Protein AF-A0A496QWX5-F1 (afdb_monomer_lite)

Foldseek 3Di:
DVVVVVVVVVVVVVVVVCVVVVVVVVVVVVVVVVVVVVVVVVVVVVVVVVVVVVVVVVVVVVVVVLVVVQVVCVVVVHDRDDDCDDDPDPPPPDDPDDDPPVVVVVVVVVVVVVVLVVVQLVVVVCVCVDVVVVCCCVVLVWDWDDPDSFWIFTDRVPATAWIWGADSVVCWIWIAGLLGDIDIDNDDDVVVVCVCVVRSVVVVVLQVLLVVVVVLVCCCVVDPLSVVLCVVLQWDWDWDDDNFKIWIFIAHPVRHTDWIWMQGSNVRWIDTPRDTHNDSVVVVVVVSVSSVVDPSDDPLVVLLVVVLVVVLVLLPDPVNVVVQVVVQKHWASVFDDDPFWTWIFIAGVVRQTAWTWIQGRPRRWTFTAGSVRHTDDTDPDPDDDPPVVVPPVVPPPPDDDDDDD

Radius of gyration: 35.47 Å; chains: 1; bounding box: 75×109×89 Å

Sequence (405 aa):
MIWNKLLILLVCIALLILLVLFPVLIFSRLSTLTGKIERIGDTLSGEIRSNSEDINLIKQNLLLMIEDTGELRSVLQLPVRTYPLGDNKRQDESDYRENRLPLFFDAVDMLLDKNKLDEGIIKFGEFIQSGFIHEIKNRYGFSIKKESDFSISLLKGENKFFEIKYDYKEELFHVSTFLQQEESFSRINDDFNRFIEAQVTDLEQHFRNTREKIEEFLSLKTGSTFQELIKKKDLTYTFSENETRVYLSLNGKKGEEYITPVLDKRENAFFLDGKSYRSFTTFHEDLLDKIKGLDTRSGVEKKIDTLKKEIKELGVDRGFRSFLQSKDLTINLDGREDDEYFYFDLNTKSGTPIGSFAILKHSAELYLMDRDDVLICSFKTLGMPEADRLYSERGDSFSGNEKKN

Structure (mmCIF, N/CA/C/O backbone):
data_AF-A0A496QWX5-F1
#
_entry.id   AF-A0A496QWX5-F1
#
loop_
_atom_site.group_PDB
_atom_site.id
_atom_site.type_symbol
_atom_site.label_atom_id
_atom_site.label_alt_id
_atom_site.label_comp_id
_atom_site.label_asym_id
_atom_site.label_entity_id
_atom_site.label_seq_id
_atom_site.pdbx_PDB_ins_code
_atom_site.Cartn_x
_atom_site.Cartn_y
_atom_site.Cartn_z
_atom_site.occupancy
_atom_site.B_iso_or_equiv
_atom_site.auth_seq_id
_atom_site.auth_comp_id
_atom_site.auth_asym_id
_atom_site.auth_atom_id
_atom_site.pdbx_PDB_model_num
ATOM 1 N N . MET A 1 1 ? 32.359 55.484 -0.379 1.00 65.12 1 MET A N 1
ATOM 2 C CA . MET A 1 1 ? 33.298 54.446 -0.878 1.00 65.12 1 MET A CA 1
ATOM 3 C C . MET A 1 1 ? 33.763 53.453 0.195 1.00 65.12 1 MET A C 1
ATOM 5 O O . MET A 1 1 ? 33.917 52.285 -0.128 1.00 65.12 1 MET A O 1
ATOM 9 N N . ILE A 1 2 ? 33.959 53.865 1.456 1.00 82.44 2 ILE A N 1
ATOM 10 C CA . ILE A 1 2 ? 34.405 52.974 2.554 1.00 82.44 2 ILE A CA 1
ATOM 11 C C . ILE A 1 2 ? 33.339 51.923 2.931 1.00 82.44 2 ILE A C 1
ATOM 13 O O . ILE A 1 2 ? 33.666 50.756 3.114 1.00 82.44 2 ILE A O 1
ATOM 17 N N . TRP A 1 3 ? 32.060 52.307 2.938 1.00 83.38 3 TRP A N 1
ATOM 18 C CA . TRP A 1 3 ? 30.940 51.417 3.275 1.00 83.38 3 TRP A CA 1
ATOM 19 C C . TRP A 1 3 ? 30.803 50.197 2.350 1.00 83.38 3 TRP A C 1
ATOM 21 O O . TRP A 1 3 ? 30.614 49.084 2.833 1.00 83.38 3 TRP A O 1
ATOM 31 N N . ASN A 1 4 ? 30.997 50.364 1.037 1.00 87.12 4 ASN A N 1
ATOM 32 C CA . ASN A 1 4 ? 30.909 49.242 0.092 1.00 87.12 4 ASN A CA 1
ATOM 33 C C . ASN A 1 4 ? 32.031 48.217 0.307 1.00 87.12 4 ASN A C 1
ATOM 35 O O . ASN A 1 4 ? 31.801 47.023 0.152 1.00 87.12 4 ASN A O 1
ATOM 39 N N . LYS A 1 5 ? 33.231 48.658 0.710 1.00 90.94 5 LYS A N 1
ATOM 40 C CA . LYS A 1 5 ? 34.345 47.744 1.012 1.00 90.94 5 LYS A CA 1
ATOM 41 C C . LYS A 1 5 ? 34.077 46.919 2.272 1.00 90.94 5 LYS A C 1
ATOM 43 O O . LYS A 1 5 ? 34.412 45.740 2.304 1.00 90.94 5 LYS A O 1
ATOM 48 N N . LEU A 1 6 ? 33.444 47.524 3.278 1.00 92.31 6 LEU A N 1
ATOM 49 C CA . LEU A 1 6 ? 33.099 46.844 4.526 1.00 92.31 6 LEU A CA 1
ATOM 50 C C . LEU A 1 6 ? 31.992 45.797 4.318 1.00 92.31 6 LEU A C 1
ATOM 52 O O . LEU A 1 6 ? 32.082 44.694 4.851 1.00 92.31 6 LEU A O 1
ATOM 56 N N . LEU A 1 7 ? 30.995 46.112 3.484 1.00 93.25 7 LEU A N 1
ATOM 57 C CA . LEU A 1 7 ? 29.918 45.182 3.136 1.00 93.25 7 LEU A CA 1
ATOM 58 C C . LEU A 1 7 ? 30.445 43.958 2.367 1.00 93.25 7 LEU A C 1
ATOM 60 O O . LEU A 1 7 ? 30.092 42.829 2.696 1.00 93.25 7 LEU A O 1
ATOM 64 N N . ILE A 1 8 ? 31.338 44.167 1.392 1.00 94.25 8 ILE A N 1
ATOM 65 C CA . ILE A 1 8 ? 31.958 43.071 0.628 1.00 94.25 8 ILE A CA 1
ATOM 66 C C . ILE A 1 8 ? 32.777 42.157 1.549 1.00 94.25 8 ILE A C 1
ATOM 68 O O . ILE A 1 8 ? 32.683 40.937 1.442 1.00 94.25 8 ILE A O 1
ATOM 72 N N . LEU A 1 9 ? 33.536 42.727 2.491 1.00 95.25 9 LEU A N 1
ATOM 73 C CA . LEU A 1 9 ? 34.332 41.946 3.439 1.00 95.25 9 LEU A CA 1
ATOM 74 C C . LEU A 1 9 ? 33.450 41.069 4.348 1.00 95.25 9 LEU A C 1
ATOM 76 O O . LEU A 1 9 ? 33.762 39.898 4.551 1.00 95.25 9 LEU A O 1
ATOM 80 N N . LEU A 1 10 ? 32.325 41.602 4.838 1.00 94.69 10 LEU A N 1
ATOM 81 C CA . LEU A 1 10 ? 31.360 40.844 5.645 1.00 94.69 10 LEU A CA 1
ATOM 82 C C . LEU A 1 10 ? 30.727 39.684 4.867 1.00 94.69 10 LEU A C 1
ATOM 84 O O . LEU A 1 10 ? 30.625 38.580 5.402 1.00 94.69 10 LEU A O 1
ATOM 88 N N . VAL A 1 11 ? 30.353 39.906 3.603 1.00 95.38 11 VAL A N 1
ATOM 89 C CA . VAL A 1 11 ? 29.798 38.847 2.746 1.00 95.38 11 VAL A CA 1
ATOM 90 C C . VAL A 1 11 ? 30.832 37.746 2.513 1.00 95.38 11 VAL A C 1
ATOM 92 O O . VAL A 1 11 ? 30.498 36.574 2.663 1.00 95.38 11 VAL A O 1
ATOM 95 N N . CYS A 1 12 ? 32.092 38.093 2.232 1.00 95.75 12 CYS A N 1
ATOM 96 C CA . CYS A 1 12 ? 33.159 37.104 2.054 1.00 95.75 12 CYS A CA 1
ATOM 97 C C . CYS A 1 12 ? 33.403 36.262 3.317 1.00 95.75 12 CYS A C 1
ATOM 99 O O . CYS A 1 12 ? 33.592 35.052 3.211 1.00 95.75 12 CYS A O 1
ATOM 101 N N . ILE A 1 13 ? 33.362 36.871 4.508 1.00 96.19 13 ILE A N 1
ATOM 102 C CA . ILE A 1 13 ? 33.514 36.146 5.779 1.00 96.19 13 ILE A CA 1
ATOM 103 C C . ILE A 1 13 ? 32.334 35.192 6.004 1.00 96.19 13 ILE A C 1
ATOM 105 O O . ILE A 1 13 ? 32.549 34.032 6.348 1.00 96.19 13 ILE A O 1
ATOM 109 N N . ALA A 1 14 ? 31.098 35.641 5.764 1.00 95.44 14 ALA A N 1
ATOM 110 C CA . ALA A 1 14 ? 29.914 34.794 5.898 1.00 95.44 14 ALA A CA 1
ATOM 111 C C . ALA A 1 14 ? 29.950 33.595 4.933 1.00 95.44 14 ALA A C 1
ATOM 113 O O . ALA A 1 14 ? 29.636 32.472 5.326 1.00 95.44 14 ALA A O 1
ATOM 114 N N . LEU A 1 15 ? 30.394 33.817 3.692 1.00 95.56 15 LEU A N 1
ATOM 115 C CA . LEU A 1 15 ? 30.536 32.768 2.681 1.00 95.56 15 LEU A CA 1
ATOM 116 C C . LEU A 1 15 ? 31.617 31.752 3.067 1.00 95.56 15 LEU A C 1
ATOM 118 O O . LEU A 1 15 ? 31.420 30.553 2.891 1.00 95.56 15 LEU A O 1
ATOM 122 N N . LEU A 1 16 ? 32.722 32.213 3.655 1.00 95.75 16 LEU A N 1
ATOM 123 C CA . LEU A 1 16 ? 33.800 31.346 4.126 1.00 95.75 16 LEU A CA 1
ATOM 124 C C . LEU A 1 16 ? 33.366 30.505 5.337 1.00 95.75 16 LEU A C 1
ATOM 126 O O . LEU A 1 16 ? 33.663 29.315 5.390 1.00 95.75 16 LEU A O 1
ATOM 130 N N . ILE A 1 17 ? 32.592 31.080 6.263 1.00 95.50 17 ILE A N 1
ATOM 131 C CA . ILE A 1 17 ? 31.997 30.339 7.386 1.00 95.50 17 ILE A CA 1
ATOM 132 C C . ILE A 1 17 ? 31.012 29.278 6.877 1.00 95.50 17 ILE A C 1
ATOM 134 O O . ILE A 1 17 ? 31.062 28.132 7.322 1.00 95.50 17 ILE A O 1
ATOM 138 N N . LEU A 1 18 ? 30.151 29.626 5.914 1.00 95.06 18 LEU A N 1
ATOM 139 C CA . LEU A 1 18 ? 29.208 28.685 5.302 1.00 95.06 18 LEU A CA 1
ATOM 140 C C . LEU A 1 18 ? 29.944 27.519 4.619 1.00 95.06 18 LEU A C 1
ATOM 142 O O . LEU A 1 18 ? 29.560 26.361 4.782 1.00 95.06 18 LEU A O 1
ATOM 146 N N . LEU A 1 19 ? 31.031 27.826 3.905 1.00 95.50 19 LEU A N 1
ATOM 147 C CA . LEU A 1 19 ? 31.849 26.851 3.184 1.00 95.50 19 LEU A CA 1
ATOM 148 C C . LEU A 1 19 ? 32.576 25.874 4.121 1.00 95.50 19 LEU A C 1
ATOM 150 O O . LEU A 1 19 ? 32.828 24.739 3.730 1.00 95.50 19 LEU A O 1
ATOM 154 N N . VAL A 1 20 ? 32.866 26.277 5.362 1.00 95.50 20 VAL A N 1
ATOM 155 C CA . VAL A 1 20 ? 33.470 25.406 6.386 1.00 95.50 20 VAL A CA 1
ATOM 156 C C . VAL A 1 20 ? 32.416 24.626 7.179 1.00 95.50 20 VAL A C 1
ATOM 158 O O . VAL A 1 20 ? 32.634 23.462 7.507 1.00 95.50 20 VAL A O 1
ATOM 161 N N . LEU A 1 21 ? 31.255 25.219 7.470 1.00 95.12 21 LEU A N 1
ATOM 162 C CA . LEU A 1 21 ? 30.196 24.551 8.238 1.00 95.12 21 LEU A CA 1
ATOM 163 C C . LEU A 1 21 ? 29.482 23.456 7.442 1.00 95.12 21 LEU A C 1
ATOM 165 O O . LEU A 1 21 ? 29.112 22.424 8.005 1.00 95.12 21 LEU A O 1
ATOM 169 N N . PHE A 1 22 ? 29.294 23.659 6.139 1.00 94.50 22 PHE A N 1
ATOM 170 C CA . PHE A 1 22 ? 28.547 22.724 5.302 1.00 94.50 22 PHE A CA 1
ATOM 171 C C . PHE A 1 22 ? 29.191 21.318 5.224 1.00 94.50 22 PHE A C 1
ATOM 173 O O . PHE A 1 22 ? 28.485 20.341 5.488 1.00 94.50 22 PHE A O 1
ATOM 180 N N . PRO A 1 23 ? 30.514 21.166 4.993 1.00 93.69 23 PRO A N 1
ATOM 181 C CA . PRO A 1 23 ? 31.184 19.864 5.036 1.00 93.69 23 PRO A CA 1
ATOM 182 C C . PRO A 1 23 ? 31.095 19.177 6.402 1.00 93.69 23 PRO A C 1
ATOM 184 O O . PRO A 1 23 ? 30.903 17.965 6.465 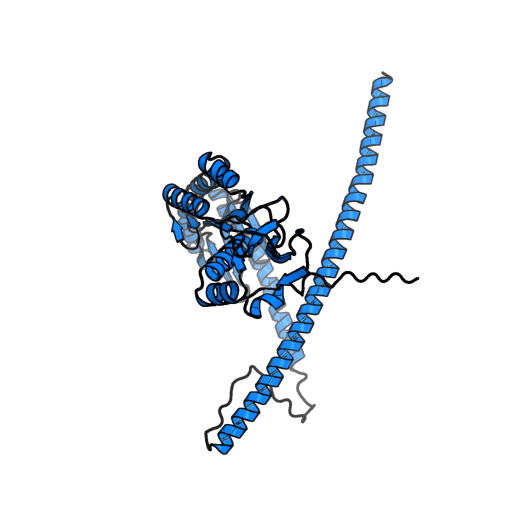1.00 93.69 23 PRO A O 1
ATOM 187 N N . VAL A 1 24 ? 31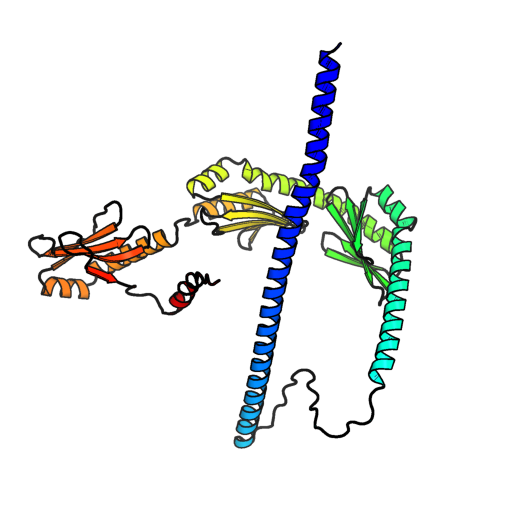.194 19.938 7.498 1.00 94.88 24 VAL A N 1
ATOM 188 C CA . VAL A 1 24 ? 31.128 19.395 8.866 1.00 94.88 24 VAL A CA 1
ATOM 189 C C . VAL A 1 24 ? 29.744 18.810 9.155 1.00 94.88 24 VAL A C 1
ATOM 191 O O . VAL A 1 24 ? 29.635 17.720 9.720 1.00 94.88 24 VAL A O 1
ATOM 194 N N . LEU A 1 25 ? 28.680 19.491 8.722 1.00 92.81 25 LEU A N 1
ATOM 195 C CA . LEU A 1 25 ? 27.311 18.997 8.867 1.00 92.81 25 LEU A CA 1
ATOM 196 C C . LEU A 1 25 ? 27.056 17.744 8.020 1.00 92.81 25 LEU A C 1
ATOM 198 O O . LEU A 1 25 ? 26.442 16.797 8.516 1.00 92.81 25 LEU A O 1
ATOM 202 N N . ILE A 1 26 ? 27.557 17.707 6.780 1.00 91.81 26 ILE A N 1
ATOM 203 C CA . ILE A 1 26 ? 27.455 16.518 5.920 1.00 91.81 26 ILE A CA 1
ATOM 204 C C . ILE A 1 26 ? 28.201 15.343 6.546 1.00 91.81 26 ILE A C 1
ATOM 206 O O . ILE A 1 26 ? 27.639 14.255 6.643 1.00 91.81 26 ILE A O 1
ATOM 210 N N . PHE A 1 27 ? 29.430 15.557 7.015 1.00 93.06 27 PHE A N 1
ATOM 211 C CA . PHE A 1 27 ? 30.245 14.503 7.614 1.00 93.06 27 PHE A CA 1
ATOM 212 C C . PHE A 1 27 ? 29.609 13.936 8.889 1.00 93.06 27 PHE A C 1
ATOM 214 O O . PHE A 1 27 ? 29.541 12.720 9.063 1.00 93.06 27 PHE A O 1
ATOM 221 N N . SER A 1 28 ? 29.062 14.806 9.745 1.00 89.00 28 SER A N 1
ATOM 222 C CA . SER A 1 28 ? 28.313 14.398 10.939 1.00 89.00 28 SER A CA 1
ATOM 223 C C . SER A 1 28 ? 27.096 13.537 10.579 1.00 89.00 28 SER A C 1
ATOM 225 O O . SER A 1 28 ? 26.897 12.460 11.144 1.00 89.00 28 SER A O 1
ATOM 227 N N . ARG A 1 29 ? 26.317 13.947 9.567 1.00 89.94 29 ARG A N 1
ATOM 228 C CA . ARG A 1 29 ? 25.175 13.161 9.078 1.00 89.94 29 ARG A CA 1
ATOM 229 C C . ARG A 1 29 ? 25.605 11.820 8.488 1.00 89.94 29 ARG A C 1
ATOM 231 O O . ARG A 1 29 ? 24.976 10.813 8.813 1.00 89.94 29 ARG A O 1
ATOM 238 N N . LEU A 1 30 ? 26.675 11.788 7.693 1.00 89.12 30 LEU A N 1
ATOM 239 C CA . LEU A 1 30 ? 27.203 10.553 7.111 1.00 89.12 30 LEU A CA 1
ATOM 240 C C . LEU A 1 30 ? 27.621 9.566 8.202 1.00 89.12 30 LEU A C 1
ATOM 242 O O . LEU A 1 30 ? 27.174 8.429 8.180 1.00 89.12 30 LEU A O 1
ATOM 246 N N . SER A 1 31 ? 28.378 10.022 9.202 1.00 87.06 31 SER A N 1
ATOM 247 C CA . SER A 1 31 ? 28.819 9.185 10.324 1.00 87.06 31 SER A CA 1
ATOM 248 C C . SER A 1 31 ? 27.637 8.553 11.075 1.00 87.06 31 SER A C 1
ATOM 250 O O . SER A 1 31 ? 27.623 7.348 11.328 1.00 87.06 31 SER A O 1
ATOM 252 N N . THR A 1 32 ? 26.577 9.329 11.343 1.00 86.94 32 THR A N 1
ATOM 253 C CA . THR A 1 32 ? 25.367 8.781 11.982 1.00 86.94 32 THR A CA 1
ATOM 254 C C . THR A 1 32 ? 24.615 7.773 11.111 1.00 86.94 32 THR A C 1
ATOM 256 O O . THR A 1 32 ? 23.965 6.878 11.648 1.00 86.94 32 THR A O 1
ATOM 259 N N . LEU A 1 33 ? 24.679 7.906 9.782 1.00 83.75 33 LEU A N 1
ATOM 260 C CA . LEU A 1 33 ? 24.073 6.953 8.853 1.00 83.75 33 LEU A CA 1
ATOM 261 C C . LEU A 1 33 ? 24.880 5.657 8.795 1.00 83.75 33 LEU A C 1
ATOM 263 O O . LEU A 1 33 ? 24.284 4.588 8.888 1.00 83.75 33 LEU A O 1
ATOM 267 N N . THR A 1 34 ? 26.211 5.739 8.733 1.00 83.06 34 THR A N 1
ATOM 268 C CA . THR A 1 34 ? 27.085 4.558 8.733 1.00 83.06 34 THR A CA 1
ATOM 269 C C . THR A 1 34 ? 26.879 3.721 9.994 1.00 83.06 34 THR A C 1
ATOM 271 O O . THR A 1 34 ? 26.654 2.520 9.895 1.00 83.06 34 THR A O 1
ATOM 274 N N . GLY A 1 35 ? 26.801 4.359 11.169 1.00 83.06 35 GLY A N 1
ATOM 275 C CA . GLY A 1 35 ? 26.533 3.644 12.423 1.00 83.06 35 GLY A CA 1
ATOM 276 C C . GLY A 1 35 ? 25.138 3.004 12.496 1.00 83.06 35 GLY A C 1
ATOM 277 O O . GLY A 1 35 ? 24.954 1.994 13.171 1.00 83.06 35 GLY A O 1
ATOM 278 N N . LYS A 1 36 ? 24.132 3.552 11.796 1.00 85.69 36 LYS A N 1
ATOM 279 C CA . LYS A 1 36 ? 22.815 2.900 11.671 1.00 85.69 36 LYS A CA 1
ATOM 280 C C . LYS A 1 36 ? 22.868 1.695 10.734 1.00 85.69 36 LYS A C 1
ATOM 282 O O . LYS A 1 36 ? 22.227 0.693 11.031 1.00 85.69 36 LYS A O 1
ATOM 287 N N . ILE A 1 37 ? 23.622 1.789 9.640 1.00 81.75 37 ILE A N 1
ATOM 288 C CA . ILE A 1 37 ? 23.805 0.692 8.681 1.00 81.75 37 ILE A CA 1
ATOM 289 C C . ILE A 1 37 ? 24.537 -0.480 9.341 1.00 81.75 37 ILE A C 1
ATOM 291 O O . ILE A 1 37 ? 24.089 -1.610 9.192 1.00 81.75 37 ILE A O 1
ATOM 295 N N . GLU A 1 38 ? 25.589 -0.220 10.122 1.00 84.12 38 GLU A N 1
ATOM 296 C CA . GLU A 1 38 ? 26.300 -1.261 10.879 1.00 84.12 38 GLU A CA 1
ATOM 297 C C . GLU A 1 38 ? 25.370 -1.980 11.859 1.00 84.12 38 GLU A C 1
ATOM 299 O O . GLU A 1 38 ? 25.282 -3.202 11.829 1.00 84.12 38 GLU A O 1
ATOM 304 N N . ARG A 1 39 ? 24.571 -1.239 12.641 1.00 82.69 39 ARG A N 1
ATOM 305 C CA . ARG A 1 39 ? 23.591 -1.849 13.557 1.00 82.69 39 ARG A CA 1
ATOM 306 C C . ARG A 1 39 ? 22.548 -2.692 12.830 1.00 82.69 39 ARG A C 1
ATOM 308 O O . ARG A 1 39 ? 22.193 -3.762 13.315 1.00 82.69 39 ARG A O 1
ATOM 315 N N . ILE A 1 40 ? 22.046 -2.225 11.686 1.00 83.19 40 ILE A N 1
ATOM 316 C CA . ILE A 1 40 ? 21.106 -3.005 10.870 1.00 83.19 40 ILE A CA 1
ATOM 317 C C . ILE A 1 40 ? 21.794 -4.272 10.353 1.00 83.19 40 ILE A C 1
ATOM 319 O O . ILE A 1 40 ? 21.202 -5.339 10.444 1.00 83.19 40 ILE A O 1
ATOM 323 N N . GLY A 1 41 ? 23.041 -4.180 9.884 1.00 83.25 41 GLY A N 1
ATOM 324 C CA . GLY A 1 41 ? 23.835 -5.329 9.442 1.00 83.25 41 GLY A CA 1
ATOM 325 C C . GLY A 1 41 ? 24.073 -6.356 10.550 1.00 83.25 41 GLY A C 1
ATOM 326 O O . GLY A 1 41 ? 23.863 -7.548 10.331 1.00 83.25 41 GLY A O 1
ATOM 327 N N . ASP A 1 42 ? 24.419 -5.905 11.755 1.00 84.06 42 ASP A N 1
ATOM 328 C CA . ASP A 1 42 ? 24.594 -6.769 12.926 1.00 84.06 42 ASP A CA 1
ATOM 329 C C . ASP A 1 42 ? 23.282 -7.467 13.302 1.00 84.06 42 ASP A C 1
ATOM 331 O O . ASP A 1 42 ? 23.265 -8.676 13.526 1.00 84.06 42 ASP A O 1
ATOM 335 N N . THR A 1 43 ? 22.161 -6.738 13.287 1.00 83.62 43 THR A N 1
ATOM 336 C CA . THR A 1 43 ? 20.836 -7.309 13.584 1.00 83.62 43 THR A CA 1
ATOM 337 C C . THR A 1 43 ? 20.432 -8.338 12.524 1.00 83.62 43 THR A C 1
ATOM 339 O O . THR A 1 43 ? 20.030 -9.447 12.864 1.00 83.62 43 THR A O 1
ATOM 342 N N . LEU A 1 44 ? 20.619 -8.014 11.239 1.00 81.06 44 LEU A N 1
ATOM 343 C CA . LEU A 1 44 ? 20.298 -8.901 10.120 1.00 81.06 44 LEU A CA 1
ATOM 344 C C . LEU A 1 44 ? 21.174 -10.160 10.131 1.00 81.06 44 LEU A C 1
ATOM 346 O O . LEU A 1 44 ? 20.688 -11.258 9.888 1.00 81.06 44 LEU A O 1
ATOM 350 N N . SER A 1 45 ? 22.469 -10.022 10.430 1.00 82.38 45 SER A N 1
ATOM 351 C CA . SER A 1 45 ? 23.382 -11.164 10.547 1.00 82.38 45 SER A CA 1
ATOM 352 C C . SER A 1 45 ? 23.037 -12.055 11.746 1.00 82.38 45 SER A C 1
ATOM 354 O O . SER A 1 45 ? 23.105 -13.281 11.632 1.00 82.38 45 SER A O 1
ATOM 356 N N . GLY A 1 46 ? 22.590 -11.459 12.857 1.00 83.31 46 GLY A N 1
ATOM 357 C CA . GLY A 1 46 ? 22.036 -12.170 14.007 1.00 83.31 46 GLY A CA 1
ATOM 358 C C . GLY A 1 46 ? 20.776 -12.962 13.651 1.00 83.31 46 GLY A C 1
ATOM 359 O O . GLY A 1 46 ? 20.700 -14.151 13.954 1.00 83.31 46 GLY A O 1
ATOM 360 N N . GLU A 1 47 ? 19.830 -12.346 12.938 1.00 80.94 47 GLU A N 1
ATOM 361 C CA . GLU A 1 47 ? 18.617 -13.017 12.450 1.00 80.94 47 GLU A CA 1
ATOM 362 C C . GLU A 1 47 ? 18.929 -14.127 11.437 1.00 80.94 47 GLU A C 1
ATOM 364 O O . GLU A 1 47 ? 18.355 -15.209 11.522 1.00 80.94 47 GLU A O 1
ATOM 369 N N . ILE A 1 48 ? 19.875 -13.916 10.514 1.00 80.88 48 ILE A N 1
ATOM 370 C CA . ILE A 1 48 ? 20.316 -14.948 9.561 1.00 80.88 48 ILE A CA 1
ATOM 371 C C . ILE A 1 48 ? 20.919 -16.142 10.304 1.00 80.88 48 ILE A C 1
ATOM 373 O O . ILE A 1 48 ? 20.628 -17.290 9.963 1.00 80.88 48 ILE A O 1
ATOM 377 N N . ARG A 1 49 ? 21.739 -15.893 11.331 1.00 82.69 49 ARG A N 1
ATOM 378 C CA . ARG A 1 49 ? 22.327 -16.955 12.149 1.00 82.69 49 ARG A CA 1
ATOM 379 C C . ARG A 1 49 ? 21.257 -17.723 12.926 1.00 82.69 49 ARG A C 1
ATOM 381 O O . ARG A 1 49 ? 21.265 -18.948 12.873 1.00 82.69 49 ARG A O 1
ATOM 388 N N . SER A 1 50 ? 20.317 -17.020 13.560 1.00 86.19 50 SER A N 1
ATOM 389 C CA . SER A 1 50 ? 19.178 -17.631 14.261 1.00 86.19 50 SER A CA 1
ATOM 390 C C . SER A 1 50 ? 18.325 -18.477 13.313 1.00 86.19 50 SER A C 1
ATOM 392 O O . SER A 1 50 ? 18.078 -19.647 13.582 1.00 86.19 50 SER A O 1
ATOM 394 N N . ASN A 1 51 ? 17.958 -17.938 12.147 1.00 82.69 51 ASN A N 1
ATOM 395 C CA . ASN A 1 51 ? 17.194 -18.674 11.139 1.00 82.69 51 ASN A CA 1
ATOM 396 C C . ASN A 1 51 ? 17.957 -19.902 10.627 1.00 82.69 51 ASN A C 1
ATOM 398 O O . ASN A 1 51 ? 17.357 -20.939 10.355 1.00 82.69 51 ASN A O 1
ATOM 402 N N . SER A 1 52 ? 19.283 -19.814 10.490 1.00 82.38 52 SER A N 1
ATOM 403 C CA . SER A 1 52 ? 20.100 -20.967 10.112 1.00 82.38 52 SER A CA 1
ATOM 404 C C . SER A 1 52 ? 20.107 -22.051 11.194 1.00 82.38 52 SER A C 1
ATOM 406 O O . SER A 1 52 ? 20.122 -23.235 10.853 1.00 82.38 52 SER A O 1
ATOM 408 N N . GLU A 1 53 ? 20.120 -21.675 12.474 1.00 85.25 53 GLU A N 1
ATOM 409 C CA . GLU A 1 53 ? 20.009 -22.607 13.601 1.00 85.25 53 GLU A CA 1
ATOM 410 C C . GLU A 1 53 ? 18.621 -23.273 13.623 1.00 85.25 53 GLU A C 1
ATOM 412 O O . GLU A 1 53 ? 18.541 -24.501 13.691 1.00 85.25 53 GLU A O 1
ATOM 417 N N . ASP A 1 54 ? 17.547 -22.507 13.412 1.00 81.38 54 ASP A N 1
ATOM 418 C CA . ASP A 1 54 ? 16.174 -23.022 13.324 1.00 81.38 54 ASP A CA 1
ATOM 419 C C . ASP A 1 54 ? 15.984 -23.987 12.145 1.00 81.38 54 ASP A C 1
ATOM 421 O O . ASP A 1 54 ? 15.401 -25.062 12.297 1.00 81.38 54 ASP A O 1
ATOM 425 N N . ILE A 1 55 ? 16.532 -23.665 10.968 1.00 80.44 55 ILE A N 1
ATOM 426 C CA . ILE A 1 55 ? 16.509 -24.564 9.803 1.00 80.44 55 ILE A CA 1
ATOM 427 C C . ILE A 1 55 ? 17.228 -25.880 10.120 1.00 80.44 55 ILE A C 1
ATOM 429 O O . ILE A 1 55 ? 16.769 -26.948 9.708 1.00 80.44 55 ILE A O 1
ATOM 433 N N . ASN A 1 56 ? 18.343 -25.833 10.851 1.00 76.44 56 ASN A N 1
ATOM 434 C CA . ASN A 1 56 ? 19.065 -27.039 11.246 1.00 76.44 56 ASN A CA 1
ATOM 435 C C . ASN A 1 56 ? 18.273 -27.877 12.261 1.00 76.44 56 ASN A C 1
ATOM 437 O O . ASN A 1 56 ? 18.225 -29.098 12.111 1.00 76.44 56 ASN A O 1
ATOM 441 N N . LEU A 1 57 ? 17.592 -27.247 13.222 1.00 82.94 57 LEU A N 1
ATOM 442 C CA . LEU A 1 57 ? 16.690 -27.938 14.151 1.00 82.94 57 LEU A CA 1
ATOM 443 C C . LEU A 1 57 ? 15.509 -28.589 13.421 1.00 82.94 57 LEU A C 1
ATOM 445 O O . LEU A 1 57 ? 15.184 -29.747 13.678 1.00 82.94 57 LEU A O 1
ATOM 449 N N . ILE A 1 58 ? 14.904 -27.892 12.455 1.00 81.19 58 ILE A N 1
ATOM 450 C CA . ILE A 1 58 ? 13.832 -28.448 11.617 1.00 81.19 58 ILE A CA 1
ATOM 451 C C . ILE A 1 58 ? 14.343 -29.656 10.826 1.00 81.19 58 ILE A C 1
ATOM 453 O O . ILE A 1 58 ? 13.669 -30.684 10.786 1.00 81.19 58 ILE A O 1
ATOM 457 N N . LYS A 1 59 ? 15.542 -29.572 10.233 1.00 78.44 59 LYS A N 1
ATOM 458 C CA . LYS A 1 59 ? 16.161 -30.702 9.521 1.00 78.44 59 LYS A CA 1
ATOM 459 C C . LYS A 1 59 ? 16.387 -31.904 10.440 1.00 78.44 59 LYS A C 1
ATOM 461 O O . LYS A 1 59 ? 16.085 -33.022 10.034 1.00 78.44 59 LYS A O 1
ATOM 466 N N . GLN A 1 60 ? 16.881 -31.687 11.660 1.00 79.88 60 GLN A N 1
ATOM 467 C CA . GLN A 1 60 ? 17.081 -32.757 12.644 1.00 79.88 60 GLN A CA 1
ATOM 468 C C . GLN A 1 60 ? 15.757 -33.406 13.060 1.00 79.88 60 GLN A C 1
ATOM 470 O O . GLN A 1 60 ? 15.635 -34.626 13.001 1.00 79.88 60 GLN A O 1
ATOM 475 N N . ASN A 1 61 ? 14.742 -32.605 13.391 1.00 81.19 61 ASN A N 1
ATOM 476 C CA . ASN A 1 61 ? 13.415 -33.114 13.748 1.00 81.19 61 ASN A CA 1
ATOM 477 C C . ASN A 1 61 ? 12.772 -33.896 12.599 1.00 81.19 61 ASN A C 1
ATOM 479 O O . ASN A 1 61 ? 12.136 -34.923 12.819 1.00 81.19 61 ASN A O 1
ATOM 483 N N . LEU A 1 62 ? 12.963 -33.440 11.361 1.00 83.44 62 LEU A N 1
ATOM 484 C CA . LEU A 1 62 ? 12.434 -34.118 10.188 1.00 83.44 62 LEU A CA 1
ATOM 485 C C . LEU A 1 62 ? 13.143 -35.458 9.943 1.00 83.44 62 LEU A C 1
ATOM 487 O O . LEU A 1 62 ? 12.480 -36.433 9.597 1.00 83.44 62 LEU A O 1
ATOM 491 N N . LEU A 1 63 ? 14.460 -35.537 10.164 1.00 80.38 63 LEU A N 1
ATOM 492 C CA . LEU A 1 63 ? 15.198 -36.803 10.102 1.00 80.38 63 LEU A CA 1
ATOM 493 C C . LEU A 1 63 ? 14.702 -37.801 11.156 1.00 80.38 63 LEU A C 1
ATOM 495 O O . LEU A 1 63 ? 14.429 -38.944 10.796 1.00 80.38 63 LEU A O 1
ATOM 499 N N . LEU A 1 64 ? 14.497 -37.356 12.401 1.00 82.12 64 LEU A N 1
ATOM 500 C CA . LEU A 1 64 ? 13.927 -38.190 13.467 1.00 82.12 64 LEU A CA 1
ATOM 501 C C . LEU A 1 64 ? 12.518 -38.683 13.105 1.00 82.12 64 LEU A C 1
ATOM 503 O O . LEU A 1 64 ? 12.233 -39.870 13.208 1.00 82.12 64 LEU A O 1
ATOM 507 N N . MET A 1 65 ? 11.653 -37.814 12.567 1.00 82.38 65 MET A N 1
ATOM 508 C CA . MET A 1 65 ? 10.323 -38.236 12.105 1.00 82.38 65 MET A CA 1
ATOM 509 C C . MET A 1 65 ? 10.385 -39.253 10.957 1.00 82.38 65 MET A C 1
ATOM 511 O O . MET A 1 65 ? 9.538 -40.144 10.878 1.00 82.38 65 MET A O 1
ATOM 515 N N . ILE A 1 66 ? 11.346 -39.133 10.036 1.00 82.19 66 ILE A N 1
ATOM 516 C CA . ILE A 1 66 ? 11.533 -40.120 8.961 1.00 82.19 66 ILE A CA 1
ATOM 517 C C . ILE A 1 66 ? 11.973 -41.469 9.536 1.00 82.19 66 ILE A C 1
ATOM 519 O O . ILE A 1 66 ? 11.494 -42.502 9.070 1.00 82.19 66 ILE A O 1
ATOM 523 N N . GLU A 1 67 ? 12.848 -41.464 10.537 1.00 82.75 67 GLU A N 1
ATOM 524 C CA . GLU A 1 67 ? 13.297 -42.671 11.230 1.00 82.75 67 GLU A CA 1
ATOM 525 C C . GLU A 1 67 ? 12.137 -43.353 11.969 1.00 82.75 67 GLU A C 1
ATOM 527 O O . GLU A 1 67 ? 11.816 -44.501 11.654 1.00 82.75 67 GLU A O 1
ATOM 532 N N . ASP A 1 68 ? 11.411 -42.614 12.815 1.00 83.94 68 ASP A N 1
ATOM 533 C CA . ASP A 1 68 ? 10.254 -43.113 13.572 1.00 83.94 68 ASP A CA 1
ATOM 534 C C . ASP A 1 68 ? 9.151 -43.650 12.645 1.00 83.94 68 ASP A C 1
ATOM 536 O O . ASP A 1 68 ? 8.550 -44.704 12.879 1.00 83.94 68 ASP A O 1
ATOM 540 N N . THR A 1 69 ? 8.872 -42.942 11.543 1.00 86.44 69 THR A N 1
ATOM 541 C CA . THR A 1 69 ? 7.883 -43.406 10.558 1.00 86.44 69 THR A CA 1
ATOM 542 C C . THR A 1 69 ? 8.375 -44.615 9.770 1.00 86.44 69 THR A C 1
ATOM 544 O O . THR A 1 69 ? 7.561 -45.461 9.392 1.00 86.44 69 THR A O 1
ATOM 547 N N . GLY A 1 70 ? 9.681 -44.732 9.529 1.00 83.81 70 GLY A N 1
ATOM 548 C CA . GLY A 1 70 ? 10.299 -45.924 8.957 1.00 83.81 70 GLY A CA 1
ATOM 549 C C . GLY A 1 70 ? 10.139 -47.138 9.870 1.00 83.81 70 GLY A C 1
ATOM 550 O O . GLY A 1 70 ? 9.694 -48.194 9.410 1.00 83.81 70 GLY A O 1
ATOM 551 N N . GLU A 1 71 ? 10.419 -46.973 11.163 1.00 79.81 71 GLU A N 1
ATOM 552 C CA . GLU A 1 71 ? 10.290 -48.024 12.173 1.00 79.81 71 GLU A CA 1
ATOM 553 C C . GLU A 1 71 ? 8.831 -48.477 12.334 1.00 79.81 71 GLU A C 1
ATOM 555 O O . GLU A 1 71 ? 8.534 -49.668 12.218 1.00 79.81 71 GLU A O 1
ATOM 560 N N . LEU A 1 72 ? 7.885 -47.538 12.465 1.00 81.12 72 LEU A N 1
ATOM 561 C CA . LEU A 1 72 ? 6.450 -47.846 12.533 1.00 81.12 72 LEU A CA 1
ATOM 562 C C . LEU A 1 72 ? 5.954 -48.609 11.299 1.00 81.12 72 LEU A C 1
ATOM 564 O O . LEU A 1 72 ? 5.166 -49.548 11.414 1.00 81.12 72 LEU A O 1
ATOM 568 N N . ARG A 1 73 ? 6.414 -48.232 10.101 1.00 83.94 73 ARG A N 1
ATOM 569 C CA . ARG A 1 73 ? 6.047 -48.939 8.864 1.00 83.94 73 ARG A CA 1
ATOM 570 C C . ARG A 1 73 ? 6.637 -50.341 8.818 1.00 83.94 73 ARG A C 1
ATOM 572 O O . ARG A 1 73 ? 5.941 -51.246 8.371 1.00 83.94 73 ARG A O 1
ATOM 579 N N . SER A 1 74 ? 7.860 -50.524 9.314 1.00 82.25 74 SER A N 1
ATOM 580 C CA . SER A 1 74 ? 8.491 -51.840 9.454 1.00 82.25 74 SER A CA 1
ATOM 581 C C . SER A 1 74 ? 7.674 -52.755 10.374 1.00 82.25 74 SER A C 1
ATOM 583 O O . SER A 1 74 ? 7.327 -53.870 9.983 1.00 82.25 74 SER A O 1
ATOM 585 N N . VAL A 1 75 ? 7.255 -52.251 11.543 1.00 85.69 75 VAL A N 1
ATOM 586 C CA . VAL A 1 75 ? 6.390 -52.982 12.490 1.00 85.69 75 VAL A CA 1
ATOM 587 C C . VAL A 1 75 ? 5.050 -53.366 11.854 1.00 85.69 75 VAL A C 1
ATOM 589 O O . VAL A 1 75 ? 4.548 -54.467 12.071 1.00 85.69 75 VAL A O 1
ATOM 592 N N . LEU A 1 76 ? 4.485 -52.486 11.025 1.00 87.06 76 LEU A N 1
ATOM 593 C CA . LEU A 1 76 ? 3.226 -52.717 10.311 1.00 87.06 76 LEU A CA 1
ATOM 594 C C . LEU A 1 76 ? 3.384 -53.490 8.986 1.00 87.06 76 LEU A C 1
ATOM 596 O O . LEU A 1 76 ? 2.398 -53.651 8.269 1.00 87.06 76 LEU A O 1
ATOM 600 N N . GLN A 1 77 ? 4.592 -53.955 8.642 1.00 87.00 77 GLN A N 1
ATOM 601 C CA . GLN A 1 77 ? 4.914 -54.625 7.370 1.00 87.00 77 GLN A CA 1
ATOM 602 C C . GLN A 1 77 ? 4.523 -53.815 6.118 1.00 87.00 77 GLN A C 1
ATOM 604 O O . GLN A 1 77 ? 4.196 -54.364 5.064 1.00 87.00 77 GLN A O 1
ATOM 609 N N . LEU A 1 78 ? 4.559 -52.488 6.220 1.00 84.06 78 LEU A N 1
ATOM 610 C CA . LEU A 1 78 ? 4.309 -51.579 5.108 1.00 84.06 78 LEU A CA 1
ATOM 611 C C . LEU A 1 78 ? 5.623 -51.253 4.380 1.00 84.06 78 LEU A C 1
ATOM 613 O O . LEU A 1 78 ? 6.669 -51.128 5.017 1.00 84.06 78 LEU A O 1
ATOM 617 N N . PRO A 1 79 ? 5.595 -51.035 3.051 1.00 70.88 79 PRO A N 1
ATOM 618 C CA . PRO A 1 79 ? 6.794 -50.678 2.300 1.00 70.88 79 PRO A CA 1
ATOM 619 C C . PRO A 1 79 ? 7.376 -49.344 2.784 1.00 70.88 79 PRO A C 1
ATOM 621 O O . PRO A 1 79 ? 6.636 -48.373 3.018 1.00 70.88 79 PRO A O 1
ATOM 624 N N . VAL A 1 80 ? 8.705 -49.302 2.917 1.00 76.00 80 VAL A N 1
ATOM 625 C CA . VAL A 1 80 ? 9.471 -48.104 3.289 1.00 76.00 80 VAL A CA 1
ATOM 626 C C . VAL A 1 80 ? 9.301 -47.046 2.203 1.00 76.00 80 VAL A C 1
ATOM 628 O O . VAL A 1 80 ? 9.418 -47.333 1.013 1.00 76.00 80 VAL A O 1
ATOM 631 N N . ARG A 1 81 ? 9.001 -45.812 2.612 1.00 72.44 81 ARG A N 1
ATOM 632 C CA . ARG A 1 81 ? 8.836 -44.676 1.704 1.00 72.44 81 ARG A CA 1
ATOM 633 C C . ARG A 1 81 ? 10.044 -43.760 1.858 1.00 72.44 81 ARG A C 1
ATOM 635 O O . ARG A 1 81 ? 10.260 -43.218 2.934 1.00 72.44 81 ARG A O 1
ATOM 642 N N . THR A 1 82 ? 10.827 -43.596 0.798 1.00 65.94 82 THR A N 1
ATOM 643 C CA . THR A 1 82 ? 11.946 -42.647 0.763 1.00 65.94 82 THR A CA 1
ATOM 644 C C . THR A 1 82 ? 11.429 -41.268 0.378 1.00 65.94 82 THR A C 1
ATOM 646 O O . THR A 1 82 ? 10.829 -41.106 -0.687 1.00 65.94 82 THR A O 1
ATOM 649 N N . TYR A 1 83 ? 11.657 -40.276 1.233 1.00 69.88 83 TYR A N 1
ATOM 650 C CA . TYR A 1 83 ? 11.375 -38.879 0.919 1.00 69.88 83 TYR A CA 1
ATOM 651 C C . TYR A 1 83 ? 12.637 -38.244 0.318 1.00 69.88 83 TYR A C 1
ATOM 653 O O . TYR A 1 83 ? 13.697 -38.339 0.939 1.00 69.88 83 TYR A O 1
ATOM 661 N N . PRO A 1 84 ? 12.567 -37.623 -0.873 1.00 56.03 84 PRO A N 1
ATOM 662 C CA . PRO A 1 84 ? 13.695 -36.905 -1.449 1.00 56.03 84 PRO A CA 1
ATOM 663 C C . PRO A 1 84 ? 13.894 -35.600 -0.672 1.00 56.03 84 PRO A C 1
ATOM 665 O O . PRO A 1 84 ? 13.328 -34.562 -1.002 1.00 56.03 84 PRO A O 1
ATOM 668 N N . LEU A 1 85 ? 14.668 -35.664 0.406 1.00 58.47 85 LEU A N 1
ATOM 669 C CA . LEU A 1 85 ? 15.232 -34.470 1.019 1.00 58.47 85 LEU A CA 1
ATOM 670 C C . LEU A 1 85 ? 16.410 -34.038 0.154 1.00 58.47 85 LEU A C 1
ATOM 672 O O . LEU A 1 85 ? 17.292 -34.852 -0.111 1.00 58.47 85 LEU A O 1
ATOM 676 N N . GLY A 1 86 ? 16.374 -32.793 -0.327 1.00 50.31 86 GLY A N 1
ATOM 677 C CA . GLY A 1 86 ? 17.361 -32.246 -1.260 1.00 50.31 86 GLY A CA 1
ATOM 678 C C . GLY A 1 86 ? 18.799 -32.602 -0.877 1.00 50.31 86 GLY A C 1
ATOM 679 O O . GLY A 1 86 ? 19.169 -32.455 0.285 1.00 50.31 86 GLY A O 1
ATOM 680 N N . ASP A 1 87 ? 19.537 -33.113 -1.868 1.00 44.94 87 ASP A N 1
ATOM 681 C CA . ASP A 1 87 ? 20.962 -33.473 -1.903 1.00 44.94 87 ASP A CA 1
ATOM 682 C C . ASP A 1 87 ? 21.741 -33.352 -0.585 1.00 44.94 87 ASP A C 1
ATOM 684 O O . ASP A 1 87 ? 22.675 -32.567 -0.449 1.00 44.94 87 ASP A O 1
ATOM 688 N N . ASN A 1 88 ? 21.429 -34.224 0.369 1.00 41.50 88 ASN A N 1
ATOM 689 C CA . ASN A 1 88 ? 22.388 -34.617 1.390 1.00 41.50 88 ASN A CA 1
ATOM 690 C C . ASN A 1 88 ? 22.946 -35.974 0.980 1.00 41.50 88 ASN A C 1
ATOM 692 O O . ASN A 1 88 ? 22.440 -37.031 1.365 1.00 41.50 88 ASN A O 1
ATOM 696 N N . LYS A 1 89 ? 24.015 -35.926 0.175 1.00 38.03 89 LYS A N 1
ATOM 697 C CA . LYS A 1 89 ? 24.964 -37.034 0.069 1.00 38.03 89 LYS A CA 1
ATOM 698 C C . LYS A 1 89 ? 25.305 -37.467 1.493 1.00 38.03 89 LYS A C 1
ATOM 700 O O . LYS A 1 89 ? 25.876 -36.690 2.255 1.00 38.03 89 LYS A O 1
ATOM 705 N N . ARG A 1 90 ? 24.933 -38.698 1.845 1.00 41.78 90 ARG A N 1
ATOM 706 C CA . ARG A 1 90 ? 25.486 -39.393 3.004 1.00 41.78 90 ARG A CA 1
ATOM 707 C C . ARG A 1 90 ? 26.998 -39.413 2.819 1.00 41.78 90 ARG A C 1
ATOM 709 O O . ARG A 1 90 ? 27.510 -40.111 1.949 1.00 41.78 90 ARG A O 1
ATOM 716 N N . GLN A 1 91 ? 27.686 -38.576 3.579 1.00 38.78 91 GLN A N 1
ATOM 717 C CA . GLN A 1 91 ? 29.117 -38.686 3.786 1.00 38.78 91 GLN A CA 1
ATOM 718 C C . GLN A 1 91 ? 29.299 -39.818 4.799 1.00 38.78 91 GLN A C 1
ATOM 720 O O . GLN A 1 91 ? 29.407 -39.584 5.997 1.00 38.78 91 GLN A O 1
ATOM 725 N N . ASP A 1 92 ? 29.242 -41.056 4.307 1.00 41.53 92 ASP A N 1
ATOM 726 C CA . ASP A 1 92 ? 29.907 -42.145 5.006 1.00 41.53 92 ASP A CA 1
ATOM 727 C C . ASP A 1 92 ? 31.408 -41.870 4.894 1.00 41.53 92 ASP A C 1
ATOM 729 O O . ASP A 1 92 ? 31.962 -41.719 3.801 1.00 41.53 92 ASP A O 1
ATOM 733 N N . GLU A 1 93 ? 32.047 -41.737 6.050 1.00 43.56 93 GLU A N 1
ATOM 734 C CA . GLU A 1 93 ? 33.487 -41.619 6.221 1.00 43.56 93 GLU A CA 1
ATOM 735 C C . GLU A 1 93 ? 34.189 -42.878 5.690 1.00 43.56 93 GLU A C 1
ATOM 737 O O . GLU A 1 93 ? 34.497 -43.810 6.425 1.00 43.56 93 GLU A O 1
ATOM 742 N N . SER A 1 94 ? 34.470 -42.918 4.392 1.00 42.50 94 SER A N 1
ATOM 743 C CA . SER A 1 94 ? 35.557 -43.717 3.826 1.00 42.50 94 SER A CA 1
ATOM 744 C C . SER A 1 94 ? 35.956 -43.137 2.469 1.00 42.50 94 SER A C 1
ATOM 746 O O . SER A 1 94 ? 35.111 -42.694 1.702 1.00 42.50 94 SER A O 1
ATOM 748 N N . ASP A 1 95 ? 37.263 -43.092 2.216 1.00 36.50 95 ASP A N 1
ATOM 749 C CA . ASP A 1 95 ? 37.923 -42.552 1.017 1.00 36.50 95 ASP A CA 1
ATOM 750 C C . ASP A 1 95 ? 38.047 -41.024 0.889 1.00 36.50 95 ASP A C 1
ATOM 752 O O . ASP A 1 95 ? 37.647 -40.371 -0.071 1.00 36.50 95 ASP A O 1
ATOM 756 N N . TYR A 1 96 ? 38.821 -40.461 1.820 1.00 37.06 96 TYR A N 1
ATOM 757 C CA . TYR A 1 96 ? 39.576 -39.218 1.626 1.00 37.06 96 TYR A CA 1
ATOM 758 C C . TYR A 1 96 ? 40.786 -39.412 0.684 1.00 37.06 96 TYR A C 1
ATOM 760 O O . TYR A 1 96 ? 41.920 -39.099 1.045 1.00 37.06 96 TYR A O 1
ATOM 768 N N . ARG A 1 97 ? 40.584 -39.909 -0.541 1.00 43.53 97 ARG A N 1
ATOM 769 C CA . ARG A 1 97 ? 41.530 -39.738 -1.660 1.00 43.53 97 ARG A CA 1
ATOM 770 C C . ARG A 1 97 ? 40.739 -39.661 -2.967 1.00 43.53 97 ARG A C 1
ATOM 772 O O . ARG A 1 97 ? 39.864 -40.472 -3.192 1.00 43.53 97 ARG A O 1
ATOM 779 N N . GLU A 1 98 ? 41.092 -38.680 -3.799 1.00 43.31 98 GLU A N 1
ATOM 780 C CA . GLU A 1 98 ? 40.550 -38.422 -5.149 1.00 43.31 98 GLU A CA 1
ATOM 781 C C . GLU A 1 98 ? 39.169 -37.749 -5.245 1.00 43.31 98 GLU A C 1
ATOM 783 O O . GLU A 1 98 ? 38.169 -38.364 -5.580 1.00 43.31 98 GLU A O 1
ATOM 788 N N . ASN A 1 99 ? 39.136 -36.424 -5.058 1.00 42.91 99 ASN A N 1
ATOM 789 C CA . ASN A 1 99 ? 38.493 -35.509 -6.019 1.00 42.91 99 ASN A CA 1
ATOM 790 C C . ASN A 1 99 ? 38.782 -34.043 -5.654 1.00 42.91 99 ASN A C 1
ATOM 792 O O . ASN A 1 99 ? 37.924 -33.298 -5.197 1.00 42.91 99 ASN A O 1
ATOM 796 N N . ARG A 1 100 ? 40.034 -33.612 -5.870 1.00 43.22 100 ARG A N 1
ATOM 797 C CA . ARG A 1 100 ? 40.422 -32.184 -5.942 1.00 43.22 100 ARG A CA 1
ATOM 798 C C . ARG A 1 100 ? 40.331 -31.613 -7.365 1.00 43.22 100 ARG A C 1
ATOM 800 O O . ARG A 1 100 ? 40.731 -30.480 -7.600 1.00 43.22 100 ARG A O 1
ATOM 807 N N . LEU A 1 101 ? 39.813 -32.400 -8.303 1.00 48.25 101 LEU A N 1
ATOM 808 C CA . LEU A 1 101 ? 39.510 -31.983 -9.667 1.00 48.25 101 LEU A CA 1
ATOM 809 C C . LEU A 1 101 ? 38.331 -30.988 -9.786 1.00 48.25 101 LEU A C 1
ATOM 811 O O . LEU A 1 101 ? 38.452 -30.117 -10.643 1.00 48.25 101 LEU A O 1
ATOM 815 N N . PRO A 1 102 ? 37.268 -31.009 -8.942 1.00 57.94 102 PRO A N 1
ATOM 816 C CA . PRO A 1 102 ? 36.130 -30.095 -9.092 1.00 57.94 102 PRO A CA 1
ATOM 817 C C . PRO A 1 102 ? 36.551 -28.625 -9.091 1.00 57.94 102 PRO A C 1
ATOM 819 O O . PRO A 1 102 ? 36.214 -27.903 -10.010 1.00 57.94 102 PRO A O 1
ATOM 822 N N . LEU A 1 103 ? 37.434 -28.216 -8.175 1.00 56.75 103 LEU A N 1
ATOM 823 C CA . LEU A 1 103 ? 37.832 -26.810 -8.031 1.00 56.75 103 LEU A CA 1
ATOM 824 C C . LEU A 1 103 ? 38.560 -26.227 -9.253 1.00 56.75 103 LEU A C 1
ATOM 826 O O . LEU A 1 103 ? 38.488 -25.024 -9.481 1.00 56.75 103 LEU A O 1
ATOM 830 N N . PHE A 1 104 ? 39.281 -27.048 -10.024 1.00 64.69 104 PHE A N 1
ATOM 831 C CA . PHE A 1 104 ? 39.961 -26.580 -11.235 1.00 64.69 104 PHE A CA 1
ATOM 832 C C . PHE A 1 104 ? 39.006 -26.495 -12.426 1.00 64.69 104 PHE A C 1
ATOM 834 O O . PHE A 1 104 ? 39.116 -25.550 -13.201 1.00 64.69 104 PHE A O 1
ATOM 841 N N . PHE A 1 105 ? 38.066 -27.437 -12.557 1.00 68.00 105 PHE A N 1
ATOM 842 C CA . PHE A 1 105 ? 37.002 -27.354 -13.562 1.00 68.00 105 PHE A CA 1
ATOM 843 C C . PHE A 1 105 ? 36.059 -26.189 -13.253 1.00 68.00 105 PHE A C 1
ATOM 845 O O . PHE A 1 105 ? 35.842 -25.353 -14.121 1.00 68.00 105 PHE A O 1
ATOM 852 N N . ASP A 1 106 ? 35.657 -26.037 -11.991 1.00 70.81 106 ASP A N 1
ATOM 853 C CA . ASP A 1 106 ? 34.857 -24.912 -11.511 1.00 70.81 106 ASP A CA 1
ATOM 854 C C . ASP A 1 106 ? 35.572 -23.575 -11.766 1.00 70.81 106 ASP A C 1
ATOM 856 O O . ASP A 1 106 ? 34.951 -22.611 -12.199 1.00 70.81 106 ASP A O 1
ATOM 860 N N . ALA A 1 107 ? 36.893 -23.496 -11.554 1.00 73.88 107 ALA A N 1
ATOM 861 C CA . ALA A 1 107 ? 37.662 -22.286 -11.849 1.00 73.88 107 ALA A CA 1
ATOM 862 C C . ALA A 1 107 ? 37.720 -21.969 -13.354 1.00 73.88 107 ALA A C 1
ATOM 864 O O . ALA A 1 107 ? 37.673 -20.799 -13.732 1.00 73.88 107 ALA A O 1
ATOM 865 N N . VAL A 1 108 ? 37.824 -22.987 -14.214 1.00 80.62 108 VAL A N 1
ATOM 866 C CA . VAL A 1 108 ? 37.783 -22.819 -15.676 1.00 80.62 108 VAL A CA 1
ATOM 867 C C . VAL A 1 108 ? 36.393 -22.363 -16.113 1.00 80.62 108 VAL A C 1
ATOM 869 O O . VAL A 1 108 ? 36.294 -21.407 -16.878 1.00 80.62 108 VAL A O 1
ATOM 872 N N . ASP A 1 109 ? 35.334 -22.965 -15.578 1.00 80.69 109 ASP A N 1
ATOM 873 C CA . ASP A 1 109 ? 33.952 -22.578 -15.858 1.00 80.69 109 ASP A CA 1
ATOM 874 C C . ASP A 1 109 ? 33.670 -21.147 -15.382 1.00 80.69 109 ASP A C 1
ATOM 876 O O . ASP A 1 109 ? 33.116 -20.348 -16.133 1.00 80.69 109 ASP A O 1
ATOM 880 N N . MET A 1 110 ? 34.163 -20.759 -14.201 1.00 79.38 110 MET A N 1
ATOM 881 C CA . MET A 1 110 ? 34.088 -19.378 -13.710 1.00 79.38 110 MET A CA 1
ATOM 882 C C . MET A 1 110 ? 34.832 -18.390 -14.616 1.00 79.38 110 MET A C 1
ATOM 884 O O . MET A 1 110 ? 34.362 -17.270 -14.822 1.00 79.38 110 MET A O 1
ATOM 888 N N . LEU A 1 111 ? 35.994 -18.770 -15.158 1.00 85.25 111 LEU A N 1
ATOM 889 C CA . LEU A 1 111 ? 36.739 -17.930 -16.100 1.00 85.25 111 LEU A CA 1
ATOM 890 C C . LEU A 1 111 ? 36.015 -17.804 -17.445 1.00 85.25 111 LEU A C 1
ATOM 892 O O . LEU A 1 111 ? 35.977 -16.709 -18.005 1.00 85.25 111 LEU A O 1
ATOM 896 N N . LEU A 1 112 ? 35.420 -18.888 -17.945 1.00 86.56 112 LEU A N 1
ATOM 897 C CA . LEU A 1 112 ? 34.620 -18.880 -19.171 1.00 86.56 112 LEU A CA 1
ATOM 898 C C . LEU A 1 112 ? 33.349 -18.040 -19.004 1.00 86.56 112 LEU A C 1
ATOM 900 O O . LEU A 1 112 ? 33.040 -17.230 -19.876 1.00 86.56 112 LEU A O 1
ATOM 904 N N . ASP A 1 113 ? 32.651 -18.175 -17.878 1.00 84.88 113 ASP A N 1
ATOM 905 C CA . ASP A 1 113 ? 31.467 -17.378 -17.555 1.00 84.88 113 ASP A CA 1
ATOM 906 C C . ASP A 1 113 ? 31.807 -15.899 -17.389 1.00 84.88 113 ASP A C 1
ATOM 908 O O . ASP A 1 113 ? 31.071 -15.040 -17.877 1.00 84.88 113 ASP A O 1
ATOM 912 N N . LYS A 1 114 ? 32.948 -15.585 -16.763 1.00 89.38 114 LYS A N 1
ATOM 913 C CA . LYS A 1 114 ? 33.441 -14.210 -16.675 1.00 89.38 114 LYS A CA 1
ATOM 914 C C . LYS A 1 114 ? 33.773 -13.641 -18.054 1.00 89.38 114 LYS A C 1
ATOM 916 O O . LYS A 1 114 ? 33.381 -12.516 -18.337 1.00 89.38 114 LYS A O 1
ATOM 921 N N . ASN A 1 115 ? 34.440 -14.407 -18.919 1.00 90.25 115 ASN A N 1
ATOM 922 C CA . ASN A 1 115 ? 34.743 -13.955 -20.276 1.00 90.25 115 ASN A CA 1
ATOM 923 C C . ASN A 1 115 ? 33.460 -13.698 -21.083 1.00 90.25 115 ASN A C 1
ATOM 925 O O . ASN A 1 115 ? 33.348 -12.667 -21.735 1.00 90.25 115 ASN A O 1
ATOM 929 N N . LYS A 1 116 ? 32.457 -14.581 -20.980 1.00 88.94 116 LYS A N 1
ATOM 930 C CA . LYS A 1 116 ? 31.134 -14.363 -21.592 1.00 88.94 116 LYS A CA 1
ATOM 931 C C . LYS A 1 116 ? 30.428 -13.128 -21.036 1.00 88.94 116 LYS A C 1
ATOM 933 O O . LYS A 1 116 ? 29.772 -12.412 -21.785 1.00 88.94 116 LYS A O 1
ATOM 938 N N . LEU A 1 117 ? 30.547 -12.881 -19.733 1.00 89.38 117 LEU A N 1
ATOM 939 C CA . LEU A 1 117 ? 30.005 -11.686 -19.093 1.00 89.38 117 LEU A CA 1
ATOM 940 C C . LEU A 1 117 ? 30.686 -10.427 -19.643 1.00 89.38 117 LEU A C 1
ATOM 942 O O . LEU A 1 117 ? 29.989 -9.504 -20.055 1.00 89.38 117 LEU A O 1
ATOM 946 N N . ASP A 1 118 ? 32.017 -10.408 -19.722 1.00 89.75 118 ASP A N 1
ATOM 947 C CA . ASP A 1 118 ? 32.785 -9.278 -20.258 1.00 89.75 118 ASP A CA 1
ATOM 948 C C . ASP A 1 118 ? 32.459 -9.034 -21.749 1.00 89.75 118 ASP A C 1
ATOM 950 O O . ASP A 1 118 ? 32.188 -7.899 -22.150 1.00 89.75 118 ASP A O 1
ATOM 954 N N . GLU A 1 119 ? 32.388 -10.093 -22.564 1.00 90.75 119 GLU A N 1
ATOM 955 C CA . GLU A 1 119 ? 31.933 -10.030 -23.963 1.00 90.75 119 GLU A CA 1
ATOM 956 C C . GLU A 1 119 ? 30.496 -9.507 -24.072 1.00 90.75 119 GLU A C 1
ATOM 958 O O . GLU A 1 119 ? 30.190 -8.680 -24.934 1.00 90.75 119 GLU A O 1
ATOM 963 N N . GLY A 1 120 ? 29.612 -9.947 -23.177 1.00 89.69 120 GLY A N 1
ATOM 964 C CA . GLY A 1 120 ? 28.237 -9.479 -23.102 1.00 89.69 120 GLY A CA 1
ATOM 965 C C . GLY A 1 120 ? 28.142 -7.989 -22.777 1.00 89.69 120 GLY A C 1
ATOM 966 O O . GLY A 1 120 ? 27.353 -7.286 -23.408 1.00 89.69 120 GLY A O 1
ATOM 967 N N . ILE A 1 121 ? 28.953 -7.488 -21.838 1.00 89.81 121 ILE A N 1
ATOM 968 C CA . ILE A 1 121 ? 29.011 -6.057 -21.497 1.00 89.81 121 ILE A CA 1
ATOM 969 C C . ILE A 1 121 ? 29.446 -5.243 -22.716 1.00 89.81 121 ILE A C 1
ATOM 971 O O . ILE A 1 121 ? 28.864 -4.190 -22.987 1.00 89.81 121 ILE A O 1
ATOM 975 N N . ILE A 1 122 ? 30.439 -5.725 -23.470 1.00 90.75 122 ILE A N 1
ATOM 976 C CA . ILE A 1 122 ? 30.905 -5.060 -24.693 1.00 90.75 122 ILE A CA 1
ATOM 977 C C . ILE A 1 122 ? 29.787 -5.039 -25.740 1.00 90.75 122 ILE A C 1
ATOM 979 O O . ILE A 1 122 ? 29.422 -3.956 -26.197 1.00 90.75 122 ILE A O 1
ATOM 983 N N . LYS A 1 123 ? 29.177 -6.192 -26.053 1.00 88.50 123 LYS A N 1
ATOM 984 C CA . LYS A 1 123 ? 28.062 -6.293 -27.015 1.00 88.50 123 LYS A CA 1
ATOM 985 C C . LYS A 1 123 ? 26.893 -5.381 -26.632 1.00 88.50 123 LYS A C 1
ATOM 987 O O . LYS A 1 123 ? 26.338 -4.683 -27.482 1.00 88.50 123 LYS A O 1
ATOM 992 N N . PHE A 1 124 ? 26.524 -5.342 -25.351 1.00 91.81 124 PHE A N 1
ATOM 993 C CA . PHE A 1 124 ? 25.451 -4.473 -24.870 1.00 91.81 124 PHE A CA 1
ATOM 994 C C . PHE A 1 124 ? 25.843 -2.986 -24.900 1.00 91.81 124 PHE A C 1
ATOM 996 O O . PHE A 1 124 ? 25.029 -2.129 -25.245 1.00 91.81 124 PHE A O 1
ATOM 1003 N N . GLY A 1 125 ? 27.100 -2.659 -24.598 1.00 89.12 125 GLY A N 1
ATOM 1004 C CA . GLY A 1 125 ? 27.640 -1.307 -24.729 1.00 89.12 125 GLY A CA 1
ATOM 1005 C C . GLY A 1 125 ? 27.618 -0.806 -26.175 1.00 89.12 125 GLY A C 1
ATOM 1006 O O . GLY A 1 125 ? 27.170 0.314 -26.431 1.00 89.12 125 GLY A O 1
ATOM 1007 N N . GLU A 1 126 ? 28.028 -1.649 -27.124 1.00 90.19 126 GLU A N 1
ATOM 1008 C CA . GLU A 1 126 ? 27.940 -1.386 -28.564 1.00 90.19 126 GLU A CA 1
ATOM 1009 C C . GLU A 1 126 ? 26.486 -1.205 -29.014 1.00 90.19 126 GLU A C 1
ATOM 1011 O O . GLU A 1 126 ? 26.184 -0.286 -29.775 1.00 90.19 126 GLU A O 1
ATOM 1016 N N . PHE A 1 127 ? 25.564 -2.016 -28.487 1.00 88.69 127 PHE A N 1
ATOM 1017 C CA . PHE A 1 127 ? 24.128 -1.863 -28.716 1.00 88.69 127 PHE A CA 1
ATOM 1018 C C . PHE A 1 127 ? 23.620 -0.483 -28.274 1.00 88.69 127 PHE A C 1
ATOM 1020 O O . PHE A 1 127 ? 22.980 0.210 -29.067 1.00 88.69 127 PHE A O 1
ATOM 1027 N N . ILE A 1 128 ? 23.942 -0.037 -27.055 1.00 88.12 128 ILE A N 1
ATOM 1028 C CA . ILE A 1 128 ? 23.524 1.283 -26.548 1.00 88.12 128 ILE A CA 1
ATOM 1029 C C . ILE A 1 128 ? 24.089 2.414 -27.419 1.00 88.12 128 ILE A C 1
ATOM 1031 O O . ILE A 1 128 ? 23.416 3.419 -27.651 1.00 88.12 128 ILE A O 1
ATOM 1035 N N . GLN A 1 129 ? 25.324 2.262 -27.901 1.00 88.19 129 GLN A N 1
ATOM 1036 C CA . GLN A 1 129 ? 26.000 3.258 -28.736 1.00 88.19 129 GLN A CA 1
ATOM 1037 C C . GLN A 1 129 ? 25.636 3.161 -30.222 1.00 88.19 129 GLN A C 1
ATOM 1039 O O . GLN A 1 129 ? 26.026 4.031 -31.003 1.00 88.19 129 GLN A O 1
ATOM 1044 N N . SER A 1 130 ? 24.876 2.143 -30.623 1.00 88.00 130 SER A N 1
ATOM 1045 C CA . SER A 1 130 ? 24.504 1.925 -32.015 1.00 88.00 130 SER A CA 1
ATOM 1046 C C . SER A 1 130 ? 23.739 3.121 -32.594 1.00 88.00 130 SER A C 1
ATOM 1048 O O . SER A 1 130 ? 22.995 3.829 -31.900 1.00 88.00 130 SER A O 1
ATOM 1050 N N . GLY A 1 131 ? 23.888 3.342 -33.905 1.00 86.19 131 GLY A N 1
ATOM 1051 C CA . GLY A 1 131 ? 23.115 4.363 -34.624 1.00 86.19 131 GLY A CA 1
ATOM 1052 C C . GLY A 1 131 ? 21.604 4.139 -34.508 1.00 86.19 131 GLY A C 1
ATOM 1053 O O . GLY A 1 131 ? 20.831 5.091 -34.521 1.00 86.19 131 GLY A O 1
ATOM 1054 N N . PHE A 1 132 ? 21.202 2.891 -34.288 1.00 84.69 132 PHE A N 1
ATOM 1055 C CA . PHE A 1 132 ? 19.822 2.497 -34.081 1.00 84.69 132 PHE A CA 1
ATOM 1056 C C . PHE A 1 132 ? 19.199 3.098 -32.811 1.00 84.69 132 PHE A C 1
ATOM 1058 O O . PHE A 1 132 ? 18.146 3.732 -32.867 1.00 84.69 132 PHE A O 1
ATOM 1065 N N . ILE A 1 133 ? 19.864 2.958 -31.662 1.00 87.38 133 ILE A N 1
ATOM 1066 C CA . ILE A 1 133 ? 19.378 3.539 -30.405 1.00 87.38 133 ILE A CA 1
ATOM 1067 C C . ILE A 1 133 ? 19.314 5.069 -30.500 1.00 87.38 133 ILE A C 1
ATOM 1069 O O . ILE A 1 133 ? 18.373 5.686 -29.996 1.00 87.38 133 ILE A O 1
ATOM 1073 N N . HIS A 1 134 ? 20.258 5.683 -31.218 1.00 88.38 134 HIS A N 1
ATOM 1074 C CA . HIS A 1 134 ? 20.213 7.111 -31.527 1.00 88.38 134 HIS A CA 1
ATOM 1075 C C . HIS A 1 134 ? 19.011 7.485 -32.408 1.00 88.38 134 HIS A C 1
ATOM 1077 O O . HIS A 1 134 ? 18.383 8.517 -32.170 1.00 88.38 134 HIS A O 1
ATOM 1083 N N . GLU A 1 135 ? 18.657 6.658 -33.392 1.00 89.44 135 GLU A N 1
ATOM 1084 C CA . GLU A 1 135 ? 17.479 6.868 -34.234 1.00 89.44 135 GLU A CA 1
ATOM 1085 C C . GLU A 1 135 ? 16.184 6.783 -33.421 1.00 89.44 135 GLU A C 1
ATOM 1087 O O . GLU A 1 135 ? 15.384 7.714 -33.475 1.00 89.44 135 GLU A O 1
ATOM 1092 N N . ILE A 1 136 ? 16.005 5.740 -32.600 1.00 88.56 136 ILE A N 1
ATOM 1093 C CA . ILE A 1 136 ? 14.844 5.603 -31.704 1.00 88.56 136 ILE A CA 1
ATOM 1094 C C . ILE A 1 136 ? 14.722 6.812 -30.773 1.00 88.56 136 ILE A C 1
ATOM 1096 O O . ILE A 1 136 ? 13.638 7.385 -30.621 1.00 88.56 136 ILE A O 1
ATOM 1100 N N . LYS A 1 137 ? 15.845 7.226 -30.176 1.00 90.81 137 LYS A N 1
ATOM 1101 C CA . LYS A 1 137 ? 15.923 8.392 -29.295 1.00 90.81 137 LYS A CA 1
ATOM 1102 C C . LYS A 1 137 ? 15.416 9.652 -29.999 1.00 90.81 137 LYS A C 1
ATOM 1104 O O . LYS A 1 137 ? 14.584 10.371 -29.451 1.00 90.81 137 LYS A O 1
ATOM 1109 N N . ASN A 1 138 ? 15.886 9.895 -31.221 1.00 91.56 138 ASN A N 1
ATOM 1110 C CA . ASN A 1 138 ? 15.555 11.094 -31.986 1.00 91.56 138 ASN A CA 1
ATOM 1111 C C . ASN A 1 138 ? 14.133 11.053 -32.562 1.00 91.56 138 ASN A C 1
ATOM 1113 O O . ASN A 1 138 ? 13.435 12.062 -32.526 1.00 91.56 138 ASN A O 1
ATOM 1117 N N . ARG A 1 139 ? 13.696 9.897 -33.073 1.00 92.50 139 ARG A N 1
ATOM 1118 C CA . ARG A 1 139 ? 12.394 9.723 -33.732 1.00 92.50 139 ARG A CA 1
ATOM 1119 C C . ARG A 1 139 ? 11.234 9.840 -32.749 1.00 92.50 139 ARG A C 1
ATOM 1121 O O . ARG A 1 139 ? 10.250 10.504 -33.057 1.00 92.50 139 ARG A O 1
ATOM 1128 N N . TYR A 1 140 ? 11.352 9.225 -31.572 1.00 92.19 140 TYR A N 1
ATOM 1129 C CA . TYR A 1 140 ? 10.263 9.166 -30.588 1.00 92.19 140 TYR A CA 1
ATOM 1130 C C . TYR A 1 140 ? 10.459 10.100 -29.386 1.00 92.19 140 TYR A C 1
ATOM 1132 O O . TYR A 1 140 ? 9.542 10.258 -28.571 1.00 92.19 140 TYR A O 1
ATOM 1140 N N . GLY A 1 141 ? 11.622 10.752 -29.291 1.00 93.44 141 GLY A N 1
ATOM 1141 C CA . GLY A 1 141 ? 11.961 11.669 -28.204 1.00 93.44 141 GLY A CA 1
ATOM 1142 C C . GLY A 1 141 ? 12.253 10.957 -26.884 1.00 93.44 141 GLY A C 1
ATOM 1143 O O . GLY A 1 141 ? 11.943 11.498 -25.822 1.00 93.44 141 GLY A O 1
ATOM 1144 N N . PHE A 1 142 ? 12.796 9.739 -26.936 1.00 95.25 142 PHE A N 1
ATOM 1145 C CA . PHE A 1 142 ? 13.149 9.001 -25.728 1.00 95.25 142 PHE A CA 1
ATOM 1146 C C . PHE A 1 142 ? 14.433 9.539 -25.084 1.00 95.25 142 PHE A C 1
ATOM 1148 O O . PHE A 1 142 ? 15.333 10.047 -25.749 1.00 95.25 142 PHE A O 1
ATOM 1155 N N . SER A 1 143 ? 14.547 9.396 -23.771 1.00 94.69 143 SER A N 1
ATOM 1156 C CA . SER A 1 143 ? 15.796 9.443 -23.023 1.00 94.69 143 SER A CA 1
ATOM 1157 C C . SER A 1 143 ? 16.151 8.028 -22.569 1.00 94.69 143 SER A C 1
ATOM 1159 O O . SER A 1 143 ? 15.288 7.168 -22.408 1.00 94.69 143 SER A O 1
ATOM 1161 N N . ILE A 1 144 ? 17.445 7.762 -22.417 1.00 94.38 144 ILE A N 1
ATOM 1162 C CA . ILE A 1 144 ? 17.946 6.440 -22.039 1.00 94.38 144 ILE A CA 1
ATOM 1163 C C . ILE A 1 144 ? 18.485 6.556 -20.626 1.00 94.38 144 ILE A C 1
ATOM 1165 O O . ILE A 1 144 ? 19.346 7.396 -20.359 1.00 94.38 144 ILE A O 1
ATOM 1169 N N . LYS A 1 145 ? 17.995 5.699 -19.737 1.00 95.31 145 LYS A N 1
ATOM 1170 C CA . LYS A 1 145 ? 18.527 5.544 -18.387 1.00 95.31 145 LYS A CA 1
ATOM 1171 C C . LYS A 1 145 ? 19.100 4.141 -18.258 1.00 95.31 145 LYS A C 1
ATOM 1173 O O . LYS A 1 145 ? 18.387 3.161 -18.446 1.00 95.31 145 LYS A O 1
ATOM 1178 N N . LYS A 1 146 ? 20.397 4.049 -17.970 1.00 94.56 146 LYS A N 1
ATOM 1179 C CA . LYS A 1 146 ? 21.052 2.773 -17.667 1.00 94.56 146 LYS A CA 1
ATOM 1180 C C . LYS A 1 146 ? 20.637 2.342 -16.259 1.00 94.56 146 LYS A C 1
ATOM 1182 O O . LYS A 1 146 ? 20.845 3.108 -15.321 1.00 94.56 146 LYS A O 1
ATOM 1187 N N . GLU A 1 147 ? 20.051 1.155 -16.131 1.00 93.19 147 GLU A N 1
ATOM 1188 C CA . GLU A 1 147 ? 19.657 0.581 -14.834 1.00 93.19 147 GLU A CA 1
ATOM 1189 C C . GLU A 1 147 ? 20.722 -0.407 -14.333 1.00 93.19 147 GLU A C 1
ATOM 1191 O O . GLU A 1 147 ? 21.024 -0.453 -13.143 1.00 93.19 147 GLU A O 1
ATOM 1196 N N . SER A 1 148 ? 21.349 -1.161 -15.244 1.00 93.12 148 SER A N 1
ATOM 1197 C CA . SER A 1 148 ? 22.472 -2.057 -14.946 1.00 93.12 148 SER A CA 1
ATOM 1198 C C . SER A 1 148 ? 23.403 -2.210 -16.152 1.00 93.12 148 SER A C 1
ATOM 1200 O O . SER A 1 148 ? 23.170 -1.624 -17.210 1.00 93.12 148 SER A O 1
ATOM 1202 N N . ASP A 1 149 ? 24.459 -3.014 -16.023 1.00 90.94 149 ASP A N 1
ATOM 1203 C CA . ASP A 1 149 ? 25.369 -3.331 -17.135 1.00 90.94 149 ASP A CA 1
ATOM 1204 C C . ASP A 1 149 ? 24.716 -4.103 -18.284 1.00 90.94 149 ASP A C 1
ATOM 1206 O O . ASP A 1 149 ? 25.262 -4.116 -19.380 1.00 90.94 149 ASP A O 1
ATOM 1210 N N . PHE A 1 150 ? 23.522 -4.652 -18.058 1.00 93.12 150 PHE A N 1
ATOM 1211 C CA . PHE A 1 150 ? 22.757 -5.425 -19.034 1.00 93.12 150 PHE A CA 1
ATOM 1212 C C . PHE A 1 150 ? 21.319 -4.934 -19.188 1.00 93.12 150 PHE A C 1
ATOM 1214 O O . PHE A 1 150 ? 20.487 -5.648 -19.742 1.00 93.12 150 PHE A O 1
ATOM 1221 N N . SER A 1 151 ? 20.982 -3.751 -18.663 1.00 95.56 151 SER A N 1
ATOM 1222 C CA . SER A 1 151 ? 19.624 -3.225 -18.779 1.00 95.56 151 SER A CA 1
ATOM 1223 C C . SER A 1 151 ? 19.561 -1.713 -18.938 1.00 95.56 151 SER A C 1
ATOM 1225 O O .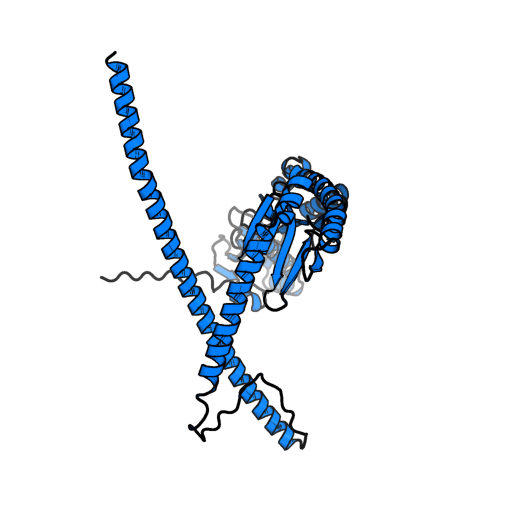 SER A 1 151 ? 20.262 -0.948 -18.264 1.00 95.56 151 SER A O 1
ATOM 1227 N N . ILE A 1 152 ? 18.678 -1.281 -19.837 1.00 95.62 152 ILE A N 1
ATOM 1228 C CA . ILE A 1 152 ? 18.337 0.123 -20.049 1.00 95.62 152 ILE A CA 1
ATOM 1229 C C . ILE A 1 152 ? 16.823 0.316 -20.021 1.00 95.62 152 ILE A C 1
ATOM 1231 O O . ILE A 1 152 ? 16.059 -0.537 -20.467 1.00 95.62 152 ILE A O 1
ATOM 1235 N N . SER A 1 153 ? 16.403 1.482 -19.549 1.00 96.19 153 SER A N 1
ATOM 1236 C CA . SER A 1 153 ? 15.033 1.971 -19.653 1.00 96.19 153 SER A CA 1
ATOM 1237 C C . SER A 1 153 ? 14.966 3.055 -20.730 1.00 96.19 153 SER A C 1
ATOM 1239 O O . SER A 1 153 ? 15.754 4.008 -20.704 1.00 96.19 153 SER A O 1
ATOM 1241 N N . LEU A 1 154 ? 14.010 2.936 -21.654 1.00 95.56 154 LEU A N 1
ATOM 1242 C CA . LEU A 1 154 ? 13.635 4.007 -22.577 1.00 95.56 154 LEU A CA 1
ATOM 1243 C C . LEU A 1 154 ? 12.498 4.818 -21.950 1.00 95.56 154 LEU A C 1
ATOM 1245 O O . LEU A 1 154 ? 11.407 4.300 -21.698 1.00 95.56 154 LEU A O 1
ATOM 1249 N N . LEU A 1 155 ? 12.772 6.089 -21.678 1.00 95.38 155 LEU A N 1
ATOM 1250 C CA . LEU A 1 155 ? 11.894 7.010 -20.963 1.00 95.38 155 LEU A CA 1
ATOM 1251 C C . LEU A 1 155 ? 11.393 8.106 -21.905 1.00 95.38 155 LEU A C 1
ATOM 1253 O O . LEU A 1 155 ? 12.145 8.580 -22.748 1.00 95.38 155 LEU A O 1
ATOM 1257 N N . LYS A 1 156 ? 10.159 8.579 -21.739 1.00 93.88 156 LYS A N 1
ATOM 1258 C CA . LYS A 1 156 ? 9.672 9.815 -22.376 1.00 93.88 156 LYS A CA 1
ATOM 1259 C C . LYS A 1 156 ? 9.176 10.756 -21.286 1.00 93.88 156 LYS A C 1
ATOM 1261 O O . LYS A 1 156 ? 8.126 10.528 -20.686 1.00 93.88 156 LYS A O 1
ATOM 1266 N N . GLY A 1 157 ? 9.962 11.792 -20.995 1.00 89.94 157 GLY A N 1
ATOM 1267 C CA . GLY A 1 157 ? 9.799 12.561 -19.760 1.00 89.94 157 GLY A CA 1
ATOM 1268 C C . GLY A 1 157 ? 10.151 11.693 -18.549 1.00 89.94 157 GLY A C 1
ATOM 1269 O O . GLY A 1 157 ? 11.258 11.167 -18.482 1.00 89.94 157 GLY A O 1
ATOM 1270 N N . GLU A 1 158 ? 9.203 11.521 -17.627 1.00 89.44 158 GLU A N 1
ATOM 1271 C CA . GLU A 1 158 ? 9.351 10.669 -16.433 1.00 89.44 158 GLU A CA 1
ATOM 1272 C C . GLU A 1 158 ? 8.783 9.251 -16.625 1.00 89.44 158 GLU A C 1
ATOM 1274 O O . GLU A 1 158 ? 8.990 8.375 -15.789 1.00 89.44 158 GLU A O 1
ATOM 1279 N N . ASN A 1 159 ? 8.083 8.995 -17.735 1.00 92.81 159 ASN A N 1
ATOM 1280 C CA . ASN A 1 159 ? 7.406 7.722 -17.972 1.00 92.81 159 ASN A CA 1
ATOM 1281 C C . ASN A 1 159 ? 8.343 6.708 -18.631 1.00 92.81 159 ASN A C 1
ATOM 1283 O O . ASN A 1 159 ? 8.916 6.987 -19.686 1.00 92.81 159 ASN A O 1
ATOM 1287 N N . LYS A 1 160 ? 8.447 5.509 -18.051 1.00 94.81 160 LYS A N 1
ATOM 1288 C CA . LYS A 1 160 ? 9.167 4.360 -18.620 1.00 94.81 160 LYS A CA 1
ATOM 1289 C C . LYS A 1 160 ? 8.294 3.657 -19.646 1.00 94.81 160 LYS A C 1
ATOM 1291 O O . LYS A 1 160 ? 7.272 3.095 -19.283 1.00 94.81 160 LYS A O 1
ATOM 1296 N N . PHE A 1 161 ? 8.699 3.697 -20.912 1.00 95.81 161 PHE A N 1
ATOM 1297 C CA . PHE A 1 161 ? 7.976 3.062 -22.016 1.00 95.81 161 PHE A CA 1
ATOM 1298 C C . PHE A 1 161 ? 8.439 1.625 -22.221 1.00 95.81 161 PHE A C 1
ATOM 1300 O O . PHE A 1 161 ? 7.614 0.713 -22.274 1.00 95.81 161 PHE A O 1
ATOM 1307 N N . PHE A 1 162 ? 9.757 1.441 -22.297 1.00 96.25 162 PHE A N 1
ATOM 1308 C CA . PHE A 1 162 ? 10.379 0.149 -22.556 1.00 96.25 162 PHE A CA 1
ATOM 1309 C C . PHE A 1 162 ? 11.507 -0.119 -21.567 1.00 96.25 162 PHE A C 1
ATOM 1311 O O . PHE A 1 162 ? 12.200 0.800 -21.123 1.00 96.25 162 PHE A O 1
ATOM 1318 N N . GLU A 1 163 ? 11.720 -1.390 -21.269 1.00 95.94 163 GLU A N 1
ATOM 1319 C CA . GLU A 1 163 ? 12.906 -1.917 -20.614 1.00 95.94 163 GLU A CA 1
ATOM 1320 C C . GLU A 1 163 ? 13.557 -2.919 -21.557 1.00 95.94 163 GLU A C 1
ATOM 1322 O O . GLU A 1 163 ? 12.898 -3.821 -22.064 1.00 95.94 163 GLU A O 1
ATOM 1327 N N . ILE A 1 164 ? 14.845 -2.740 -21.815 1.00 95.50 164 ILE A N 1
ATOM 1328 C CA . ILE A 1 164 ? 15.616 -3.626 -22.680 1.00 95.50 164 ILE A CA 1
ATOM 1329 C C . ILE A 1 164 ? 16.667 -4.284 -21.804 1.00 95.50 164 ILE A C 1
ATOM 1331 O O . ILE A 1 164 ? 17.521 -3.590 -21.249 1.00 95.50 164 ILE A O 1
ATOM 1335 N N . LYS A 1 165 ? 16.592 -5.608 -21.679 1.00 95.56 165 LYS A N 1
ATOM 1336 C CA . LYS A 1 165 ? 17.556 -6.446 -20.964 1.00 95.56 165 LYS A CA 1
ATOM 1337 C C . LYS A 1 165 ? 18.304 -7.321 -21.951 1.00 95.56 165 LYS A C 1
ATOM 1339 O O . LYS A 1 165 ? 17.697 -7.840 -22.879 1.00 95.56 165 LYS A O 1
ATOM 1344 N N . TYR A 1 166 ? 19.597 -7.507 -21.742 1.00 94.75 166 TYR A N 1
ATOM 1345 C CA . TYR A 1 166 ? 20.398 -8.435 -22.530 1.00 94.75 166 TYR A CA 1
ATOM 1346 C C . TYR A 1 166 ? 20.789 -9.641 -21.683 1.00 94.75 166 TYR A C 1
ATOM 1348 O O . TYR A 1 166 ? 21.465 -9.493 -20.664 1.00 94.75 166 TYR A O 1
ATOM 1356 N N . ASP A 1 167 ? 20.359 -10.827 -22.103 1.00 93.12 167 ASP A N 1
ATOM 1357 C CA . ASP A 1 167 ? 20.824 -12.085 -21.537 1.00 93.12 167 ASP A CA 1
ATOM 1358 C C . ASP A 1 167 ? 22.096 -12.516 -22.275 1.00 93.12 167 ASP A C 1
ATOM 1360 O O . ASP A 1 167 ? 22.061 -12.925 -23.435 1.00 93.12 167 ASP A O 1
ATOM 1364 N N . TYR A 1 168 ? 23.242 -12.413 -21.603 1.00 89.56 168 TYR A N 1
ATOM 1365 C CA . TYR A 1 168 ? 24.540 -12.767 -22.178 1.00 89.56 168 TYR A CA 1
ATOM 1366 C C . TYR A 1 168 ? 24.769 -14.283 -22.291 1.00 89.56 168 TYR A C 1
ATOM 1368 O O . TYR A 1 168 ? 25.699 -14.698 -22.981 1.00 89.56 168 TYR A O 1
ATOM 1376 N N . LYS A 1 169 ? 23.966 -15.116 -21.614 1.00 88.19 169 LYS A N 1
ATOM 1377 C CA . LYS A 1 169 ? 24.051 -16.579 -21.722 1.00 88.19 169 LYS A CA 1
ATOM 1378 C C . LYS A 1 169 ? 23.310 -17.079 -22.952 1.00 88.19 169 LYS A C 1
ATOM 1380 O O . LYS A 1 169 ? 23.802 -17.984 -23.621 1.00 88.19 169 LYS A O 1
ATOM 1385 N N . GLU A 1 170 ? 22.152 -16.488 -23.230 1.00 90.00 170 GLU A N 1
ATOM 1386 C CA . GLU A 1 170 ? 21.321 -16.826 -24.392 1.00 90.00 170 GLU A CA 1
ATOM 1387 C C . GLU A 1 170 ? 21.630 -15.962 -25.625 1.00 90.00 170 GLU A C 1
ATOM 1389 O O . GLU A 1 170 ? 21.219 -16.297 -26.732 1.00 90.00 170 GLU A O 1
ATOM 1394 N N . GLU A 1 171 ? 22.381 -14.873 -25.442 1.00 90.12 171 GLU A N 1
ATOM 1395 C CA . GLU A 1 171 ? 22.656 -13.843 -26.452 1.00 90.12 171 GLU A CA 1
ATOM 1396 C C . GLU A 1 171 ? 21.377 -13.198 -27.019 1.00 90.12 171 GLU A C 1
ATOM 1398 O O . GLU A 1 171 ? 21.284 -12.887 -28.209 1.00 90.12 171 GLU A O 1
ATOM 1403 N N . LEU A 1 172 ? 20.379 -12.984 -26.155 1.00 93.62 172 LEU A N 1
ATOM 1404 C CA . LEU A 1 172 ? 19.076 -12.428 -26.520 1.00 93.62 172 LEU A CA 1
ATOM 1405 C C . LEU A 1 172 ? 18.824 -11.072 -25.857 1.00 93.62 172 LEU A C 1
ATOM 1407 O O . LEU A 1 172 ? 19.152 -10.837 -24.695 1.00 93.62 172 LEU A O 1
ATOM 1411 N N . PHE A 1 173 ? 18.179 -10.178 -26.602 1.00 92.44 173 PHE A N 1
ATOM 1412 C CA . PHE A 1 173 ? 17.609 -8.939 -26.089 1.00 92.44 173 PHE A CA 1
ATOM 1413 C C . PHE A 1 173 ? 16.141 -9.163 -25.742 1.00 92.44 173 PHE A C 1
ATOM 1415 O O . PHE A 1 173 ? 15.326 -9.390 -26.633 1.00 92.44 173 PHE A O 1
ATOM 1422 N N . HIS A 1 174 ? 15.794 -9.041 -24.468 1.00 95.69 174 HIS A N 1
ATOM 1423 C CA . HIS A 1 174 ? 14.418 -9.029 -23.990 1.00 95.69 174 HIS A CA 1
ATOM 1424 C C . HIS A 1 174 ? 13.931 -7.589 -23.897 1.00 95.69 174 HIS A C 1
ATOM 1426 O O . HIS A 1 174 ? 14.493 -6.782 -23.153 1.00 95.69 174 HIS A O 1
ATOM 1432 N N . VAL A 1 175 ? 12.884 -7.263 -24.645 1.00 95.12 175 VAL A N 1
ATOM 1433 C CA . VAL A 1 175 ? 12.235 -5.955 -24.601 1.00 95.12 175 VAL A CA 1
ATOM 1434 C C . VAL A 1 175 ? 10.888 -6.120 -23.930 1.00 95.12 175 VAL A C 1
ATOM 1436 O O . VAL A 1 175 ? 10.024 -6.816 -24.456 1.00 95.12 175 VAL A O 1
ATOM 1439 N N . SER A 1 176 ? 10.691 -5.459 -22.796 1.00 95.81 176 SER A N 1
ATOM 1440 C CA . SER A 1 176 ? 9.399 -5.394 -22.125 1.00 95.81 176 SER A CA 1
ATOM 1441 C C . SER A 1 176 ? 8.829 -3.982 -22.173 1.00 95.81 176 SER A C 1
ATOM 1443 O O . SER A 1 176 ? 9.530 -2.980 -22.026 1.00 95.81 176 SER A O 1
ATOM 1445 N N . THR A 1 177 ? 7.529 -3.891 -22.422 1.00 95.81 177 THR A N 1
ATOM 1446 C CA . THR A 1 177 ? 6.775 -2.634 -22.377 1.00 95.81 177 THR A CA 1
ATOM 1447 C C . THR A 1 177 ? 6.304 -2.342 -20.954 1.00 95.81 177 THR A C 1
ATOM 1449 O O . THR A 1 177 ? 6.206 -3.234 -20.108 1.00 95.81 177 THR A O 1
ATOM 1452 N N . PHE A 1 178 ? 5.912 -1.095 -20.688 1.00 93.00 178 PHE A N 1
ATOM 1453 C CA . PHE A 1 178 ? 5.258 -0.726 -19.427 1.00 93.00 178 PHE A CA 1
ATOM 1454 C C . PHE A 1 178 ? 4.016 -1.581 -19.106 1.00 93.00 178 PHE A C 1
ATOM 1456 O O . PHE A 1 178 ? 3.732 -1.851 -17.937 1.00 93.00 178 PHE A O 1
ATOM 1463 N N . LEU A 1 179 ? 3.309 -2.027 -20.149 1.00 92.12 179 LEU A N 1
ATOM 1464 C CA . LEU A 1 179 ? 2.105 -2.857 -20.086 1.00 92.12 179 LEU A CA 1
ATOM 1465 C C . LEU A 1 179 ? 2.403 -4.364 -20.012 1.00 92.12 179 LEU A C 1
ATOM 1467 O O . LEU A 1 179 ? 1.494 -5.165 -20.196 1.00 92.12 179 LEU A O 1
ATOM 1471 N N . GLN A 1 180 ? 3.655 -4.751 -19.741 1.00 91.06 180 GLN A N 1
ATOM 1472 C CA . GLN A 1 180 ? 4.099 -6.145 -19.596 1.00 91.06 180 GLN A CA 1
ATOM 1473 C C . GLN A 1 180 ? 3.953 -7.006 -20.861 1.00 91.06 180 GLN A C 1
ATOM 1475 O O . GLN A 1 180 ? 3.936 -8.230 -20.781 1.00 91.06 180 GLN A O 1
ATOM 1480 N N . GLN A 1 181 ? 3.872 -6.387 -22.039 1.00 92.31 181 GLN A N 1
ATOM 1481 C CA . GLN A 1 181 ? 4.106 -7.107 -23.291 1.00 92.31 181 GLN A CA 1
ATOM 1482 C C . GLN A 1 181 ? 5.610 -7.272 -23.483 1.00 92.31 181 GLN A C 1
ATOM 1484 O O . GLN A 1 181 ? 6.338 -6.283 -23.367 1.00 92.31 181 GLN A O 1
ATOM 1489 N N . GLU A 1 182 ? 6.056 -8.493 -23.766 1.00 94.25 182 GLU A N 1
ATOM 1490 C CA . GLU A 1 182 ? 7.471 -8.841 -23.876 1.00 94.25 182 GLU A CA 1
ATOM 1491 C C . GLU A 1 182 ? 7.753 -9.549 -25.199 1.00 94.25 182 GLU A C 1
ATOM 1493 O O . GLU A 1 182 ? 6.980 -10.404 -25.632 1.00 94.25 182 GLU A O 1
ATOM 1498 N N . GLU A 1 183 ? 8.877 -9.212 -25.823 1.00 95.19 183 GLU A N 1
ATOM 1499 C CA . GLU A 1 183 ? 9.379 -9.899 -27.010 1.00 95.19 183 GLU A CA 1
ATOM 1500 C C . GLU A 1 183 ? 10.904 -10.039 -26.928 1.00 95.19 183 GLU A C 1
ATOM 1502 O O . GLU A 1 183 ? 11.589 -9.228 -26.297 1.00 95.19 183 GLU A O 1
ATOM 1507 N N . SER A 1 184 ? 11.436 -11.118 -27.506 1.00 94.31 184 SER A N 1
ATOM 1508 C CA . SER A 1 184 ? 12.860 -11.460 -27.431 1.00 94.31 184 SER A CA 1
ATOM 1509 C C . SER A 1 184 ? 13.481 -11.484 -28.819 1.00 94.31 184 SER A C 1
ATOM 1511 O O . SER A 1 184 ? 12.933 -12.088 -29.739 1.00 94.31 184 SER A O 1
ATOM 1513 N N . PHE A 1 185 ? 14.646 -10.859 -28.962 1.00 91.19 185 PHE A N 1
ATOM 1514 C CA . PHE A 1 185 ? 15.311 -10.672 -30.246 1.00 91.19 185 PHE A CA 1
ATOM 1515 C C . PHE A 1 185 ? 16.765 -11.127 -30.164 1.00 91.19 185 PHE A C 1
ATOM 1517 O O . PHE A 1 185 ? 17.507 -10.704 -29.283 1.00 91.19 185 PHE A O 1
ATOM 1524 N N . SER A 1 186 ? 17.210 -11.940 -31.122 1.00 86.44 186 SER A N 1
ATOM 1525 C CA . SER A 1 186 ? 18.616 -12.366 -31.208 1.00 86.44 186 SER A CA 1
ATOM 1526 C C . SER A 1 186 ? 19.542 -11.288 -31.778 1.00 86.44 186 SER A C 1
ATOM 1528 O O . SER A 1 186 ? 20.761 -11.380 -31.683 1.00 86.44 186 SER A O 1
ATOM 1530 N N . ARG A 1 187 ? 18.972 -10.275 -32.436 1.00 83.44 187 ARG A N 1
ATOM 1531 C CA . ARG A 1 187 ? 19.682 -9.122 -32.997 1.00 83.44 187 ARG A CA 1
ATOM 1532 C C . ARG A 1 187 ? 18.711 -7.973 -33.223 1.00 83.44 187 ARG A C 1
ATOM 1534 O O . ARG A 1 187 ? 17.518 -8.204 -33.402 1.00 83.44 187 ARG A O 1
ATOM 1541 N N . ILE A 1 188 ? 19.240 -6.757 -33.314 1.00 80.38 188 ILE A N 1
ATOM 1542 C CA . ILE A 1 188 ? 18.470 -5.618 -33.817 1.00 80.38 188 ILE A CA 1
ATOM 1543 C C . ILE A 1 188 ? 18.171 -5.865 -35.296 1.00 80.38 188 ILE A C 1
ATOM 1545 O O . ILE A 1 188 ? 19.086 -5.982 -36.115 1.00 80.38 188 ILE A O 1
ATOM 1549 N N . ASN A 1 189 ? 16.894 -5.962 -35.633 1.00 84.00 189 ASN A N 1
ATOM 1550 C CA . ASN A 1 189 ? 16.409 -6.130 -36.993 1.00 84.00 189 ASN A CA 1
ATOM 1551 C C . ASN A 1 189 ? 15.113 -5.329 -37.194 1.00 84.00 189 ASN A C 1
ATOM 1553 O O . ASN A 1 189 ? 14.621 -4.663 -36.283 1.00 84.00 189 ASN A O 1
ATOM 1557 N N . ASP A 1 190 ? 14.537 -5.424 -38.388 1.00 86.00 190 ASP A N 1
ATOM 1558 C CA . ASP A 1 190 ? 13.272 -4.757 -38.703 1.00 86.00 190 ASP A CA 1
ATOM 1559 C C . ASP A 1 190 ? 12.101 -5.240 -37.827 1.00 86.00 190 ASP A C 1
ATOM 1561 O O . ASP A 1 190 ? 11.120 -4.517 -37.671 1.00 86.00 190 ASP A O 1
ATOM 1565 N N . ASP A 1 191 ? 12.182 -6.434 -37.230 1.00 88.50 191 ASP A N 1
ATOM 1566 C CA . ASP A 1 191 ? 11.155 -6.947 -36.311 1.00 88.50 191 ASP A CA 1
ATOM 1567 C C . ASP A 1 191 ? 11.174 -6.176 -34.992 1.00 88.50 191 ASP A C 1
ATOM 1569 O O . ASP A 1 191 ? 10.131 -5.691 -34.558 1.00 88.50 191 ASP A O 1
ATOM 1573 N N . PHE A 1 192 ? 12.364 -5.961 -34.421 1.00 88.12 192 PHE A N 1
ATOM 1574 C CA . PHE A 1 192 ? 12.550 -5.108 -33.246 1.00 88.12 192 PHE A CA 1
ATOM 1575 C C . PHE A 1 192 ? 11.968 -3.705 -33.490 1.00 88.12 192 PHE A C 1
ATOM 1577 O O . PHE A 1 192 ? 11.257 -3.157 -32.647 1.00 88.12 192 PHE A O 1
ATOM 1584 N N . ASN A 1 193 ? 12.224 -3.128 -34.669 1.00 86.38 193 ASN A N 1
ATOM 1585 C CA . ASN A 1 193 ? 11.738 -1.790 -35.027 1.00 86.38 193 ASN A CA 1
ATOM 1586 C C . ASN A 1 193 ? 10.220 -1.743 -35.097 1.00 86.38 193 ASN A C 1
ATOM 1588 O O . ASN A 1 193 ? 9.599 -0.833 -34.549 1.00 86.38 193 ASN A O 1
ATOM 1592 N N . ARG A 1 194 ? 9.628 -2.744 -35.751 1.00 90.00 194 ARG A N 1
ATOM 1593 C CA . ARG A 1 194 ? 8.177 -2.871 -35.866 1.00 90.00 194 ARG A CA 1
ATOM 1594 C C . ARG A 1 194 ? 7.521 -3.067 -34.507 1.00 90.00 194 ARG A C 1
ATOM 1596 O O . ARG A 1 194 ? 6.472 -2.473 -34.281 1.00 90.00 194 ARG A O 1
ATOM 1603 N N . PHE A 1 195 ? 8.141 -3.826 -33.603 1.00 92.56 195 PHE A N 1
ATOM 1604 C CA . PHE A 1 195 ? 7.651 -3.981 -32.236 1.00 92.56 195 PHE A CA 1
ATOM 1605 C C . PHE A 1 195 ? 7.628 -2.639 -31.496 1.00 92.56 195 PHE A C 1
ATOM 1607 O O . PHE A 1 195 ? 6.575 -2.228 -31.014 1.00 92.56 195 PHE A O 1
ATOM 1614 N N . ILE A 1 196 ? 8.747 -1.903 -31.470 1.00 92.31 196 ILE A N 1
ATOM 1615 C CA . ILE A 1 196 ? 8.794 -0.584 -30.818 1.00 92.31 196 ILE A CA 1
ATOM 1616 C C . ILE A 1 196 ? 7.768 0.368 -31.443 1.00 92.31 196 ILE A C 1
ATOM 1618 O O . ILE A 1 196 ? 6.990 0.987 -30.720 1.00 92.31 196 ILE A O 1
ATOM 1622 N N . GLU A 1 197 ? 7.728 0.471 -32.773 1.00 91.25 197 GLU A N 1
ATOM 1623 C CA . GLU A 1 197 ? 6.826 1.385 -33.478 1.00 91.25 197 GLU A CA 1
ATOM 1624 C C . GLU A 1 197 ? 5.347 1.070 -33.218 1.00 91.25 197 GLU A C 1
ATOM 1626 O O . GLU A 1 197 ? 4.564 1.991 -32.969 1.00 91.25 197 GLU A O 1
ATOM 1631 N N . ALA A 1 198 ? 4.973 -0.212 -33.212 1.00 92.56 198 ALA A N 1
ATOM 1632 C CA . ALA A 1 198 ? 3.612 -0.641 -32.909 1.00 92.56 198 ALA A CA 1
ATOM 1633 C C . ALA A 1 198 ? 3.201 -0.259 -31.478 1.00 92.56 198 ALA A C 1
ATOM 1635 O O . ALA A 1 198 ? 2.099 0.242 -31.267 1.00 92.56 198 ALA A O 1
ATOM 1636 N N . GLN A 1 199 ? 4.101 -0.428 -30.507 1.00 95.19 199 GLN A N 1
ATOM 1637 C CA . GLN A 1 199 ? 3.799 -0.214 -29.089 1.00 95.19 199 GLN A CA 1
ATOM 1638 C C . GLN A 1 199 ? 3.811 1.259 -28.668 1.00 95.19 199 GLN A C 1
ATOM 1640 O O . GLN A 1 199 ? 3.120 1.631 -27.721 1.00 95.19 199 GLN A O 1
ATOM 1645 N N . VAL A 1 200 ? 4.576 2.124 -29.347 1.00 94.06 200 VAL A N 1
ATOM 1646 C CA . VAL A 1 200 ? 4.699 3.546 -28.967 1.00 94.06 200 VAL A CA 1
ATOM 1647 C C . VAL A 1 200 ? 3.335 4.232 -28.923 1.00 94.06 200 VAL A C 1
ATOM 1649 O O . VAL A 1 200 ? 3.045 4.938 -27.959 1.00 94.06 200 VAL A O 1
ATOM 1652 N N . THR A 1 201 ? 2.498 4.026 -29.942 1.00 92.00 201 THR A N 1
ATOM 1653 C CA . THR A 1 201 ? 1.208 4.727 -30.057 1.00 92.00 201 THR A CA 1
ATOM 1654 C C . THR A 1 201 ? 0.246 4.308 -28.944 1.00 92.00 201 THR A C 1
ATOM 1656 O O . THR A 1 201 ? -0.381 5.164 -28.312 1.00 92.00 201 THR A O 1
ATOM 1659 N N . ASP A 1 202 ? 0.188 3.008 -28.657 1.00 93.75 202 ASP A N 1
ATOM 1660 C CA . ASP A 1 202 ? -0.646 2.440 -27.598 1.00 93.75 202 ASP A CA 1
ATOM 1661 C C . ASP A 1 202 ? -0.181 2.909 -26.214 1.00 93.75 202 ASP A C 1
ATOM 1663 O O . ASP A 1 202 ? -0.993 3.357 -25.401 1.00 93.75 202 ASP A O 1
ATOM 1667 N N . LEU A 1 203 ? 1.134 2.905 -25.968 1.00 95.25 203 LEU A N 1
ATOM 1668 C CA . LEU A 1 203 ? 1.724 3.407 -24.727 1.00 95.25 203 LEU A CA 1
ATOM 1669 C C . LEU A 1 203 ? 1.493 4.909 -24.544 1.00 95.25 203 LEU A C 1
ATOM 1671 O O . LEU A 1 203 ? 1.163 5.353 -23.446 1.00 95.25 203 LEU A O 1
ATOM 1675 N N . GLU A 1 204 ? 1.620 5.713 -25.599 1.00 94.44 204 GLU A N 1
ATOM 1676 C CA . GLU A 1 204 ? 1.332 7.145 -25.518 1.00 94.44 204 GLU A CA 1
ATOM 1677 C C . GLU A 1 204 ? -0.129 7.418 -25.171 1.00 94.44 204 GLU A C 1
ATOM 1679 O O . GLU A 1 204 ? -0.411 8.270 -24.323 1.00 94.44 204 GLU A O 1
ATOM 1684 N N . GLN A 1 205 ? -1.063 6.705 -25.806 1.00 94.12 205 GLN A N 1
ATOM 1685 C CA . GLN A 1 205 ? -2.477 6.838 -25.479 1.00 94.12 205 GLN A CA 1
ATOM 1686 C C . GLN A 1 205 ? -2.755 6.396 -24.042 1.00 94.12 205 GLN A C 1
ATOM 1688 O O . GLN A 1 205 ? -3.500 7.067 -23.326 1.00 94.12 205 GLN A O 1
ATOM 1693 N N . HIS A 1 206 ? -2.122 5.309 -23.608 1.00 95.44 206 HIS A N 1
ATOM 1694 C CA . HIS A 1 206 ? -2.211 4.814 -22.244 1.00 95.44 206 HIS A CA 1
ATOM 1695 C C . HIS A 1 206 ? -1.746 5.861 -21.229 1.00 95.44 206 HIS A C 1
ATOM 1697 O O . HIS A 1 206 ? -2.521 6.241 -20.357 1.00 95.44 206 HIS A O 1
ATOM 1703 N N . PHE A 1 207 ? -0.540 6.419 -21.386 1.00 94.75 207 PHE A N 1
ATOM 1704 C CA . PHE A 1 207 ? -0.017 7.437 -20.469 1.00 94.75 207 PHE A CA 1
ATOM 1705 C C . PHE A 1 207 ? -0.837 8.732 -20.469 1.00 94.75 207 PHE A C 1
ATOM 1707 O O . PHE A 1 207 ? -0.965 9.357 -19.414 1.00 94.75 207 PHE A O 1
ATOM 1714 N N . ARG A 1 208 ? -1.423 9.134 -21.609 1.00 93.56 208 ARG A N 1
ATOM 1715 C CA . ARG A 1 208 ? -2.374 10.260 -21.654 1.00 93.5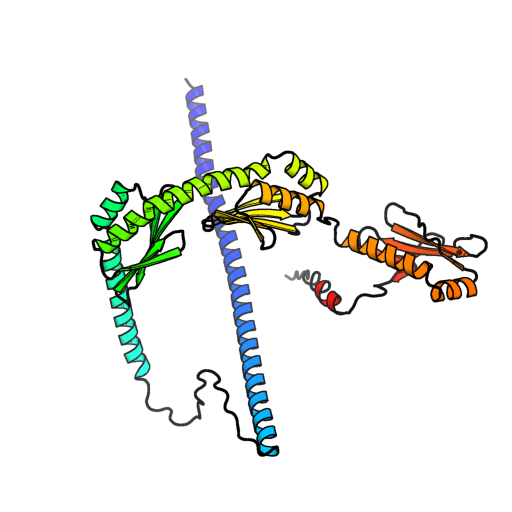6 208 ARG A CA 1
ATOM 1716 C C . ARG A 1 208 ? -3.592 9.982 -20.773 1.00 93.56 208 ARG A C 1
ATOM 1718 O O . ARG A 1 208 ? -3.880 10.771 -19.879 1.00 93.56 208 ARG A O 1
ATOM 1725 N N . ASN A 1 209 ? -4.232 8.828 -20.959 1.00 94.00 209 ASN A N 1
ATOM 1726 C CA . ASN A 1 209 ? -5.399 8.433 -20.168 1.00 94.00 209 ASN A CA 1
ATOM 1727 C C . ASN A 1 209 ? -5.052 8.272 -18.675 1.00 94.00 209 ASN A C 1
ATOM 1729 O O . ASN A 1 209 ? -5.832 8.647 -17.804 1.00 94.00 209 ASN A O 1
ATOM 1733 N N . THR A 1 210 ? -3.880 7.713 -18.358 1.00 95.19 210 THR A N 1
ATOM 1734 C CA . THR A 1 210 ? -3.426 7.543 -16.972 1.00 95.19 210 THR A CA 1
ATOM 1735 C C . THR A 1 210 ? -3.164 8.879 -16.296 1.00 95.19 210 THR A C 1
ATOM 1737 O O . THR A 1 210 ? -3.496 9.027 -15.124 1.00 95.19 210 THR A O 1
ATOM 1740 N N . ARG A 1 211 ? -2.624 9.872 -17.011 1.00 94.75 211 ARG A N 1
ATOM 1741 C CA . ARG A 1 211 ? -2.416 11.214 -16.459 1.00 94.75 211 ARG A CA 1
ATOM 1742 C C . ARG A 1 211 ? -3.728 11.856 -16.015 1.00 94.75 211 ARG A C 1
ATOM 1744 O O . ARG A 1 211 ? -3.782 12.373 -14.905 1.00 94.75 211 ARG A O 1
ATOM 1751 N N . GLU A 1 212 ? -4.771 11.771 -16.837 1.00 94.38 212 GLU A N 1
ATOM 1752 C CA . GLU A 1 212 ? -6.105 12.271 -16.479 1.00 94.38 212 GLU A CA 1
ATOM 1753 C C . GLU A 1 212 ? -6.607 11.603 -15.190 1.00 94.38 212 GLU A C 1
ATOM 1755 O O . GLU A 1 212 ? -7.009 12.288 -14.253 1.00 94.38 212 GLU A O 1
ATOM 1760 N N . LYS A 1 213 ? -6.463 10.275 -15.070 1.00 96.56 213 LYS A N 1
ATOM 1761 C CA . LYS A 1 213 ? -6.845 9.548 -13.847 1.00 96.56 213 LYS A CA 1
ATOM 1762 C C . LYS A 1 213 ? -5.992 9.886 -12.631 1.00 96.56 213 LYS A C 1
ATOM 1764 O O . LYS A 1 213 ? -6.512 9.880 -11.519 1.00 96.56 213 LYS A O 1
ATOM 1769 N N . ILE A 1 214 ? -4.698 10.161 -12.806 1.00 96.25 214 ILE A N 1
ATOM 1770 C CA . ILE A 1 214 ? -3.832 10.630 -11.715 1.00 96.25 214 ILE A CA 1
ATOM 1771 C C . ILE A 1 214 ? -4.334 11.988 -11.221 1.00 96.25 214 ILE A C 1
ATOM 1773 O O . ILE A 1 214 ? -4.468 12.180 -10.016 1.00 96.25 214 ILE A O 1
ATOM 1777 N N . GLU A 1 215 ? -4.647 12.915 -12.128 1.00 95.50 215 GLU A N 1
ATOM 1778 C CA . GLU A 1 215 ? -5.180 14.234 -11.775 1.00 95.50 215 GLU A CA 1
ATOM 1779 C C . GLU A 1 215 ? -6.535 14.112 -11.054 1.00 95.50 215 GLU A C 1
ATOM 1781 O O . GLU A 1 215 ? -6.721 14.726 -9.999 1.00 95.50 215 GLU A O 1
ATOM 1786 N N . GLU A 1 216 ? -7.433 13.243 -11.530 1.00 96.19 216 GLU A N 1
ATOM 1787 C CA . GLU A 1 216 ? -8.683 12.903 -10.836 1.00 96.19 216 GLU A CA 1
ATOM 1788 C C . GLU A 1 216 ? -8.422 12.318 -9.438 1.00 96.19 216 GLU A C 1
ATOM 1790 O O . GLU A 1 216 ? -8.987 12.790 -8.451 1.00 96.19 216 GLU A O 1
ATOM 1795 N N . PHE A 1 217 ? -7.513 11.350 -9.307 1.00 97.25 217 PHE A N 1
ATOM 1796 C CA . PHE A 1 217 ? -7.173 10.731 -8.023 1.00 97.25 217 PHE A CA 1
ATOM 1797 C C . PHE A 1 217 ? -6.591 11.740 -7.027 1.00 97.25 217 PHE A C 1
ATOM 1799 O O . PHE A 1 217 ? -6.937 11.745 -5.845 1.00 97.25 217 PHE A O 1
ATOM 1806 N N . LEU A 1 218 ? -5.725 12.637 -7.501 1.00 95.69 218 LEU A N 1
ATOM 1807 C CA . LEU A 1 218 ? -5.129 13.693 -6.688 1.00 95.69 218 LEU A CA 1
ATOM 1808 C C . LEU A 1 218 ? -6.136 14.793 -6.330 1.00 95.69 218 LEU A C 1
ATOM 1810 O O . LEU A 1 218 ? -5.958 15.447 -5.298 1.00 95.69 218 LEU A O 1
ATOM 1814 N N . SER A 1 219 ? -7.210 14.966 -7.108 1.00 95.94 219 SER A N 1
ATOM 1815 C CA . SER A 1 219 ? -8.289 15.916 -6.803 1.00 95.94 219 SER A CA 1
ATOM 1816 C C . SER A 1 219 ? -9.024 15.594 -5.494 1.00 95.94 219 SER A C 1
ATOM 1818 O O . SER A 1 219 ? -9.584 16.491 -4.864 1.00 95.94 219 SER A O 1
ATOM 1820 N N . LEU A 1 220 ? -8.925 14.356 -4.986 1.00 95.81 220 LEU A N 1
ATOM 1821 C CA . LEU A 1 220 ? -9.413 14.000 -3.646 1.00 95.81 220 LEU A CA 1
ATOM 1822 C C . LEU A 1 220 ? -8.816 14.903 -2.551 1.00 95.81 220 LEU A C 1
ATOM 1824 O O . LEU A 1 220 ? -9.486 15.216 -1.568 1.00 95.81 220 LEU A O 1
ATOM 1828 N N . LYS A 1 221 ? -7.580 15.394 -2.730 1.00 93.44 221 LYS A N 1
ATOM 1829 C CA . LYS A 1 221 ? -6.929 16.328 -1.791 1.00 93.44 221 LYS A CA 1
ATOM 1830 C C . LYS A 1 221 ? -7.691 17.641 -1.643 1.00 93.44 221 LYS A C 1
ATOM 1832 O O . LYS A 1 221 ? -7.674 18.238 -0.573 1.00 93.44 221 LYS A O 1
ATOM 1837 N N . THR A 1 222 ? -8.331 18.108 -2.708 1.00 94.06 222 THR A N 1
ATOM 1838 C CA . THR A 1 222 ? -9.021 19.403 -2.741 1.00 94.06 222 THR A CA 1
ATOM 1839 C C . THR A 1 222 ? -10.540 19.268 -2.650 1.00 94.06 222 THR A C 1
ATOM 1841 O O . THR A 1 222 ? -11.221 20.263 -2.405 1.00 94.06 222 THR A O 1
ATOM 1844 N N . GLY A 1 223 ? -11.083 18.055 -2.787 1.00 95.56 223 GLY A N 1
ATOM 1845 C CA . GLY A 1 223 ? -12.514 17.780 -2.675 1.00 95.56 223 GLY A CA 1
ATOM 1846 C C . GLY A 1 223 ? -13.068 18.050 -1.271 1.00 95.56 223 GLY A C 1
ATOM 1847 O O . GLY A 1 223 ? -12.669 17.404 -0.301 1.00 95.56 223 GLY A O 1
ATOM 1848 N N . SER A 1 224 ? -14.038 18.965 -1.158 1.00 95.19 224 SER A N 1
ATOM 1849 C CA . SER A 1 224 ? -14.631 19.373 0.126 1.00 95.19 224 SER A CA 1
ATOM 1850 C C . SER A 1 224 ? -15.261 18.207 0.888 1.00 95.19 224 SER A C 1
ATOM 1852 O O . SER A 1 224 ? -14.975 18.025 2.067 1.00 95.19 224 SER A O 1
ATOM 1854 N N . THR A 1 225 ? -16.046 17.364 0.213 1.00 95.88 225 THR A N 1
ATOM 1855 C CA . THR A 1 225 ? -16.714 16.208 0.833 1.00 95.88 225 THR A CA 1
ATOM 1856 C C . THR A 1 225 ? -15.720 15.211 1.427 1.00 95.88 225 THR A C 1
ATOM 1858 O O . THR A 1 225 ? -15.930 14.708 2.531 1.00 95.88 225 THR A O 1
ATOM 1861 N N . PHE A 1 226 ? -14.618 14.943 0.721 1.00 96.44 226 PHE A N 1
ATOM 1862 C CA . PHE A 1 226 ? -13.561 14.066 1.213 1.00 96.44 226 PHE A CA 1
ATOM 1863 C C . PHE A 1 226 ? -12.868 14.686 2.435 1.00 96.44 226 PHE A C 1
ATOM 1865 O O . PHE A 1 226 ? -12.786 14.041 3.478 1.00 96.44 226 PHE A O 1
ATOM 1872 N N . GLN A 1 227 ? -12.459 15.959 2.362 1.00 96.44 227 GLN A N 1
ATOM 1873 C CA . GLN A 1 227 ? -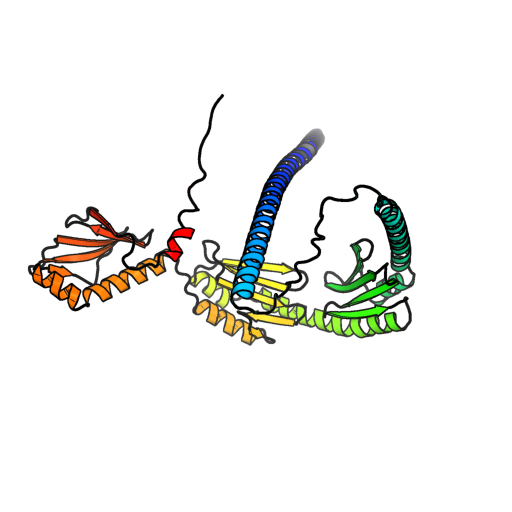11.811 16.654 3.484 1.00 96.44 227 GLN A CA 1
ATOM 1874 C C . GLN A 1 227 ? -12.702 16.727 4.735 1.00 96.44 227 GLN A C 1
ATOM 1876 O O . GLN A 1 227 ? -12.231 16.496 5.851 1.00 96.44 227 GLN A O 1
ATOM 1881 N N . GLU A 1 228 ? -13.996 17.006 4.567 1.00 96.12 228 GLU A N 1
ATOM 1882 C CA . GLU A 1 228 ? -14.967 17.020 5.664 1.00 96.12 228 GLU A CA 1
ATOM 1883 C C . GLU A 1 228 ? -15.101 15.646 6.325 1.00 96.12 228 GLU A C 1
ATOM 1885 O O . GLU A 1 228 ? -15.123 15.563 7.554 1.00 96.12 228 GLU A O 1
ATOM 1890 N N . LEU A 1 229 ? -15.147 14.565 5.538 1.00 95.69 229 LEU A N 1
ATOM 1891 C CA . LEU A 1 229 ? -15.220 13.204 6.072 1.00 95.69 229 LEU A CA 1
ATOM 1892 C C . LEU A 1 229 ? -13.946 12.797 6.805 1.00 95.69 229 LEU A C 1
ATOM 1894 O O . LEU A 1 229 ? -14.045 12.271 7.912 1.00 95.69 229 LEU A O 1
ATOM 1898 N N . ILE A 1 230 ? -12.774 13.073 6.232 1.00 95.56 230 ILE A N 1
ATOM 1899 C CA . ILE A 1 230 ? -11.483 12.814 6.878 1.00 95.56 230 ILE A CA 1
ATOM 1900 C C . ILE A 1 230 ? -11.415 13.531 8.229 1.00 95.56 230 ILE A C 1
ATOM 1902 O O . ILE A 1 230 ? -11.134 12.897 9.245 1.00 95.56 230 ILE A O 1
ATOM 1906 N N . LYS A 1 231 ? -11.769 14.823 8.274 1.00 94.25 231 LYS A N 1
ATOM 1907 C CA . LYS A 1 231 ? -11.796 15.603 9.519 1.00 94.25 231 LYS A CA 1
ATOM 1908 C C . LYS A 1 231 ? -12.822 15.062 10.517 1.00 94.25 231 LYS A C 1
ATOM 1910 O O . LYS A 1 231 ? -12.517 14.936 11.697 1.00 94.25 231 LYS A O 1
ATOM 1915 N N . LYS A 1 232 ? -14.033 14.730 10.058 1.00 93.62 232 LYS A N 1
ATOM 1916 C CA . LYS A 1 232 ? -15.106 14.181 10.902 1.00 93.62 232 LYS A CA 1
ATOM 1917 C C . LYS A 1 232 ? -14.731 12.828 11.512 1.00 93.62 232 LYS A C 1
ATOM 1919 O O . LYS A 1 232 ? -15.161 12.531 12.621 1.00 93.62 232 LYS A O 1
ATOM 1924 N N . LYS A 1 233 ? -13.973 12.009 10.783 1.00 93.00 233 LYS A N 1
ATOM 1925 C CA . LYS A 1 233 ? -13.507 10.685 11.215 1.00 93.00 233 LYS A CA 1
ATOM 1926 C C . LYS A 1 233 ? -12.164 10.715 11.939 1.00 93.00 233 LYS A C 1
ATOM 1928 O O . LYS A 1 233 ? -11.700 9.658 12.352 1.00 93.00 233 LYS A O 1
ATOM 1933 N N . ASP A 1 234 ? -11.584 11.899 12.118 1.00 91.81 234 ASP A N 1
ATOM 1934 C CA . ASP A 1 234 ? -10.286 12.099 12.761 1.00 91.81 234 ASP A CA 1
ATOM 1935 C C . ASP A 1 234 ? -9.140 11.323 12.085 1.00 91.81 234 ASP A C 1
ATOM 1937 O O . ASP A 1 234 ? -8.234 10.785 12.723 1.00 91.81 234 ASP A O 1
ATOM 1941 N N . LEU A 1 235 ? -9.215 11.251 10.756 1.00 94.06 235 LEU A N 1
ATOM 1942 C CA . LEU A 1 235 ? -8.236 10.594 9.906 1.00 94.06 235 LEU A CA 1
ATOM 1943 C C . LEU A 1 235 ? -7.201 11.601 9.397 1.00 94.06 235 LEU A C 1
ATOM 1945 O O . LEU A 1 235 ? -7.440 12.802 9.277 1.00 94.06 235 LEU A O 1
ATOM 1949 N N . THR A 1 236 ? -6.046 11.073 9.033 1.00 95.00 236 THR A N 1
ATOM 1950 C CA . THR A 1 236 ? -5.004 11.737 8.256 1.00 95.00 236 THR A CA 1
ATOM 1951 C C . THR A 1 236 ? -4.822 10.971 6.956 1.00 95.00 236 THR A C 1
ATOM 1953 O O . THR A 1 236 ? -5.173 9.794 6.869 1.00 95.00 236 THR A O 1
ATOM 1956 N N . TYR A 1 237 ? -4.297 11.628 5.928 1.00 95.69 237 TYR A N 1
ATOM 1957 C CA . TYR A 1 237 ? -4.025 10.961 4.665 1.00 95.69 237 TYR A CA 1
ATOM 1958 C C . TYR A 1 237 ? -2.639 11.299 4.142 1.00 95.69 237 TYR A C 1
ATOM 1960 O O . TYR A 1 237 ? -2.112 12.384 4.379 1.00 95.69 237 TYR A O 1
ATOM 1968 N N . THR A 1 238 ? -2.042 10.362 3.418 1.00 95.81 238 THR A N 1
ATOM 1969 C CA . THR A 1 238 ? -0.772 10.567 2.720 1.00 95.81 238 THR A CA 1
ATOM 1970 C C . THR A 1 238 ? -0.896 10.026 1.311 1.00 95.81 238 THR A C 1
ATOM 1972 O O . THR A 1 238 ? -1.464 8.958 1.102 1.00 95.81 238 THR A O 1
ATOM 1975 N N . PHE A 1 239 ? -0.372 10.778 0.347 1.00 96.06 239 PHE A N 1
ATOM 1976 C CA . PHE A 1 239 ? -0.233 10.301 -1.020 1.00 96.06 239 PHE A CA 1
ATOM 1977 C C . PHE A 1 239 ? 1.216 9.924 -1.260 1.00 96.06 239 PHE A C 1
ATOM 1979 O O . PHE A 1 239 ? 2.115 10.712 -0.960 1.00 96.06 239 PHE A O 1
ATOM 1986 N N . SER A 1 240 ? 1.425 8.747 -1.825 1.00 95.00 240 SER A N 1
ATOM 1987 C CA . SER A 1 240 ? 2.727 8.305 -2.300 1.00 95.00 240 SER A CA 1
ATOM 1988 C C . SER A 1 240 ? 2.586 7.775 -3.718 1.00 95.00 240 SER A C 1
ATOM 1990 O O . SER A 1 240 ? 1.526 7.314 -4.134 1.00 95.00 240 SER A O 1
ATOM 1992 N N . GLU A 1 241 ? 3.650 7.889 -4.493 1.00 94.56 241 GLU A N 1
ATOM 1993 C CA . GLU A 1 241 ? 3.657 7.494 -5.891 1.00 94.56 241 GLU A CA 1
ATOM 1994 C C . GLU A 1 241 ? 4.927 6.705 -6.168 1.00 94.56 241 GLU A C 1
ATOM 1996 O O . GLU A 1 241 ? 6.015 7.078 -5.728 1.00 94.56 241 GLU A O 1
ATOM 2001 N N . ASN A 1 242 ? 4.774 5.597 -6.885 1.00 92.88 242 ASN A N 1
ATOM 2002 C CA . ASN A 1 242 ? 5.883 4.861 -7.469 1.00 92.88 242 ASN A CA 1
ATOM 2003 C C . ASN A 1 242 ? 5.699 4.774 -8.992 1.00 92.88 242 ASN A C 1
ATOM 2005 O O . ASN A 1 242 ? 4.758 5.335 -9.560 1.00 92.88 242 ASN A O 1
ATOM 2009 N N . GLU A 1 243 ? 6.591 4.059 -9.674 1.00 88.69 243 GLU A N 1
ATOM 2010 C CA . GLU A 1 243 ? 6.570 3.940 -11.139 1.00 88.69 243 GLU A CA 1
ATOM 2011 C C . GLU A 1 243 ? 5.249 3.383 -11.695 1.00 88.69 243 GLU A C 1
ATOM 2013 O O . GLU A 1 243 ? 4.843 3.731 -12.799 1.00 88.69 243 GLU A O 1
ATOM 2018 N N . THR A 1 244 ? 4.553 2.544 -10.929 1.00 92.75 244 THR A N 1
ATOM 2019 C CA . THR A 1 244 ? 3.398 1.764 -11.404 1.00 92.75 244 THR A CA 1
ATOM 2020 C C . THR A 1 244 ? 2.090 2.115 -10.713 1.00 92.75 244 THR A C 1
ATOM 2022 O O . THR A 1 244 ? 1.033 1.750 -11.210 1.00 92.75 244 THR A O 1
ATOM 2025 N N . ARG A 1 245 ? 2.127 2.803 -9.572 1.00 96.44 245 ARG A N 1
ATOM 2026 C CA . ARG A 1 245 ? 0.974 2.991 -8.691 1.00 96.44 245 ARG A CA 1
ATOM 2027 C C . ARG A 1 245 ? 1.018 4.340 -7.989 1.00 96.44 245 ARG A C 1
ATOM 2029 O O . ARG A 1 245 ? 2.088 4.827 -7.626 1.00 96.44 245 ARG A O 1
ATOM 2036 N N . VAL A 1 246 ? -0.162 4.910 -7.766 1.00 97.00 246 VAL A N 1
ATOM 2037 C CA . VAL A 1 246 ? -0.380 6.048 -6.865 1.00 97.00 246 VAL A CA 1
ATOM 2038 C C . VAL A 1 246 ? -1.225 5.557 -5.699 1.00 97.00 246 VAL A C 1
ATOM 2040 O O . VAL A 1 246 ? -2.305 5.014 -5.909 1.00 97.00 246 VAL A O 1
ATOM 2043 N N . TYR A 1 247 ? -0.734 5.733 -4.480 1.00 97.19 247 TYR A N 1
ATOM 2044 C CA . TYR A 1 247 ? -1.384 5.289 -3.256 1.00 97.19 247 TYR A CA 1
ATOM 2045 C C . TYR A 1 247 ? -1.956 6.479 -2.503 1.00 97.19 247 TYR A C 1
ATOM 2047 O O . TYR A 1 247 ? -1.352 7.553 -2.438 1.00 97.19 247 TYR A O 1
ATOM 2055 N N . LEU A 1 248 ? -3.100 6.243 -1.883 1.00 97.44 248 LEU A N 1
ATOM 2056 C CA . LEU A 1 248 ? -3.671 7.065 -0.836 1.00 97.44 248 LEU A CA 1
ATOM 2057 C C . LEU A 1 248 ? -3.707 6.198 0.422 1.00 97.44 248 LEU A C 1
ATOM 2059 O O . LEU A 1 248 ? -4.409 5.203 0.433 1.00 97.44 248 LEU A O 1
ATOM 2063 N N . SER A 1 249 ? -2.977 6.539 1.476 1.00 96.06 249 SER A N 1
ATOM 2064 C CA . SER A 1 249 ? -3.115 5.856 2.773 1.00 96.06 249 SER A CA 1
ATOM 2065 C C . SER A 1 249 ? -3.960 6.715 3.699 1.00 96.06 249 SER A C 1
ATOM 2067 O O . SER A 1 249 ? -3.629 7.885 3.903 1.00 96.06 249 SER A O 1
ATOM 2069 N N . LEU A 1 250 ? -5.038 6.149 4.245 1.00 95.75 250 LEU A N 1
ATOM 2070 C CA . LEU A 1 250 ? -5.881 6.773 5.266 1.00 95.75 250 LEU A CA 1
ATOM 2071 C C . LEU A 1 250 ? -5.543 6.190 6.634 1.00 95.75 250 LEU A C 1
ATOM 2073 O O . LEU A 1 250 ? -5.825 5.022 6.900 1.00 95.75 250 LEU A O 1
ATOM 2077 N N . ASN A 1 251 ? -4.983 7.024 7.506 1.00 93.12 251 ASN A N 1
ATOM 2078 C CA . ASN A 1 251 ? -4.463 6.612 8.804 1.00 93.12 251 ASN A CA 1
ATOM 2079 C C . ASN A 1 251 ? -5.192 7.327 9.944 1.00 93.12 251 ASN A C 1
ATOM 2081 O O . ASN A 1 251 ? -5.472 8.522 9.852 1.00 93.12 251 ASN A O 1
ATOM 2085 N N . GLY A 1 252 ? -5.443 6.640 11.054 1.00 89.56 252 GLY A N 1
ATOM 2086 C CA . GLY A 1 252 ? -5.875 7.287 12.295 1.00 89.56 252 GLY A CA 1
ATOM 2087 C C . GLY A 1 252 ? -4.748 8.105 12.933 1.00 89.56 252 GLY A C 1
ATOM 2088 O O . GLY A 1 252 ? -3.577 7.963 12.581 1.00 89.56 252 GLY A O 1
ATOM 2089 N N . LYS A 1 253 ? -5.071 8.928 13.940 1.00 80.69 253 LYS A N 1
ATOM 2090 C CA . LYS A 1 253 ? -4.080 9.750 14.671 1.00 80.69 253 LYS A CA 1
ATOM 2091 C C . LYS A 1 253 ? -2.886 8.980 15.244 1.00 80.69 253 LYS A C 1
ATOM 2093 O O . LYS A 1 253 ? -1.820 9.560 15.420 1.00 80.69 253 LYS A O 1
ATOM 2098 N N . LYS A 1 254 ? -3.066 7.695 15.559 1.00 79.69 254 LYS A N 1
ATOM 2099 C CA . LYS A 1 254 ? -2.022 6.821 16.115 1.00 79.69 254 LYS A CA 1
ATOM 2100 C C . LYS A 1 254 ? -1.207 6.074 15.049 1.00 79.69 254 LYS A C 1
ATOM 2102 O O . LYS A 1 254 ? -0.386 5.240 15.405 1.00 79.69 254 LYS A O 1
ATOM 2107 N N . GLY A 1 255 ? -1.421 6.366 13.763 1.00 81.38 255 GLY A N 1
ATOM 2108 C CA . GLY A 1 255 ? -0.720 5.714 12.651 1.00 81.38 255 GLY A CA 1
ATOM 2109 C C . GLY A 1 255 ? -1.329 4.383 12.203 1.00 81.38 255 GLY A C 1
ATOM 2110 O O . GLY A 1 255 ? -0.752 3.719 11.352 1.00 81.38 255 GLY A O 1
ATOM 2111 N N . GLU A 1 256 ? -2.484 3.996 12.749 1.00 83.69 256 GLU A N 1
ATOM 2112 C CA . GLU A 1 256 ? -3.245 2.825 12.299 1.00 83.69 256 GLU A CA 1
ATOM 2113 C C . GLU A 1 256 ? -3.762 3.059 10.874 1.00 83.69 256 GLU A C 1
ATOM 2115 O O . GLU A 1 256 ? -4.512 4.012 10.653 1.00 83.69 256 GLU A O 1
ATOM 2120 N N . GLU A 1 257 ? -3.379 2.212 9.919 1.00 88.81 257 GLU A N 1
ATOM 2121 C CA . GLU A 1 257 ? -3.874 2.278 8.540 1.00 88.81 257 GLU A CA 1
ATOM 2122 C C . GLU A 1 257 ? -5.262 1.632 8.441 1.00 88.81 257 GLU A C 1
ATOM 2124 O O . GLU A 1 257 ? -5.465 0.492 8.858 1.00 88.81 257 GLU A O 1
ATOM 2129 N N . TYR A 1 258 ? -6.232 2.373 7.902 1.00 90.94 258 TYR A N 1
ATOM 2130 C CA . TYR A 1 258 ? -7.623 1.925 7.774 1.00 90.94 258 TYR A CA 1
ATOM 2131 C C . TYR A 1 258 ? -7.967 1.484 6.353 1.00 90.94 258 TYR A C 1
ATOM 2133 O O . TYR A 1 258 ? -8.678 0.498 6.168 1.00 90.94 258 TYR A O 1
ATOM 2141 N N . ILE A 1 259 ? -7.543 2.260 5.354 1.00 94.50 259 ILE A N 1
ATOM 2142 C CA . ILE A 1 259 ? -7.860 2.031 3.941 1.00 94.50 259 ILE A CA 1
ATOM 2143 C C . ILE A 1 259 ? -6.691 2.538 3.099 1.00 94.50 259 ILE A C 1
ATOM 2145 O O . ILE A 1 259 ? -6.195 3.643 3.340 1.00 94.50 259 ILE A O 1
ATOM 2149 N N . THR A 1 260 ? -6.342 1.784 2.058 1.00 96.94 260 THR A N 1
ATOM 2150 C CA . THR A 1 260 ? -5.296 2.160 1.101 1.00 96.94 260 THR A CA 1
ATOM 2151 C C . THR A 1 260 ? -5.831 2.124 -0.333 1.00 96.94 260 THR A C 1
ATOM 2153 O O . THR A 1 260 ? -5.615 1.135 -1.038 1.00 96.94 260 THR A O 1
ATOM 2156 N N . PRO A 1 261 ? -6.582 3.142 -0.800 1.00 97.25 261 PRO A N 1
ATOM 2157 C CA . PRO A 1 261 ? -6.994 3.185 -2.194 1.00 97.25 261 PRO A CA 1
ATOM 2158 C C . PRO A 1 261 ? -5.782 3.365 -3.116 1.00 97.25 261 PRO A C 1
ATOM 2160 O O . PRO A 1 261 ? -4.839 4.089 -2.786 1.00 97.25 261 PRO A O 1
ATOM 2163 N N . VAL A 1 262 ? -5.809 2.728 -4.285 1.00 98.06 262 VAL A N 1
ATOM 2164 C CA . VAL A 1 262 ? -4.675 2.721 -5.223 1.00 98.06 262 VAL A CA 1
ATOM 2165 C C . VAL A 1 262 ? -5.151 3.012 -6.638 1.00 98.06 262 VAL A C 1
ATOM 2167 O O . VAL A 1 262 ? -6.123 2.425 -7.089 1.00 98.06 262 VAL A O 1
ATOM 2170 N N . LEU A 1 263 ? -4.453 3.869 -7.374 1.00 98.12 263 LEU A N 1
ATOM 2171 C CA . LEU A 1 263 ? -4.533 3.923 -8.833 1.00 98.12 263 LEU A CA 1
ATOM 2172 C C . LEU A 1 263 ? -3.384 3.093 -9.404 1.00 98.12 263 LEU A C 1
ATOM 2174 O O . LEU A 1 263 ? -2.220 3.460 -9.235 1.00 98.12 263 LEU A O 1
ATOM 2178 N N . ASP A 1 264 ? -3.698 1.989 -10.078 1.00 97.31 264 ASP A N 1
ATOM 2179 C CA . ASP A 1 264 ? -2.707 1.221 -10.828 1.00 97.31 264 ASP A CA 1
ATOM 2180 C C . ASP A 1 264 ? -2.540 1.838 -12.219 1.00 97.31 264 ASP A C 1
ATOM 2182 O O . ASP A 1 264 ? -3.466 1.866 -13.036 1.00 97.31 264 ASP A O 1
ATOM 2186 N N . LYS A 1 265 ? -1.345 2.371 -12.476 1.00 95.75 265 LYS A N 1
ATOM 2187 C CA . LYS A 1 265 ? -0.994 3.040 -13.725 1.00 95.75 265 LYS A CA 1
ATOM 2188 C C . LYS A 1 265 ? -0.908 2.058 -14.882 1.00 95.75 265 LYS A C 1
ATOM 2190 O O . LYS A 1 265 ? -1.109 2.494 -16.003 1.00 95.75 265 LYS A O 1
ATOM 2195 N N . ARG A 1 266 ? -0.609 0.771 -14.660 1.00 93.88 266 ARG A N 1
ATOM 2196 C CA . ARG A 1 266 ? -0.529 -0.234 -15.737 1.00 93.88 266 ARG A CA 1
ATOM 2197 C C . ARG A 1 266 ? -1.911 -0.675 -16.175 1.00 93.88 266 ARG A C 1
ATOM 2199 O O . ARG A 1 266 ? -2.196 -0.704 -17.364 1.00 93.88 266 ARG A O 1
ATOM 2206 N N . GLU A 1 267 ? -2.779 -0.962 -15.214 1.00 95.00 267 GLU A N 1
ATOM 2207 C CA . GLU A 1 267 ? -4.161 -1.353 -15.511 1.00 95.00 267 GLU A CA 1
ATOM 2208 C C . GLU A 1 267 ? -5.058 -0.157 -15.849 1.00 95.00 267 GLU A C 1
ATOM 2210 O O . GLU A 1 267 ? -6.168 -0.324 -16.357 1.00 95.00 267 GLU A O 1
ATOM 2215 N N . ASN A 1 268 ? -4.576 1.058 -15.572 1.00 95.44 268 ASN A N 1
ATOM 2216 C CA . ASN A 1 268 ? -5.334 2.294 -15.688 1.00 95.44 268 ASN A CA 1
ATOM 2217 C C . ASN A 1 268 ? -6.670 2.199 -14.930 1.00 95.44 268 ASN A C 1
ATOM 2219 O O . ASN A 1 268 ? -7.730 2.546 -15.459 1.00 95.44 268 ASN A O 1
ATOM 2223 N N . ALA A 1 269 ? -6.633 1.681 -13.703 1.00 97.19 269 ALA A N 1
ATOM 2224 C CA . ALA A 1 269 ? -7.812 1.400 -12.890 1.00 97.19 269 ALA A CA 1
ATOM 2225 C C . ALA A 1 269 ? -7.572 1.760 -11.421 1.00 97.19 269 ALA A C 1
ATOM 2227 O O . ALA A 1 269 ? -6.454 1.663 -10.912 1.00 97.19 269 ALA A O 1
ATOM 2228 N N . PHE A 1 270 ? -8.639 2.173 -10.741 1.00 98.25 270 PHE A N 1
ATOM 2229 C CA . PHE A 1 270 ? -8.625 2.430 -9.307 1.00 98.25 270 PHE A CA 1
ATOM 2230 C C . PHE A 1 270 ? -8.955 1.147 -8.547 1.00 98.25 270 PHE A C 1
ATOM 2232 O O . PHE A 1 270 ? -9.750 0.332 -9.010 1.00 98.25 270 PHE A O 1
ATOM 2239 N N . PHE A 1 271 ? -8.386 0.991 -7.363 1.00 98.12 271 PHE A N 1
ATOM 2240 C CA . PHE A 1 271 ? -8.549 -0.166 -6.504 1.00 98.12 271 PHE A CA 1
ATOM 2241 C C . PHE A 1 271 ? -8.910 0.264 -5.090 1.00 98.12 271 PHE A C 1
ATOM 2243 O O . PHE A 1 271 ? -8.303 1.177 -4.528 1.00 98.12 271 PHE A O 1
ATOM 2250 N N . LEU A 1 272 ? -9.889 -0.428 -4.516 1.00 97.44 272 LEU A N 1
ATOM 2251 C CA . LEU A 1 272 ? -10.330 -0.264 -3.136 1.00 97.44 272 LEU A CA 1
ATOM 2252 C C . LEU A 1 272 ? -10.704 -1.641 -2.584 1.00 97.44 272 LEU A C 1
ATOM 2254 O O . LEU A 1 272 ? -11.575 -2.302 -3.145 1.00 97.44 272 LEU A O 1
ATOM 2258 N N . ASP A 1 273 ? -10.035 -2.091 -1.520 1.00 92.88 273 ASP A N 1
ATOM 2259 C CA . ASP A 1 273 ? -10.278 -3.391 -0.868 1.00 92.88 273 ASP A CA 1
ATOM 2260 C C . ASP A 1 273 ? -10.354 -4.581 -1.850 1.00 92.88 273 ASP A C 1
ATOM 2262 O O . ASP A 1 273 ? -11.232 -5.440 -1.764 1.00 92.88 273 ASP A O 1
ATOM 2266 N N . GLY A 1 274 ? -9.456 -4.609 -2.840 1.00 93.38 274 GLY A N 1
ATOM 2267 C CA . GLY A 1 274 ? -9.397 -5.664 -3.859 1.00 93.38 274 GLY A CA 1
ATOM 2268 C C . GLY A 1 274 ? -10.440 -5.559 -4.981 1.00 93.38 274 GLY A C 1
ATOM 2269 O O . GLY A 1 274 ? -10.394 -6.351 -5.919 1.00 93.38 274 GLY A O 1
ATOM 2270 N N . LYS A 1 275 ? -11.352 -4.580 -4.943 1.00 97.31 275 LYS A N 1
ATOM 2271 C CA . LYS A 1 275 ? -12.256 -4.272 -6.061 1.00 97.31 275 LYS A CA 1
ATOM 2272 C C . LYS A 1 275 ? -11.588 -3.312 -7.040 1.00 97.31 275 LYS A C 1
ATOM 2274 O O . LYS A 1 275 ? -10.951 -2.355 -6.609 1.00 97.31 275 LYS A O 1
ATOM 2279 N N . SER A 1 276 ? -11.772 -3.555 -8.338 1.00 97.62 276 SER A N 1
ATOM 2280 C CA . SER A 1 276 ? -11.252 -2.718 -9.427 1.00 97.62 276 SER A CA 1
ATOM 2281 C C . SER A 1 276 ? -12.352 -1.838 -10.023 1.00 97.62 276 SER A C 1
ATOM 2283 O O . SER A 1 276 ? -13.466 -2.300 -10.275 1.00 97.62 276 SER A O 1
ATOM 2285 N N . TYR A 1 277 ? -12.021 -0.578 -10.290 1.00 98.06 277 TYR A N 1
ATOM 2286 C CA . TYR A 1 277 ? -12.920 0.444 -10.809 1.00 98.06 277 TYR A CA 1
ATOM 2287 C C . TYR A 1 277 ? -12.285 1.130 -12.015 1.00 98.06 277 TYR A C 1
ATOM 2289 O O . TYR A 1 277 ? -11.192 1.693 -11.943 1.00 98.06 277 TYR A O 1
ATOM 2297 N N . ARG A 1 278 ? -13.001 1.144 -13.142 1.00 95.50 278 ARG A N 1
ATOM 2298 C CA . ARG A 1 278 ? -12.551 1.858 -14.349 1.00 95.50 278 ARG A CA 1
ATOM 2299 C C . ARG A 1 278 ? -12.934 3.337 -14.349 1.00 95.50 278 ARG A C 1
ATOM 2301 O O . ARG A 1 278 ? -12.236 4.120 -14.991 1.00 95.50 278 ARG A O 1
ATOM 2308 N N . SER A 1 279 ? -14.007 3.701 -13.646 1.00 96.81 279 SER A N 1
ATOM 2309 C CA . SER A 1 279 ? -14.513 5.072 -13.528 1.00 96.81 279 SER A CA 1
ATOM 2310 C C . SER A 1 279 ? -14.145 5.670 -12.173 1.00 96.81 279 SER A C 1
ATOM 2312 O O . SER A 1 279 ? -14.331 5.024 -11.137 1.00 96.81 279 SER A O 1
ATOM 2314 N N . PHE A 1 280 ? -13.659 6.913 -12.186 1.00 97.25 280 PHE A N 1
ATOM 2315 C CA . PHE A 1 280 ? -13.346 7.651 -10.966 1.00 97.25 280 PHE A CA 1
ATOM 2316 C C . PHE A 1 280 ? -14.602 7.935 -10.142 1.00 97.25 280 PHE A C 1
ATOM 2318 O O . PHE A 1 280 ? -14.563 7.805 -8.926 1.00 97.25 280 PHE A O 1
ATOM 2325 N N . THR A 1 281 ? -15.738 8.238 -10.778 1.00 97.25 281 THR A N 1
ATOM 2326 C CA . THR A 1 281 ? -16.993 8.548 -10.075 1.00 97.25 281 THR A CA 1
ATOM 2327 C C . THR A 1 281 ? -17.451 7.389 -9.192 1.00 97.25 281 THR A C 1
ATOM 2329 O O . THR A 1 281 ? -17.670 7.580 -8.001 1.00 97.25 281 THR A O 1
ATOM 2332 N N . THR A 1 282 ? -17.511 6.174 -9.746 1.00 97.75 282 THR A N 1
ATOM 2333 C CA . THR A 1 282 ? -17.934 4.978 -8.996 1.00 97.75 282 THR A CA 1
ATOM 2334 C C . THR A 1 282 ? -16.941 4.610 -7.900 1.00 97.75 282 THR A C 1
ATOM 2336 O O . THR A 1 282 ? -17.332 4.202 -6.814 1.00 97.75 282 THR A O 1
ATOM 2339 N N . PHE A 1 283 ? -15.643 4.773 -8.176 1.00 98.38 283 PHE A N 1
ATOM 2340 C CA . PHE A 1 283 ? -14.595 4.572 -7.179 1.00 98.38 283 PHE A CA 1
ATOM 2341 C C . PHE A 1 283 ? -14.728 5.567 -6.018 1.00 98.38 283 PHE A C 1
ATOM 2343 O O . PHE A 1 283 ? -14.625 5.190 -4.854 1.00 98.38 283 PHE A O 1
ATOM 2350 N N . HIS A 1 284 ? -14.959 6.839 -6.338 1.00 98.00 284 HIS A N 1
ATOM 2351 C CA . HIS A 1 284 ? -15.073 7.917 -5.369 1.00 98.00 284 HIS A CA 1
ATOM 2352 C C . HIS A 1 284 ? -16.297 7.738 -4.468 1.00 98.00 284 HIS A C 1
ATOM 2354 O O . HIS A 1 284 ? -16.174 7.884 -3.256 1.00 98.00 284 HIS A O 1
ATOM 2360 N N . GLU A 1 285 ? -17.453 7.372 -5.024 1.00 97.69 285 GLU A N 1
ATOM 2361 C CA . GLU A 1 285 ? -18.661 7.065 -4.246 1.00 97.69 285 GLU A CA 1
ATOM 2362 C C . GLU A 1 285 ? -18.415 5.930 -3.240 1.00 97.69 285 GLU A C 1
ATOM 2364 O O . GLU A 1 285 ? -18.613 6.125 -2.037 1.00 97.69 285 GLU A O 1
ATOM 2369 N N . ASP A 1 286 ? -17.875 4.798 -3.704 1.00 97.69 286 ASP A N 1
ATOM 2370 C CA . ASP A 1 286 ? -17.553 3.648 -2.849 1.00 97.69 286 ASP A CA 1
ATOM 2371 C C . ASP A 1 286 ? -16.503 3.996 -1.782 1.00 97.69 286 ASP A C 1
ATOM 2373 O O . ASP A 1 286 ? -16.612 3.563 -0.631 1.00 97.69 286 ASP A O 1
ATOM 2377 N N . LEU A 1 287 ? -15.500 4.811 -2.128 1.00 97.88 287 LEU A N 1
ATOM 2378 C CA . LEU A 1 287 ? -14.499 5.297 -1.180 1.00 97.88 287 LEU A CA 1
ATOM 2379 C C . LEU A 1 287 ? -15.144 6.131 -0.068 1.00 97.88 287 LEU A C 1
ATOM 2381 O O . LEU A 1 287 ? -14.874 5.900 1.112 1.00 97.88 287 LEU A O 1
ATOM 2385 N N . LEU A 1 288 ? -16.000 7.095 -0.417 1.00 97.38 288 LEU A N 1
ATOM 2386 C CA . LEU A 1 288 ? -16.671 7.935 0.575 1.00 97.38 288 LEU A CA 1
ATOM 2387 C C . LEU A 1 288 ? -17.578 7.104 1.485 1.00 97.38 288 LEU A C 1
ATOM 2389 O O . LEU A 1 288 ? -17.598 7.329 2.697 1.00 97.38 288 LEU A O 1
ATOM 2393 N N . ASP A 1 289 ? -18.304 6.136 0.934 1.00 97.00 289 ASP A N 1
ATOM 2394 C CA . ASP A 1 289 ? -19.167 5.254 1.718 1.00 97.00 289 ASP A CA 1
ATOM 2395 C C . ASP A 1 289 ? -18.365 4.337 2.641 1.00 97.00 289 ASP A C 1
ATOM 2397 O O . ASP A 1 289 ? -18.716 4.179 3.817 1.00 97.00 289 ASP A O 1
ATOM 2401 N N . LYS A 1 290 ? -17.216 3.835 2.178 1.00 96.31 290 LYS A N 1
ATOM 2402 C CA . LYS A 1 290 ? -16.285 3.093 3.026 1.00 96.31 290 LYS A CA 1
ATOM 2403 C C . LYS A 1 290 ? -15.779 3.954 4.185 1.00 96.31 290 LYS A C 1
ATOM 2405 O O . LYS A 1 290 ? -15.849 3.513 5.330 1.00 96.31 290 LYS A O 1
ATOM 2410 N N . ILE A 1 291 ? -15.348 5.192 3.922 1.00 95.94 291 ILE A N 1
ATOM 2411 C CA . ILE A 1 291 ? -14.883 6.127 4.964 1.00 95.94 291 ILE A CA 1
ATOM 2412 C C . ILE A 1 291 ? -16.000 6.423 5.974 1.00 95.94 291 ILE A C 1
ATOM 2414 O O . ILE A 1 291 ? -15.758 6.431 7.183 1.00 95.94 291 ILE A O 1
ATOM 2418 N N . LYS A 1 292 ? -17.245 6.628 5.520 1.00 95.19 292 LYS A N 1
ATOM 2419 C CA . LYS A 1 292 ? -18.400 6.818 6.418 1.00 95.19 292 LYS A CA 1
ATOM 2420 C C . LYS A 1 292 ? -18.611 5.610 7.333 1.00 95.19 292 LYS A C 1
ATOM 2422 O O . LYS A 1 292 ? -18.914 5.806 8.513 1.00 95.19 292 LYS A O 1
ATOM 2427 N N . GLY A 1 293 ? -18.423 4.402 6.806 1.00 92.94 293 GLY A N 1
ATOM 2428 C CA . GLY A 1 293 ? -18.545 3.142 7.537 1.00 92.94 293 GLY A CA 1
ATOM 2429 C C . GLY A 1 293 ? -17.385 2.824 8.486 1.00 92.94 293 GLY A C 1
ATOM 2430 O O . GLY A 1 293 ? -17.531 1.931 9.316 1.00 92.94 293 GLY A O 1
ATOM 2431 N N . LEU A 1 294 ? -16.256 3.541 8.411 1.00 91.25 294 LEU A N 1
ATOM 2432 C CA . LEU A 1 294 ? -15.115 3.285 9.291 1.00 91.25 294 LEU A CA 1
ATOM 2433 C C . LEU A 1 294 ? -15.449 3.567 10.756 1.00 91.25 294 LEU A C 1
ATOM 2435 O O . LEU A 1 294 ? -15.907 4.660 11.111 1.00 91.25 294 LEU A O 1
ATOM 2439 N N . ASP A 1 295 ? -15.136 2.597 11.610 1.00 86.62 295 ASP A N 1
ATOM 2440 C CA . ASP A 1 295 ? -15.076 2.781 13.053 1.00 86.62 295 ASP A CA 1
ATOM 2441 C C . ASP A 1 295 ? -13.656 3.200 13.454 1.00 86.62 295 ASP A C 1
ATOM 2443 O O . ASP A 1 295 ? -12.795 2.357 13.722 1.00 86.62 295 ASP A O 1
ATOM 2447 N N . THR A 1 296 ? -13.426 4.514 13.464 1.00 83.38 296 THR A N 1
ATOM 2448 C CA . THR A 1 296 ? -12.142 5.143 13.812 1.00 83.38 296 THR A CA 1
ATOM 2449 C C . THR A 1 296 ? -11.933 5.312 15.314 1.00 83.38 296 THR A C 1
ATOM 2451 O O . THR A 1 296 ? -10.947 5.914 15.736 1.00 83.38 296 THR A O 1
ATOM 2454 N N . ARG A 1 297 ? -12.843 4.772 16.137 1.00 82.00 297 ARG A N 1
ATOM 2455 C CA . ARG A 1 297 ? -12.646 4.724 17.584 1.00 82.00 297 ARG A CA 1
ATOM 2456 C C . ARG A 1 297 ? -11.428 3.870 17.899 1.00 82.00 297 ARG A C 1
ATOM 2458 O O . ARG A 1 297 ? -11.220 2.801 17.309 1.00 82.00 297 ARG A O 1
ATOM 2465 N N . SER A 1 298 ? -10.651 4.339 18.862 1.00 77.38 298 SER A N 1
ATOM 2466 C CA . SER A 1 298 ? -9.482 3.644 19.378 1.00 77.38 298 SER A CA 1
ATOM 2467 C C . SER A 1 298 ? -9.852 2.265 19.934 1.00 77.38 298 SER A C 1
ATOM 2469 O O . SER A 1 298 ? -10.987 2.021 20.354 1.00 77.38 298 SER A O 1
ATOM 2471 N N . GLY A 1 299 ? -8.875 1.355 19.994 1.00 79.25 299 GLY A N 1
ATOM 2472 C CA . GLY A 1 299 ? -9.074 0.045 20.627 1.00 79.25 299 GLY A CA 1
ATOM 2473 C C . GLY A 1 299 ? -9.593 0.149 22.069 1.00 79.25 299 GLY A C 1
ATOM 2474 O O . GLY A 1 299 ? -10.426 -0.654 22.481 1.00 79.25 299 GLY A O 1
ATOM 2475 N N . VAL A 1 300 ? -9.176 1.186 22.804 1.00 83.81 300 VAL A N 1
ATOM 2476 C CA . VAL A 1 300 ? -9.647 1.484 24.167 1.00 83.81 300 VAL A CA 1
ATOM 2477 C C . VAL A 1 300 ? -11.139 1.812 24.172 1.00 83.81 300 VAL A C 1
ATOM 2479 O O . VAL A 1 300 ? -11.890 1.193 24.916 1.00 83.81 300 VAL A O 1
ATOM 2482 N N . GLU A 1 301 ? -11.602 2.722 23.316 1.00 84.50 301 GLU A N 1
ATOM 2483 C CA . GLU A 1 301 ? -13.025 3.092 23.238 1.00 84.50 301 GLU A CA 1
ATOM 2484 C C . GLU A 1 301 ? -13.906 1.898 22.851 1.00 84.50 301 GLU A C 1
ATOM 2486 O O . GLU A 1 301 ? -14.949 1.667 23.463 1.00 84.50 301 GLU A O 1
ATOM 2491 N N . LYS A 1 302 ? -13.456 1.081 21.891 1.00 86.38 302 LYS A N 1
ATOM 2492 C CA . LYS A 1 302 ? -14.145 -0.163 21.509 1.00 86.38 302 LYS A CA 1
ATOM 2493 C C . LYS A 1 302 ? -14.228 -1.146 22.680 1.00 86.38 302 LYS A C 1
ATOM 2495 O O . LYS A 1 302 ? -15.268 -1.774 22.898 1.00 86.38 302 LYS A O 1
ATOM 2500 N N . LYS A 1 303 ? -13.153 -1.262 23.463 1.00 87.81 303 LYS A N 1
ATOM 2501 C CA . LYS A 1 303 ? -13.101 -2.119 24.651 1.00 87.81 303 LYS A CA 1
ATOM 2502 C C . LYS A 1 303 ? -13.990 -1.591 25.781 1.00 87.81 303 LYS A C 1
ATOM 2504 O O . LYS A 1 303 ? -14.670 -2.389 26.415 1.00 87.81 303 LYS A O 1
ATOM 2509 N N . ILE A 1 304 ? -14.068 -0.274 25.985 1.00 91.19 304 ILE A N 1
ATOM 2510 C CA . ILE A 1 304 ? -15.005 0.347 26.939 1.00 91.19 304 ILE A CA 1
ATOM 2511 C C . ILE A 1 304 ? -16.444 0.002 26.577 1.00 91.19 304 ILE A C 1
ATOM 2513 O O . ILE A 1 304 ? -17.198 -0.426 27.445 1.00 91.19 304 ILE A O 1
ATOM 2517 N N . ASP A 1 305 ? -16.831 0.156 25.312 1.00 90.50 305 ASP A N 1
ATOM 2518 C CA . ASP A 1 305 ? -18.189 -0.175 24.871 1.00 90.50 305 ASP A CA 1
ATOM 2519 C C . ASP A 1 305 ? -18.506 -1.659 25.046 1.00 90.50 305 ASP A C 1
ATOM 2521 O O . ASP A 1 305 ? -19.613 -2.012 25.458 1.00 90.50 305 ASP A O 1
ATOM 2525 N N . THR A 1 306 ? -17.521 -2.520 24.789 1.00 91.06 306 THR A N 1
ATOM 2526 C CA . THR A 1 306 ? -17.634 -3.962 25.027 1.00 91.06 306 THR A CA 1
ATOM 2527 C C . THR A 1 306 ? -17.876 -4.245 26.509 1.00 91.06 306 THR A C 1
ATOM 2529 O O . THR A 1 306 ? -18.867 -4.884 26.845 1.00 91.06 306 THR A O 1
ATOM 2532 N N . LEU A 1 307 ? -17.065 -3.678 27.409 1.00 92.62 307 LEU A N 1
ATOM 2533 C CA . LEU A 1 307 ? -17.236 -3.836 28.857 1.00 92.62 307 LEU A CA 1
ATOM 2534 C C . LEU A 1 307 ? -18.575 -3.276 29.357 1.00 92.62 307 LEU A C 1
ATOM 2536 O O . LEU A 1 307 ? -19.262 -3.919 30.147 1.00 92.62 307 LEU A O 1
ATOM 2540 N N . LYS A 1 308 ? -18.995 -2.098 28.878 1.00 94.12 308 LYS A N 1
ATOM 2541 C CA . LYS A 1 308 ? -20.311 -1.524 29.209 1.00 94.12 308 LYS A CA 1
ATOM 2542 C C . LYS A 1 308 ? -21.442 -2.457 28.792 1.00 94.12 308 LYS A C 1
ATOM 2544 O O . LYS A 1 308 ? -22.416 -2.607 29.529 1.00 94.12 308 LYS A O 1
ATOM 2549 N N . LYS A 1 309 ? -21.335 -3.059 27.606 1.00 94.06 309 LYS A N 1
ATOM 2550 C CA . LYS A 1 309 ? -22.308 -4.027 27.103 1.00 94.06 309 LYS A CA 1
ATOM 2551 C C . LYS A 1 309 ? -22.319 -5.291 27.965 1.00 94.06 309 LYS A C 1
ATOM 2553 O O . LYS A 1 309 ? -23.395 -5.683 28.399 1.00 94.06 309 LYS A O 1
ATOM 2558 N N . GLU A 1 310 ? -21.155 -5.854 28.280 1.00 92.56 310 GLU A N 1
ATOM 2559 C CA . GLU A 1 310 ? -21.019 -7.035 29.145 1.00 92.56 310 GLU A CA 1
ATOM 2560 C C . GLU A 1 310 ? -21.634 -6.808 30.534 1.00 92.56 310 GLU A C 1
ATOM 2562 O O . GLU A 1 310 ? -22.401 -7.642 31.008 1.00 92.56 310 GLU A O 1
ATOM 2567 N N . ILE A 1 311 ? -21.378 -5.660 31.176 1.00 93.00 311 ILE A N 1
ATOM 2568 C CA . ILE A 1 311 ? -21.972 -5.330 32.484 1.00 93.00 311 ILE A CA 1
ATOM 2569 C C . ILE A 1 311 ? -23.494 -5.201 32.382 1.00 93.00 311 ILE A C 1
ATOM 2571 O O . ILE A 1 311 ? -24.217 -5.687 33.254 1.00 93.00 311 ILE A O 1
ATOM 2575 N N . LYS A 1 312 ? -24.005 -4.569 31.318 1.00 94.62 312 LYS A N 1
ATOM 2576 C CA . LYS A 1 312 ? -25.451 -4.445 31.090 1.00 94.62 312 LYS A CA 1
ATOM 2577 C C . LYS A 1 312 ? -26.109 -5.801 30.868 1.00 94.62 312 LYS A C 1
ATOM 2579 O O . LYS A 1 312 ? -27.162 -6.055 31.450 1.00 94.62 312 LYS A O 1
ATOM 2584 N N . GLU A 1 313 ? -25.486 -6.669 30.077 1.00 93.44 313 GLU A N 1
ATOM 2585 C CA . GLU A 1 313 ? -25.936 -8.044 29.847 1.00 93.44 313 GLU A CA 1
ATOM 2586 C C . GLU A 1 313 ? -25.916 -8.860 31.147 1.00 93.44 313 GLU A C 1
ATOM 2588 O O . GLU A 1 313 ? -26.917 -9.488 31.496 1.00 93.44 313 GLU A O 1
ATOM 2593 N N . LEU A 1 314 ? -24.839 -8.765 31.931 1.00 92.12 314 LEU A N 1
ATOM 2594 C CA . LEU A 1 314 ? -24.735 -9.408 33.240 1.00 92.12 314 LEU A CA 1
ATOM 2595 C C . LEU A 1 314 ? -25.810 -8.897 34.210 1.00 92.12 314 LEU A C 1
ATOM 2597 O O . LEU A 1 314 ? -26.445 -9.678 34.910 1.00 92.12 314 LEU A O 1
ATOM 2601 N N . GLY A 1 315 ? -26.076 -7.591 34.236 1.00 91.19 315 GLY A N 1
ATOM 2602 C CA . GLY A 1 315 ? -27.088 -7.010 35.114 1.00 91.19 315 GLY A CA 1
ATOM 2603 C C . GLY A 1 315 ? -28.533 -7.332 34.729 1.00 91.19 315 GLY A C 1
ATOM 2604 O O . GLY A 1 315 ? -29.426 -7.154 35.563 1.00 91.19 315 GLY A O 1
ATOM 2605 N N . VAL A 1 316 ? -28.801 -7.806 33.505 1.00 93.62 316 VAL A N 1
ATOM 2606 C CA . VAL A 1 316 ? -30.111 -8.364 33.116 1.00 93.62 316 VAL A CA 1
ATOM 2607 C C . VAL A 1 316 ? -30.185 -9.884 33.255 1.00 93.62 316 VAL A C 1
ATOM 2609 O O . VAL A 1 316 ? -31.296 -10.421 33.283 1.00 93.62 316 VAL A O 1
ATOM 2612 N N . ASP A 1 317 ? -29.046 -10.566 33.403 1.00 95.25 317 ASP A N 1
ATOM 2613 C CA . ASP A 1 317 ? -28.990 -12.013 33.587 1.00 95.25 317 ASP A CA 1
ATOM 2614 C C . ASP A 1 317 ? -29.780 -12.466 34.826 1.00 95.25 317 ASP A C 1
ATOM 2616 O O . ASP A 1 317 ? -29.699 -11.897 35.921 1.00 95.25 317 ASP A O 1
ATOM 2620 N N . ARG A 1 318 ? -30.566 -13.534 34.655 1.00 95.62 318 ARG A N 1
ATOM 2621 C CA . ARG A 1 318 ? -31.454 -14.043 35.707 1.00 95.62 318 ARG A CA 1
ATOM 2622 C C . ARG A 1 318 ? -30.665 -14.630 36.875 1.00 95.62 318 ARG A C 1
ATOM 2624 O O . ARG A 1 318 ? -31.092 -14.474 38.022 1.00 95.62 318 ARG A O 1
ATOM 2631 N N . GLY A 1 319 ? -29.553 -15.310 36.599 1.00 95.06 319 GLY A N 1
ATOM 2632 C CA . GLY A 1 319 ? -28.696 -15.910 37.618 1.00 95.06 319 GLY A CA 1
ATOM 2633 C C . GLY A 1 319 ? -28.036 -14.840 38.479 1.00 95.06 319 GLY A C 1
ATOM 2634 O O . GLY A 1 319 ? -28.189 -14.853 39.702 1.00 95.06 319 GLY A O 1
ATOM 2635 N N . PHE A 1 320 ? -27.400 -13.858 37.840 1.00 94.69 320 PHE A N 1
ATOM 2636 C CA . PHE A 1 320 ? -26.756 -12.741 38.526 1.00 94.69 320 PHE A CA 1
ATOM 2637 C C . PHE A 1 320 ? -27.752 -11.893 39.328 1.00 94.69 320 PHE A C 1
ATOM 2639 O O . PHE A 1 320 ? -27.510 -11.593 40.497 1.00 94.69 320 PHE A O 1
ATOM 2646 N N . ARG A 1 321 ? -28.933 -11.589 38.769 1.00 95.44 321 ARG A N 1
ATOM 2647 C CA . ARG A 1 321 ? -30.002 -10.900 39.515 1.00 95.44 321 ARG A CA 1
ATOM 2648 C C . ARG A 1 321 ? -30.466 -11.681 40.737 1.00 95.44 321 ARG A C 1
ATOM 2650 O O . ARG A 1 321 ? -30.649 -11.087 41.794 1.00 95.44 321 ARG A O 1
ATOM 2657 N N . SER A 1 322 ? -30.642 -12.996 40.609 1.00 94.88 322 SER A N 1
ATOM 2658 C CA . SER A 1 322 ? -31.041 -13.849 41.738 1.00 94.88 322 SER A CA 1
ATOM 2659 C C . SER A 1 322 ? -29.965 -13.860 42.827 1.00 94.88 322 SER A C 1
ATOM 2661 O O . SER A 1 322 ? -30.282 -13.780 44.014 1.00 94.88 322 SER A O 1
ATOM 2663 N N . PHE A 1 323 ? -28.690 -13.888 42.428 1.00 95.44 323 PHE A N 1
ATOM 2664 C CA . PHE A 1 323 ? -27.559 -13.773 43.343 1.00 95.44 323 PHE A CA 1
ATOM 2665 C C . PHE A 1 323 ? -27.570 -12.434 44.095 1.00 95.44 323 PHE A C 1
ATOM 2667 O O . PHE A 1 323 ? -27.557 -12.443 45.327 1.00 95.44 323 PHE A O 1
ATOM 2674 N N . LEU A 1 324 ? -27.689 -11.301 43.392 1.00 94.75 324 LEU A N 1
ATOM 2675 C CA . LEU A 1 324 ? -27.777 -9.975 44.020 1.00 94.75 324 LEU A CA 1
ATOM 2676 C C . LEU A 1 324 ? -28.983 -9.873 44.967 1.00 94.75 324 LEU A C 1
ATOM 2678 O O . LEU A 1 324 ? -28.839 -9.440 46.109 1.00 94.75 324 LEU A O 1
ATOM 2682 N N . GLN A 1 325 ? -30.154 -10.358 44.547 1.00 95.00 325 GLN A N 1
ATOM 2683 C CA . GLN A 1 325 ? -31.366 -10.354 45.370 1.00 95.00 325 GLN A CA 1
ATOM 2684 C C . GLN A 1 325 ? -31.225 -11.180 46.653 1.00 95.00 325 GLN A C 1
ATOM 2686 O O . GLN A 1 325 ? -31.753 -10.765 47.685 1.00 95.00 325 GLN A O 1
ATOM 2691 N N . SER A 1 326 ? -30.500 -12.307 46.613 1.00 95.94 326 SER A N 1
ATOM 2692 C CA . SER A 1 326 ? -30.202 -13.131 47.799 1.00 95.94 326 SER A CA 1
ATOM 2693 C C . SER A 1 326 ? -29.323 -12.419 48.835 1.00 95.94 326 SER A C 1
ATOM 2695 O O . SER A 1 326 ? -29.223 -12.867 49.976 1.00 95.94 326 SER A O 1
ATOM 2697 N N . LYS A 1 327 ? -28.683 -11.313 48.436 1.00 96.56 327 LYS A N 1
ATOM 2698 C CA . LYS A 1 327 ? -27.850 -10.443 49.272 1.00 96.56 327 LYS A CA 1
ATOM 2699 C C . LYS A 1 327 ? -28.499 -9.084 49.547 1.00 96.56 327 LYS A C 1
ATOM 2701 O O . LYS A 1 327 ? -27.829 -8.196 50.056 1.00 96.56 327 LYS A O 1
ATOM 2706 N N . ASP A 1 328 ? -29.776 -8.918 49.199 1.00 96.81 328 ASP A N 1
ATOM 2707 C CA . ASP A 1 328 ? -30.506 -7.647 49.272 1.00 96.81 328 ASP A CA 1
ATOM 2708 C C . ASP A 1 328 ? -29.873 -6.507 48.455 1.00 96.81 328 ASP A C 1
ATOM 2710 O O . ASP A 1 328 ? -29.998 -5.332 48.808 1.00 96.81 328 ASP A O 1
ATOM 2714 N N . LEU A 1 329 ? -29.244 -6.854 47.328 1.00 96.56 329 LEU A N 1
ATOM 2715 C CA . LEU A 1 329 ? -28.580 -5.930 46.411 1.00 96.56 329 LEU A CA 1
ATOM 2716 C C . LEU A 1 329 ? -29.298 -5.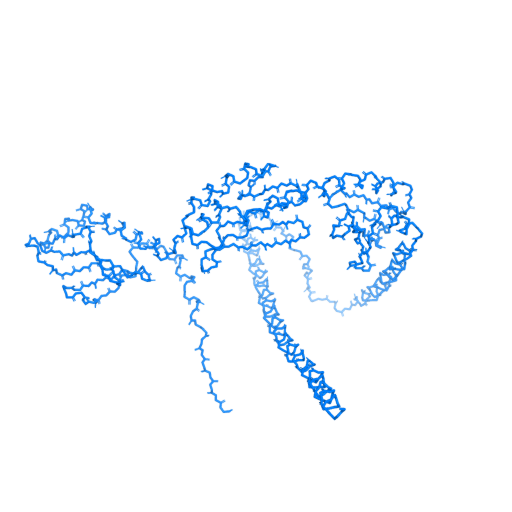811 45.062 1.00 96.56 329 LEU A C 1
ATOM 2718 O O . LEU A 1 329 ? -30.046 -6.691 44.631 1.00 96.56 329 LEU A O 1
ATOM 2722 N N . THR A 1 330 ? -29.016 -4.707 44.380 1.00 96.00 330 THR A N 1
ATOM 2723 C CA . THR A 1 330 ? -29.442 -4.355 43.023 1.00 96.00 330 THR A CA 1
ATOM 2724 C C . THR A 1 330 ? -28.295 -3.642 42.307 1.00 96.00 330 THR A C 1
ATOM 2726 O O . THR A 1 330 ? -27.403 -3.111 42.963 1.00 96.00 330 THR A O 1
ATOM 2729 N N . ILE A 1 331 ? -28.303 -3.635 40.974 1.00 96.12 331 ILE A N 1
ATOM 2730 C CA . ILE A 1 331 ? -27.330 -2.899 40.156 1.00 96.12 331 ILE A CA 1
ATOM 2731 C C . ILE A 1 331 ? -28.049 -1.827 39.337 1.00 96.12 331 ILE A C 1
ATOM 2733 O O . ILE A 1 331 ? -29.101 -2.101 38.753 1.00 96.12 331 ILE A O 1
ATOM 2737 N N . ASN A 1 332 ? -27.488 -0.620 39.288 1.00 95.44 332 ASN A N 1
ATOM 2738 C CA . ASN A 1 332 ? -27.939 0.445 38.402 1.00 95.44 332 ASN A CA 1
ATOM 2739 C C . ASN A 1 332 ? -27.229 0.335 37.043 1.00 95.44 332 ASN A C 1
ATOM 2741 O O . ASN A 1 332 ? -26.010 0.475 36.957 1.00 95.44 332 ASN A O 1
ATOM 2745 N N . LEU A 1 333 ? -27.998 0.082 35.981 1.00 93.44 333 LEU A N 1
ATOM 2746 C CA . LEU A 1 333 ? -27.481 -0.129 34.623 1.00 93.44 333 LEU A CA 1
ATOM 2747 C C . LEU A 1 333 ? -27.427 1.131 33.759 1.00 93.44 333 LEU A C 1
ATOM 2749 O O . LEU A 1 333 ? -26.803 1.099 32.694 1.00 93.44 333 LEU A O 1
ATOM 2753 N N . ASP A 1 334 ? -28.058 2.218 34.200 1.00 90.75 334 ASP A N 1
ATOM 2754 C CA . ASP A 1 334 ? -27.987 3.498 33.493 1.00 90.75 334 ASP A CA 1
ATOM 2755 C C . ASP A 1 334 ? -26.581 4.102 33.611 1.00 90.75 334 ASP A C 1
ATOM 2757 O O . ASP A 1 334 ? -26.104 4.750 32.679 1.00 90.75 334 ASP A O 1
ATOM 2761 N N . GLY A 1 335 ? -25.884 3.752 34.698 1.00 85.75 335 GLY A N 1
ATOM 2762 C CA . GLY A 1 335 ? -24.518 4.147 34.999 1.00 85.75 335 GLY A CA 1
ATOM 2763 C C . GLY A 1 335 ? -24.378 5.637 35.319 1.00 85.75 335 GLY A C 1
ATOM 2764 O O . GLY A 1 335 ? -25.238 6.455 34.996 1.00 85.75 335 GLY A O 1
ATOM 2765 N N . ARG A 1 336 ? -23.277 6.001 35.972 1.00 94.56 336 ARG A N 1
ATOM 2766 C CA . ARG A 1 336 ? -22.841 7.397 36.146 1.00 94.56 336 ARG A CA 1
ATOM 2767 C C . ARG A 1 336 ? -21.408 7.544 35.649 1.00 94.56 336 ARG A C 1
ATOM 2769 O O . ARG A 1 336 ? -20.700 6.554 35.498 1.00 94.56 336 ARG A O 1
ATOM 2776 N N . GLU A 1 337 ? -20.979 8.761 35.367 1.00 95.56 337 GLU A N 1
ATOM 2777 C CA . GLU A 1 337 ? -19.684 9.038 34.742 1.00 95.56 337 GLU A CA 1
ATOM 2778 C C . GLU A 1 337 ? -19.027 10.236 35.433 1.00 95.56 337 GLU A C 1
ATOM 2780 O O . GLU A 1 337 ? -19.705 11.228 35.703 1.00 95.56 337 GLU A O 1
ATOM 2785 N N . ASP A 1 338 ? -17.727 10.138 35.710 1.00 95.06 338 ASP A N 1
ATOM 2786 C CA . ASP A 1 338 ? -16.867 11.269 36.088 1.00 95.06 338 ASP A CA 1
ATOM 2787 C C . ASP A 1 338 ? -15.758 11.460 35.038 1.00 95.06 338 ASP A C 1
ATOM 2789 O O . ASP A 1 338 ? -15.861 10.917 33.942 1.00 95.06 338 ASP A O 1
ATOM 2793 N N . ASP A 1 339 ? -14.706 12.229 35.320 1.00 93.56 339 ASP A N 1
ATOM 2794 C CA . ASP A 1 339 ? -13.625 12.473 34.356 1.00 93.56 339 ASP A CA 1
ATOM 2795 C C . ASP A 1 339 ? -12.808 11.212 34.006 1.00 93.56 339 ASP A C 1
ATOM 2797 O O . ASP A 1 339 ? -12.301 11.104 32.886 1.00 93.56 339 ASP A O 1
ATOM 2801 N N . GLU A 1 340 ? -12.715 10.234 34.909 1.00 95.19 340 GLU A N 1
ATOM 2802 C CA . GLU A 1 340 ? -11.799 9.093 34.804 1.00 95.19 340 GLU A CA 1
ATOM 2803 C C . GLU A 1 340 ? -12.506 7.754 34.552 1.00 95.19 340 GLU A C 1
ATOM 2805 O O . GLU A 1 340 ? -11.939 6.885 33.882 1.00 95.19 340 GLU A O 1
ATOM 2810 N N . TYR A 1 341 ? -13.744 7.583 35.018 1.00 96.44 341 TYR A N 1
ATOM 2811 C CA . TYR A 1 341 ? -14.446 6.305 35.064 1.00 96.44 341 TYR A CA 1
ATOM 2812 C C . TYR A 1 341 ? -15.896 6.377 34.567 1.00 96.44 341 TYR A C 1
ATOM 2814 O O . TYR A 1 341 ? -16.578 7.403 34.614 1.00 96.44 341 TYR A O 1
ATOM 2822 N N . PHE A 1 342 ? -16.389 5.221 34.121 1.00 96.75 342 PHE A N 1
ATOM 2823 C CA . PHE A 1 342 ? -17.816 4.919 34.007 1.00 96.75 342 PHE A CA 1
ATOM 2824 C C . PHE A 1 342 ? -18.219 3.943 35.113 1.00 96.75 342 PHE A C 1
ATOM 2826 O O . PHE A 1 342 ? -17.698 2.830 35.147 1.00 96.75 342 PHE A O 1
ATOM 2833 N N . TYR A 1 343 ? -19.165 4.315 35.967 1.00 96.94 343 TYR A N 1
ATOM 2834 C CA . TYR A 1 343 ? -19.607 3.521 37.110 1.00 96.94 343 TYR A CA 1
ATOM 2835 C C . TYR A 1 343 ? -20.957 2.851 36.867 1.00 96.94 343 TYR A C 1
ATOM 2837 O O . TYR A 1 343 ? -21.873 3.451 36.305 1.00 96.94 343 TYR A O 1
ATOM 2845 N N . PHE A 1 344 ? -21.099 1.636 37.386 1.00 97.06 344 PHE A N 1
ATOM 2846 C CA . PHE A 1 344 ? -22.354 0.906 37.529 1.00 97.06 344 PHE A CA 1
ATOM 2847 C C . PHE A 1 344 ? -22.546 0.566 39.008 1.00 97.06 344 PHE A C 1
ATOM 2849 O O . PHE A 1 344 ? -21.912 -0.355 39.531 1.00 97.06 344 PHE A O 1
ATOM 2856 N N . ASP A 1 345 ? -23.378 1.351 39.693 1.00 96.75 345 ASP A N 1
ATOM 2857 C CA . ASP A 1 345 ? -23.513 1.294 41.150 1.00 96.75 345 ASP A CA 1
ATOM 2858 C C . ASP A 1 345 ? -24.269 0.046 41.617 1.00 96.75 345 ASP A C 1
ATOM 2860 O O . ASP A 1 345 ? -25.304 -0.335 41.060 1.00 96.75 345 ASP A O 1
ATOM 2864 N N . LEU A 1 346 ? -23.773 -0.558 42.693 1.00 96.44 346 LEU A N 1
ATOM 2865 C CA . LEU A 1 346 ? -24.451 -1.589 43.461 1.00 96.44 346 LEU A CA 1
ATOM 2866 C C . LEU A 1 346 ? -25.126 -0.939 44.668 1.00 96.44 346 LEU A C 1
ATOM 2868 O O . LEU A 1 346 ? -24.477 -0.319 45.511 1.00 96.44 346 LEU A O 1
ATOM 2872 N N . ASN A 1 347 ? -26.438 -1.123 44.768 1.00 96.69 347 ASN A N 1
ATOM 2873 C CA . ASN A 1 347 ? -27.269 -0.529 45.807 1.00 96.69 347 ASN A CA 1
ATOM 2874 C C . ASN A 1 347 ? -27.972 -1.613 46.614 1.00 96.69 347 ASN A C 1
ATOM 2876 O O . ASN A 1 347 ? -28.410 -2.626 46.065 1.00 96.69 347 ASN A O 1
ATOM 2880 N N . THR A 1 348 ? -28.173 -1.374 47.904 1.00 96.38 348 THR A N 1
ATOM 2881 C CA . THR A 1 348 ? -29.119 -2.164 48.695 1.00 96.38 348 THR A CA 1
ATOM 2882 C C . THR A 1 348 ? -30.550 -1.976 48.176 1.00 96.38 348 THR A C 1
ATOM 2884 O O . THR A 1 348 ? -30.859 -1.007 47.481 1.00 96.38 348 THR A O 1
ATOM 2887 N N . LYS A 1 349 ? -31.481 -2.849 48.577 1.00 91.88 349 LYS A N 1
ATOM 2888 C CA . LYS A 1 349 ? -32.923 -2.662 48.306 1.00 91.88 349 LYS A CA 1
ATOM 2889 C C . LYS A 1 349 ? -33.490 -1.335 48.831 1.00 91.88 349 LYS A C 1
ATOM 2891 O O . LYS A 1 349 ? -34.494 -0.868 48.304 1.00 91.88 349 LYS A O 1
ATOM 2896 N N . SER A 1 350 ? -32.867 -0.728 49.848 1.00 91.94 350 SER A N 1
ATOM 2897 C CA . SER A 1 350 ? -33.234 0.603 50.357 1.00 91.94 350 SER A CA 1
ATOM 2898 C C . SER A 1 350 ? -32.682 1.758 49.513 1.00 91.94 350 SER A C 1
ATOM 2900 O O . SER A 1 350 ? -32.943 2.912 49.838 1.00 91.94 350 SER A O 1
ATOM 2902 N N . GLY A 1 351 ? -31.916 1.466 48.456 1.00 91.62 351 GLY A N 1
ATOM 2903 C CA . GLY A 1 351 ? -31.283 2.458 47.587 1.00 91.62 351 GLY A CA 1
ATOM 2904 C C . GLY A 1 351 ? -29.961 3.010 48.125 1.00 91.62 351 GLY A C 1
ATOM 2905 O O . GLY A 1 351 ? -29.475 4.011 47.611 1.00 91.62 351 GLY A O 1
ATOM 2906 N N . THR A 1 352 ? -29.378 2.398 49.159 1.00 93.69 352 THR A N 1
ATOM 2907 C CA . THR A 1 352 ? -28.096 2.842 49.721 1.00 93.69 352 THR A CA 1
ATOM 2908 C C . THR A 1 352 ? -26.941 2.261 48.899 1.00 93.69 352 THR A C 1
ATOM 2910 O O . THR A 1 352 ? -26.895 1.036 48.751 1.00 93.69 352 THR A O 1
ATOM 2913 N N . PRO A 1 353 ? -26.007 3.080 48.386 1.00 93.38 353 PRO A N 1
ATOM 2914 C CA . PRO A 1 353 ? -24.868 2.583 47.623 1.00 93.38 353 PRO A CA 1
ATOM 2915 C C . PRO A 1 353 ? -23.901 1.813 48.523 1.00 93.38 353 PRO A C 1
ATOM 2917 O O . PRO A 1 353 ? -23.613 2.224 49.649 1.00 93.38 353 PRO A O 1
ATOM 2920 N N . ILE A 1 354 ? -23.412 0.679 48.023 1.00 96.06 354 ILE A N 1
ATOM 2921 C CA . ILE A 1 354 ? -22.423 -0.163 48.717 1.00 96.06 354 ILE A CA 1
ATOM 2922 C C . ILE A 1 354 ? -21.079 -0.239 47.984 1.00 96.06 354 ILE A C 1
ATOM 2924 O O . ILE A 1 354 ? -20.089 -0.652 48.581 1.00 96.06 354 ILE A O 1
ATOM 2928 N N . GLY A 1 355 ? -21.053 0.137 46.707 1.00 96.31 355 GLY A N 1
ATOM 2929 C CA . GLY A 1 355 ? -19.886 0.093 45.834 1.00 96.31 355 GLY A CA 1
ATOM 2930 C C . GLY A 1 355 ? -20.302 0.133 44.371 1.00 96.31 355 GLY A C 1
ATOM 2931 O O . GLY A 1 355 ? -21.490 0.263 44.066 1.00 96.31 355 GLY A O 1
ATOM 2932 N N . SER A 1 356 ? -19.349 0.003 43.455 1.00 96.81 356 SER A N 1
ATOM 2933 C CA . SER A 1 356 ? -19.627 0.088 42.020 1.00 96.81 356 SER A CA 1
ATOM 2934 C C . SER A 1 356 ? -18.637 -0.719 41.181 1.00 96.81 356 SER A C 1
ATOM 2936 O O . SER A 1 356 ? -17.509 -1.001 41.594 1.00 96.81 356 SER A O 1
ATOM 2938 N N . PHE A 1 357 ? -19.070 -1.105 39.981 1.00 96.38 357 PHE A N 1
ATOM 2939 C CA . PHE A 1 357 ? -18.159 -1.525 38.920 1.00 96.38 357 PHE A CA 1
ATOM 2940 C C . PHE A 1 357 ? -17.741 -0.293 38.123 1.00 96.38 357 PHE A C 1
ATOM 2942 O O . PHE A 1 357 ? -18.602 0.369 37.547 1.00 96.38 357 PHE A O 1
ATOM 2949 N N . ALA A 1 358 ? -16.446 0.002 38.067 1.00 96.19 358 ALA A N 1
ATOM 2950 C CA . ALA A 1 358 ? -15.913 1.191 37.410 1.00 96.19 358 ALA A CA 1
ATOM 2951 C C . ALA A 1 358 ? -15.041 0.814 36.205 1.00 96.19 358 ALA A C 1
ATOM 2953 O O . ALA A 1 358 ? -14.109 0.026 36.337 1.00 96.19 358 ALA A O 1
ATOM 2954 N N . ILE A 1 359 ? -15.321 1.369 35.026 1.00 95.62 359 ILE A N 1
ATOM 2955 C CA . ILE A 1 359 ? -14.495 1.201 33.823 1.00 95.62 359 ILE A CA 1
ATOM 2956 C C . ILE A 1 359 ? -13.616 2.434 33.656 1.00 95.62 359 ILE A C 1
ATOM 2958 O O . ILE A 1 359 ? -14.133 3.520 33.398 1.00 95.62 359 ILE A O 1
ATOM 2962 N N . LEU A 1 360 ? -12.301 2.260 33.738 1.00 94.44 360 LEU A N 1
ATOM 2963 C CA . LEU A 1 360 ? -11.320 3.328 33.561 1.00 94.44 360 LEU A CA 1
ATOM 2964 C C . LEU A 1 360 ? -11.224 3.750 32.090 1.00 94.44 360 LEU A C 1
ATOM 2966 O O . LEU A 1 360 ? -10.891 2.945 31.217 1.00 94.44 360 LEU A O 1
ATOM 2970 N N . LYS A 1 361 ? -11.503 5.024 31.803 1.00 93.69 361 LYS A N 1
ATOM 2971 C CA . LYS A 1 361 ? -11.672 5.562 30.441 1.00 93.69 361 LYS A CA 1
ATOM 2972 C C . LYS A 1 361 ? -10.424 5.507 29.564 1.00 93.69 361 LYS A C 1
ATOM 2974 O O . LYS A 1 361 ? -10.538 5.477 28.343 1.00 93.69 361 LYS A O 1
ATOM 2979 N N . HIS A 1 362 ? -9.232 5.526 30.153 1.00 88.56 362 HIS A N 1
ATOM 2980 C CA . HIS A 1 362 ? -7.992 5.590 29.377 1.00 88.56 362 HIS A CA 1
ATOM 2981 C C . HIS A 1 362 ? -7.400 4.212 29.051 1.00 88.56 362 HIS A C 1
ATOM 2983 O O . HIS A 1 362 ? -6.705 4.080 28.044 1.00 88.56 362 HIS A O 1
ATOM 2989 N N . SER A 1 363 ? -7.668 3.191 29.872 1.00 89.56 363 SER A N 1
ATOM 2990 C CA . SER A 1 363 ? -7.128 1.830 29.707 1.00 89.56 363 SER A CA 1
ATOM 2991 C C . SER A 1 363 ? -8.194 0.785 29.364 1.00 89.56 363 SER A C 1
ATOM 2993 O O . SER A 1 363 ? -7.857 -0.326 28.943 1.00 89.56 363 SER A O 1
ATOM 2995 N N . ALA A 1 364 ? -9.480 1.136 29.497 1.00 91.38 364 ALA A N 1
ATOM 2996 C CA . ALA A 1 364 ? -10.604 0.210 29.385 1.00 91.38 364 ALA A CA 1
ATOM 2997 C C . ALA A 1 364 ? -10.450 -0.993 30.333 1.00 91.38 364 ALA A C 1
ATOM 2999 O O . ALA A 1 364 ? -10.589 -2.151 29.932 1.00 91.38 364 ALA A O 1
ATOM 3000 N N . GLU A 1 365 ? -10.094 -0.715 31.583 1.00 90.75 365 GLU A N 1
ATOM 3001 C CA . GLU A 1 365 ? -9.970 -1.706 32.650 1.00 90.75 365 GLU A CA 1
ATOM 3002 C C . GLU A 1 365 ? -11.150 -1.611 33.609 1.00 90.75 365 GLU A C 1
ATOM 3004 O O . GLU A 1 365 ? -11.644 -0.519 33.887 1.00 90.75 365 GLU A O 1
ATOM 3009 N N . LEU A 1 366 ? -11.599 -2.763 34.104 1.00 93.25 366 LEU A N 1
ATOM 3010 C CA . LEU A 1 366 ? -12.719 -2.866 35.029 1.00 93.25 366 LEU A CA 1
ATOM 3011 C C . LEU A 1 366 ? -12.203 -2.968 36.466 1.00 93.25 366 LEU A C 1
ATOM 3013 O O . LEU A 1 366 ? -11.361 -3.813 36.769 1.00 93.25 366 LEU A O 1
ATOM 3017 N N . TYR A 1 367 ? -12.757 -2.158 37.352 1.00 94.19 367 TYR A N 1
ATOM 3018 C CA . TYR A 1 367 ? -12.413 -2.077 38.764 1.00 94.19 367 TYR A CA 1
ATOM 3019 C C . TYR A 1 367 ? -13.645 -2.298 39.637 1.00 94.19 367 TYR A C 1
ATOM 3021 O O . TYR A 1 367 ? -14.774 -2.019 39.226 1.00 94.19 367 TYR A O 1
ATOM 3029 N N . LEU A 1 368 ? -13.416 -2.800 40.848 1.00 95.50 368 LEU A N 1
ATOM 3030 C CA . LEU A 1 368 ? -14.383 -2.756 41.935 1.00 95.50 368 LEU A CA 1
ATOM 3031 C C . LEU A 1 368 ? -14.044 -1.573 42.836 1.00 95.50 368 LEU A C 1
ATOM 3033 O O . LEU A 1 368 ? -12.928 -1.508 43.358 1.00 95.50 368 LEU A O 1
ATOM 3037 N N . MET A 1 369 ? -15.010 -0.690 43.044 1.00 95.88 369 MET A N 1
ATOM 3038 C CA . MET A 1 369 ? -14.896 0.432 43.970 1.00 95.88 369 MET A CA 1
ATOM 3039 C C . MET A 1 369 ? -15.796 0.204 45.185 1.00 95.88 369 MET A C 1
ATOM 3041 O O . MET A 1 369 ? -16.837 -0.458 45.084 1.00 95.88 369 MET A O 1
ATOM 3045 N N . ASP A 1 370 ? -15.401 0.744 46.335 1.00 95.50 370 ASP A N 1
ATOM 3046 C CA . ASP A 1 370 ? -16.266 0.809 47.511 1.00 95.50 370 ASP A CA 1
ATOM 3047 C C . ASP A 1 370 ? -17.295 1.951 47.401 1.00 95.50 370 ASP A C 1
ATOM 3049 O O . ASP A 1 370 ? -17.434 2.604 46.367 1.00 95.50 370 ASP A O 1
ATOM 3053 N N . ARG A 1 371 ? -18.083 2.163 48.460 1.00 95.31 371 ARG A N 1
ATOM 3054 C CA . ARG A 1 371 ? -19.139 3.190 48.494 1.00 95.31 371 ARG A CA 1
ATOM 3055 C C . ARG A 1 371 ? -18.618 4.631 48.384 1.00 95.31 371 ARG A C 1
ATOM 3057 O O . ARG A 1 371 ? -19.413 5.523 48.112 1.00 95.31 371 ARG A O 1
ATOM 3064 N N . ASP A 1 372 ? -17.344 4.841 48.704 1.00 94.12 372 ASP A N 1
ATOM 3065 C CA . ASP A 1 372 ? -16.672 6.138 48.736 1.00 94.12 372 ASP A CA 1
ATOM 3066 C C . ASP A 1 372 ? -15.814 6.317 47.456 1.00 94.12 372 ASP A C 1
ATOM 3068 O O . ASP A 1 372 ? -14.951 7.191 47.399 1.00 94.12 372 ASP A O 1
ATOM 3072 N N . ASP A 1 373 ? -16.069 5.484 46.432 1.00 93.06 373 ASP A N 1
ATOM 3073 C CA . ASP A 1 373 ? -15.363 5.397 45.148 1.00 93.06 373 ASP A CA 1
ATOM 3074 C C . ASP A 1 373 ? -13.854 5.113 45.284 1.00 93.06 373 ASP A C 1
ATOM 3076 O O . ASP A 1 373 ? -13.045 5.466 44.424 1.00 93.06 373 ASP A O 1
ATOM 3080 N N . VAL A 1 374 ? -13.458 4.418 46.356 1.00 91.50 374 VAL A N 1
ATOM 3081 C CA . VAL A 1 374 ? -12.077 3.971 46.557 1.00 91.50 374 VAL A CA 1
ATOM 3082 C C . VAL A 1 374 ? -11.877 2.599 45.921 1.00 91.50 374 VAL A C 1
ATOM 3084 O O . VAL A 1 374 ? -12.630 1.652 46.160 1.00 91.50 374 VAL A O 1
ATOM 3087 N N . LEU A 1 375 ? -10.818 2.479 45.119 1.00 92.12 375 LEU A N 1
ATOM 3088 C CA . LEU A 1 375 ? -10.445 1.246 44.432 1.00 92.12 375 LEU A CA 1
ATOM 3089 C C . LEU A 1 375 ? -10.135 0.118 45.416 1.00 92.12 375 LEU A C 1
ATOM 3091 O O . LEU A 1 375 ? -9.212 0.209 46.223 1.00 92.12 375 LEU A O 1
ATOM 3095 N N . ILE A 1 376 ? -10.882 -0.980 45.288 1.00 91.69 376 ILE A N 1
ATOM 3096 C CA . ILE A 1 376 ? -10.669 -2.217 46.045 1.00 91.69 376 ILE A CA 1
ATOM 3097 C C . ILE A 1 376 ? -9.741 -3.147 45.260 1.00 91.69 376 ILE A C 1
ATOM 3099 O O . ILE A 1 376 ? -8.716 -3.596 45.773 1.00 91.69 376 ILE A O 1
ATOM 3103 N N . CYS A 1 377 ? -10.105 -3.469 44.014 1.00 87.38 377 CYS A N 1
ATOM 3104 C CA . CYS A 1 377 ? -9.334 -4.365 43.152 1.00 87.38 377 CYS A CA 1
ATOM 3105 C C . CYS A 1 377 ? -9.657 -4.169 41.664 1.00 87.38 377 CYS A C 1
ATOM 3107 O O . CYS A 1 377 ? -10.688 -3.600 41.304 1.00 87.38 377 CYS A O 1
ATOM 3109 N N . SER A 1 378 ? -8.775 -4.664 40.790 1.00 86.62 378 SER A N 1
ATOM 3110 C CA . SER A 1 378 ? -9.002 -4.714 39.345 1.00 86.62 378 SER A CA 1
ATOM 3111 C C . SER A 1 378 ? -9.457 -6.102 38.902 1.00 86.62 378 SER A C 1
ATOM 3113 O O . SER A 1 378 ? -8.926 -7.130 39.329 1.00 86.62 378 SER A O 1
ATOM 3115 N N . PHE A 1 379 ? -10.429 -6.140 37.998 1.00 76.50 379 PHE A N 1
ATOM 3116 C CA . PHE A 1 379 ? -10.809 -7.349 37.289 1.00 76.50 379 PHE A CA 1
ATOM 3117 C C . PHE A 1 379 ? -9.990 -7.417 36.003 1.00 76.50 379 PHE A C 1
ATOM 3119 O O . PHE A 1 379 ? -10.326 -6.798 34.991 1.00 76.50 379 PHE A O 1
ATOM 3126 N N . LYS A 1 380 ? -8.907 -8.201 36.011 1.00 59.69 380 LYS A N 1
ATOM 3127 C CA . LYS A 1 380 ? -8.247 -8.606 34.763 1.00 59.69 380 LYS A CA 1
ATOM 3128 C C . LYS A 1 380 ? -9.182 -9.555 33.996 1.00 59.69 380 LYS A C 1
ATOM 3130 O O . LYS A 1 380 ? -9.073 -10.761 34.139 1.00 59.69 380 LYS A O 1
ATOM 3135 N N . THR A 1 381 ? -10.080 -8.957 33.204 1.00 49.84 381 THR A N 1
ATOM 3136 C CA . THR A 1 381 ? -11.000 -9.515 32.182 1.00 49.84 381 THR A CA 1
ATOM 3137 C C . THR A 1 381 ? -11.790 -10.785 32.537 1.00 49.84 381 THR A C 1
ATOM 3139 O O . THR A 1 381 ? -11.250 -11.874 32.681 1.00 49.84 381 THR A O 1
ATOM 3142 N N . LEU A 1 382 ? -13.121 -10.662 32.538 1.00 48.22 382 LEU A N 1
ATOM 3143 C CA . LEU A 1 382 ? -14.090 -11.752 32.717 1.00 48.22 382 LEU A CA 1
ATOM 3144 C C . LEU A 1 382 ? -14.324 -12.623 31.456 1.00 48.22 382 LEU A C 1
ATOM 3146 O O . LEU A 1 382 ? -15.256 -13.421 31.457 1.00 48.22 382 LEU A O 1
ATOM 3150 N N . GLY A 1 383 ? -13.504 -12.542 30.394 1.00 40.50 383 GLY A N 1
ATOM 3151 C CA . GLY A 1 383 ? -13.828 -13.291 29.165 1.00 40.50 383 GLY A CA 1
ATOM 3152 C C . GLY A 1 383 ? -12.873 -13.279 27.964 1.00 40.50 383 GLY A C 1
ATOM 3153 O O . GLY A 1 383 ? -13.327 -13.620 26.877 1.00 40.50 383 GLY A O 1
ATOM 3154 N N . MET A 1 384 ? -11.583 -12.934 28.086 1.00 41.28 384 MET A N 1
ATOM 3155 C CA . MET A 1 384 ? -10.659 -13.037 26.936 1.00 41.28 384 MET A CA 1
ATOM 3156 C C . MET A 1 384 ? -9.928 -14.395 26.885 1.00 41.28 384 MET A C 1
ATOM 3158 O O . MET A 1 384 ? -9.337 -14.789 27.896 1.00 41.28 384 MET A O 1
ATOM 3162 N N . PRO A 1 385 ? -9.922 -15.105 25.733 1.00 43.12 385 PRO A N 1
ATOM 3163 C CA . PRO A 1 385 ? -9.077 -16.278 25.518 1.00 43.12 385 PRO A CA 1
ATOM 3164 C C . PRO A 1 385 ? -7.593 -15.913 25.652 1.00 43.12 385 PRO A C 1
ATOM 3166 O O . PRO A 1 385 ? -7.170 -14.835 25.241 1.00 43.12 385 PRO A O 1
ATOM 3169 N N . GLU A 1 386 ? -6.785 -16.833 26.179 1.00 42.50 386 GLU A N 1
ATOM 3170 C CA . GLU A 1 386 ? -5.344 -16.665 26.446 1.00 42.50 386 GLU A CA 1
ATOM 3171 C C . GLU A 1 386 ? -4.483 -16.199 25.255 1.00 42.50 386 GLU A C 1
ATOM 3173 O O . GLU A 1 386 ? -3.366 -15.733 25.471 1.00 42.50 386 GLU A O 1
ATOM 3178 N N . ALA A 1 387 ? -4.981 -16.279 24.019 1.00 39.19 387 ALA A N 1
ATOM 3179 C CA . ALA A 1 387 ? -4.215 -15.997 22.805 1.00 39.19 387 ALA A CA 1
ATOM 3180 C C . ALA A 1 387 ? -3.743 -14.532 22.675 1.00 39.19 387 ALA A C 1
ATOM 3182 O O . ALA A 1 387 ? -2.658 -14.296 22.149 1.00 39.19 387 ALA A O 1
ATOM 3183 N N . ASP A 1 388 ? -4.479 -13.559 23.222 1.00 41.91 388 ASP A N 1
ATOM 3184 C CA . ASP A 1 388 ? -4.098 -12.137 23.137 1.00 41.91 388 ASP A CA 1
ATOM 3185 C C . ASP A 1 388 ? -3.113 -11.696 24.240 1.00 41.91 388 ASP A C 1
ATOM 3187 O O . ASP A 1 388 ? -2.559 -10.597 24.181 1.00 41.91 388 ASP A O 1
ATOM 3191 N N . ARG A 1 389 ? -2.828 -12.553 25.236 1.00 43.00 389 ARG A N 1
ATOM 3192 C CA . ARG A 1 389 ? -1.899 -12.230 26.341 1.00 43.00 389 ARG A CA 1
ATOM 3193 C C . ARG A 1 389 ? -0.435 -12.161 25.900 1.00 43.00 389 ARG A C 1
ATOM 3195 O O . ARG A 1 389 ? 0.350 -11.431 26.496 1.00 43.00 389 ARG A O 1
ATOM 3202 N N . LEU A 1 390 ? -0.062 -12.880 24.840 1.00 38.81 390 LEU A N 1
ATOM 3203 C CA . LEU A 1 390 ? 1.331 -12.980 24.389 1.00 38.81 390 LEU A CA 1
ATOM 3204 C C . LEU A 1 390 ? 1.839 -11.739 23.637 1.00 38.81 390 LEU A C 1
ATOM 3206 O O . LEU A 1 390 ? 3.052 -11.574 23.498 1.00 38.81 390 LEU A O 1
ATOM 3210 N N . TYR A 1 391 ? 0.949 -10.849 23.188 1.00 43.59 391 TYR A N 1
ATOM 3211 C CA . TYR A 1 391 ? 1.339 -9.665 22.419 1.00 43.59 391 TYR A CA 1
ATOM 3212 C C . TYR A 1 391 ? 1.553 -8.404 23.269 1.00 43.59 391 TYR A C 1
ATOM 3214 O O . TYR A 1 391 ? 2.328 -7.545 22.857 1.00 43.59 391 TYR A O 1
ATOM 3222 N N . SER A 1 392 ? 0.955 -8.287 24.464 1.00 42.75 392 SER A N 1
ATOM 3223 C CA . SER A 1 392 ? 1.148 -7.095 25.310 1.00 42.75 392 SER A CA 1
ATOM 3224 C C . SER A 1 392 ? 2.375 -7.168 26.225 1.00 42.75 392 SER A C 1
ATOM 3226 O O . SER A 1 392 ? 2.935 -6.134 26.567 1.00 42.75 392 SER A O 1
ATOM 3228 N N . GLU A 1 393 ? 2.835 -8.361 26.618 1.00 42.19 393 GLU A N 1
ATOM 3229 C CA . GLU A 1 393 ? 3.947 -8.498 27.581 1.00 42.19 393 GLU A CA 1
ATOM 3230 C C . GLU A 1 393 ? 5.349 -8.382 26.953 1.00 42.19 393 GLU A C 1
ATOM 3232 O O . GLU A 1 393 ? 6.335 -8.209 27.669 1.00 42.19 393 GLU A O 1
ATOM 3237 N N . ARG A 1 394 ? 5.469 -8.404 25.618 1.00 40.59 394 ARG A N 1
ATOM 3238 C CA . ARG A 1 394 ? 6.760 -8.218 24.921 1.00 40.59 394 ARG A CA 1
ATOM 3239 C C . ARG A 1 394 ? 7.157 -6.750 24.688 1.00 40.59 394 ARG A C 1
ATOM 3241 O O . ARG A 1 394 ? 8.241 -6.513 24.167 1.00 40.59 394 ARG A O 1
ATOM 3248 N N . GLY A 1 395 ? 6.323 -5.778 25.068 1.00 36.50 395 GLY A N 1
ATOM 3249 C CA . GLY A 1 395 ? 6.555 -4.353 24.784 1.00 36.50 395 GLY A CA 1
ATOM 3250 C C . GLY A 1 395 ? 7.444 -3.590 25.776 1.00 36.50 395 GLY A C 1
ATOM 3251 O O . GLY A 1 395 ? 8.079 -2.623 25.371 1.00 36.50 395 GLY A O 1
ATOM 3252 N N . ASP A 1 396 ? 7.543 -4.025 27.038 1.00 39.91 396 ASP A N 1
ATOM 3253 C CA . ASP A 1 396 ? 8.041 -3.154 28.125 1.00 39.91 396 ASP A CA 1
ATOM 3254 C C . ASP A 1 396 ? 9.305 -3.648 28.855 1.00 39.91 396 ASP A C 1
ATOM 3256 O O . ASP A 1 396 ? 9.666 -3.131 29.912 1.00 39.91 396 ASP A O 1
ATOM 3260 N N . SER A 1 397 ? 10.039 -4.620 28.309 1.00 36.94 397 SER A N 1
ATOM 3261 C CA . SER A 1 397 ? 11.181 -5.236 29.006 1.00 36.94 397 SER A CA 1
ATOM 3262 C C . SER A 1 397 ? 12.542 -5.048 28.328 1.00 36.94 397 SER A C 1
ATOM 3264 O O . SER A 1 397 ? 13.333 -5.976 28.294 1.00 36.94 397 SER A O 1
ATOM 3266 N N . PHE A 1 398 ? 12.887 -3.842 27.858 1.00 37.41 398 PHE A N 1
ATOM 3267 C CA . PHE A 1 398 ? 14.301 -3.479 27.635 1.00 37.41 398 PHE A CA 1
ATOM 3268 C C . PHE A 1 398 ? 14.583 -1.999 27.950 1.00 37.41 398 PHE A C 1
ATOM 3270 O O . PHE A 1 398 ? 14.758 -1.151 27.082 1.00 37.41 398 PHE A O 1
ATOM 3277 N N . SER A 1 399 ? 14.660 -1.694 29.246 1.00 36.12 399 SER A N 1
ATOM 3278 C CA . SER A 1 399 ? 15.271 -0.471 29.782 1.00 36.12 399 SER A CA 1
ATOM 3279 C C . SER A 1 399 ? 16.042 -0.827 31.058 1.00 36.12 399 SER A C 1
ATOM 3281 O O . SER A 1 399 ? 15.640 -0.508 32.177 1.00 36.12 399 SER A O 1
ATOM 3283 N N . GLY A 1 400 ? 17.152 -1.544 30.883 1.00 31.36 400 GLY A N 1
ATOM 3284 C CA . GLY A 1 400 ? 18.128 -1.827 31.931 1.00 31.36 400 GLY A CA 1
ATOM 3285 C C . GLY A 1 400 ? 19.369 -0.959 31.756 1.00 31.36 400 GLY A C 1
ATOM 3286 O O . GLY A 1 400 ? 20.226 -1.257 30.933 1.00 31.36 400 GLY A O 1
ATOM 3287 N N . ASN A 1 401 ? 19.444 0.121 32.533 1.00 35.72 401 ASN A N 1
ATOM 3288 C CA . ASN A 1 401 ? 20.661 0.886 32.794 1.00 35.72 401 ASN A CA 1
ATOM 3289 C C . ASN A 1 401 ? 21.757 -0.028 33.371 1.00 35.72 401 ASN A C 1
ATOM 3291 O O . ASN A 1 401 ? 21.586 -0.542 34.473 1.00 35.72 401 ASN A O 1
ATOM 3295 N N . GLU A 1 402 ? 22.928 -0.083 32.739 1.00 32.91 402 GLU A N 1
ATOM 3296 C CA . GLU A 1 402 ? 24.184 -0.338 33.449 1.00 32.91 402 GLU A CA 1
ATOM 3297 C C . GLU A 1 402 ? 25.166 0.808 33.197 1.00 32.91 402 GLU A C 1
ATOM 3299 O O . GLU A 1 402 ? 25.841 0.902 32.176 1.00 32.91 402 GLU A O 1
ATOM 3304 N N . LYS A 1 403 ? 25.243 1.702 34.187 1.00 40.16 403 LYS A N 1
ATOM 3305 C CA . LYS A 1 403 ? 26.472 2.427 34.501 1.00 40.16 403 LYS A CA 1
ATOM 3306 C C . LYS A 1 403 ? 27.380 1.476 35.273 1.00 40.16 403 LYS A C 1
ATOM 3308 O O . LYS A 1 403 ? 26.958 1.006 36.328 1.00 40.16 403 LYS A O 1
ATOM 3313 N N . LYS A 1 404 ? 28.632 1.320 34.844 1.00 39.53 404 LYS A N 1
ATOM 3314 C CA . LYS A 1 404 ? 29.781 1.086 35.732 1.00 39.53 404 LYS A CA 1
ATOM 3315 C C . LYS A 1 404 ? 31.089 1.436 35.008 1.00 39.53 404 LYS A C 1
ATOM 3317 O O . LYS A 1 404 ? 31.361 0.864 33.965 1.00 39.53 404 LYS A O 1
ATOM 3322 N N . ASN A 1 405 ? 31.799 2.385 35.630 1.00 43.28 405 ASN A N 1
ATOM 3323 C CA . ASN A 1 405 ? 33.216 2.781 35.570 1.00 43.28 405 ASN A CA 1
ATOM 3324 C C . ASN A 1 405 ? 33.971 2.771 34.241 1.00 43.28 405 ASN A C 1
ATOM 3326 O O . ASN A 1 405 ? 34.296 1.674 33.745 1.00 43.28 405 ASN A O 1
#

Secondary structure (DSSP, 8-state):
-HHHHHHHHHHHHHHHHHHHHHHHHHHHHHHHHHHHHHHHHHHHHHHHHHHHHHHHHHHHHHHHHHHHHHHHHHHTTPPP-----TT-----S----S---HHHHHHHHHHHHHHHHHHHHHHHHHHHHSHHHHHHHHHHT-EEEEEETTEEEEEETTEEEEEEEEETTTTEEEEEETTS-EEEESS--HHHHHHHHHHHHHHHHHHHHHHHHHHHHHHTTT-HHHHHHHHHTTEEEEEEE-SSEEEEEEEETTS-EEE--EEETTTTEEEETTEEES-HHHHHHHHHHHHHH-----HHHHHHHHHHHHHHHHHH-HHHHHHHHHTTEEE-SS-EE-SSEEEEEEEETTS-EEEEEEEETTTTEEEEEETTS-EEEEE--SS--GGGHHHHTTSS---------

pLDDT: mean 85.39, std 16.47, range [31.36, 98.38]